Protein AF-A0AA39IPW9-F1 (afdb_monomer_lite)

pLDDT: mean 78.23, std 13.47, range [41.44, 97.75]

Organism: NCBI:txid289476

Structure (mmCIF, N/CA/C/O backbone):
data_AF-A0AA39IPW9-F1
#
_entry.id   AF-A0AA39IPW9-F1
#
loop_
_atom_site.group_PDB
_atom_site.id
_atom_site.type_symbol
_atom_site.label_atom_id
_atom_site.label_alt_id
_atom_site.label_comp_id
_atom_site.label_asym_id
_atom_site.label_entity_id
_atom_site.label_seq_id
_atom_site.pdbx_PDB_ins_code
_atom_site.Cartn_x
_atom_site.Cartn_y
_atom_site.Cartn_z
_atom_site.occupancy
_atom_site.B_iso_or_equiv
_atom_site.auth_seq_id
_atom_site.auth_comp_id
_atom_site.auth_asym_id
_atom_site.auth_atom_id
_atom_site.pdbx_PDB_model_num
ATOM 1 N N . MET A 1 1 ? 3.378 1.346 -29.266 1.00 65.88 1 MET A N 1
ATOM 2 C CA . MET A 1 1 ? 2.423 2.472 -29.342 1.00 65.88 1 MET A CA 1
ATOM 3 C C . MET A 1 1 ? 1.395 2.492 -28.209 1.00 65.88 1 MET A C 1
ATOM 5 O O . MET A 1 1 ? 1.460 3.377 -27.380 1.00 65.88 1 MET A O 1
ATOM 9 N N . PHE A 1 2 ? 0.463 1.547 -28.076 1.00 54.06 2 PHE A N 1
ATOM 10 C CA . PHE A 1 2 ? -0.583 1.652 -27.034 1.00 54.06 2 PHE A CA 1
ATOM 11 C C . PHE A 1 2 ? -0.105 1.551 -25.587 1.00 54.06 2 PHE A C 1
ATOM 13 O O . PHE A 1 2 ? -0.604 2.272 -24.730 1.00 54.06 2 PHE A O 1
ATOM 20 N N . LEU A 1 3 ? 0.874 0.688 -25.307 1.00 66.81 3 LEU A N 1
ATOM 21 C CA . LEU A 1 3 ? 1.528 0.656 -23.999 1.00 66.81 3 LEU A CA 1
ATOM 22 C C . LEU A 1 3 ? 2.143 2.027 -23.673 1.00 66.81 3 LEU A C 1
ATOM 24 O O . LEU A 1 3 ? 1.987 2.517 -22.561 1.00 66.81 3 LEU A O 1
ATOM 28 N N . GLN A 1 4 ? 2.740 2.690 -24.674 1.00 73.69 4 GLN A N 1
ATOM 29 C CA . GLN A 1 4 ? 3.244 4.065 -24.557 1.00 73.69 4 GLN A CA 1
ATOM 30 C C . GLN A 1 4 ? 2.101 5.040 -24.264 1.00 73.69 4 GLN A C 1
ATOM 32 O O . GLN A 1 4 ? 2.187 5.782 -23.296 1.00 73.69 4 GLN A O 1
ATOM 37 N N . ILE A 1 5 ? 0.993 4.980 -25.009 1.00 77.19 5 ILE A N 1
ATOM 38 C CA . ILE A 1 5 ? -0.178 5.844 -24.784 1.00 77.19 5 ILE A CA 1
ATOM 39 C C . ILE A 1 5 ? -0.793 5.613 -23.395 1.00 77.19 5 ILE A C 1
ATOM 41 O O . ILE A 1 5 ? -1.127 6.572 -22.709 1.00 77.19 5 ILE A O 1
ATOM 45 N N . SER A 1 6 ? -0.912 4.368 -22.936 1.00 69.25 6 SER A N 1
ATOM 46 C CA . SER A 1 6 ? -1.483 4.042 -21.621 1.00 69.25 6 SER A CA 1
ATOM 47 C C . SER A 1 6 ? -0.610 4.574 -20.486 1.00 69.25 6 SER A C 1
ATOM 49 O O . SER A 1 6 ? -1.108 5.217 -19.562 1.00 69.25 6 SER A O 1
ATOM 51 N N . ILE A 1 7 ? 0.705 4.364 -20.588 1.00 69.50 7 ILE A N 1
ATOM 52 C CA . ILE A 1 7 ? 1.686 4.901 -19.641 1.00 69.50 7 ILE A CA 1
ATOM 53 C C . ILE A 1 7 ? 1.659 6.434 -19.667 1.00 69.50 7 ILE A C 1
ATOM 55 O O . ILE A 1 7 ? 1.612 7.068 -18.615 1.00 69.50 7 ILE A O 1
ATOM 59 N N . ALA A 1 8 ? 1.604 7.038 -20.852 1.00 77.25 8 ALA A N 1
ATOM 60 C CA . ALA A 1 8 ? 1.502 8.479 -21.028 1.00 77.25 8 ALA A CA 1
ATOM 61 C C . ALA A 1 8 ? 0.249 9.077 -20.377 1.00 77.25 8 ALA A C 1
ATOM 63 O O . ALA A 1 8 ? 0.342 10.047 -19.625 1.00 77.25 8 ALA A O 1
ATOM 64 N N . VAL A 1 9 ? -0.920 8.481 -20.624 1.00 79.75 9 VAL A N 1
ATOM 65 C CA . VAL A 1 9 ? -2.195 8.898 -20.027 1.00 79.75 9 VAL A CA 1
ATOM 66 C C . VAL A 1 9 ? -2.142 8.768 -18.509 1.00 79.75 9 VAL A C 1
ATOM 68 O O . VAL A 1 9 ? -2.620 9.660 -17.808 1.00 79.75 9 VAL A O 1
ATOM 71 N N . LEU A 1 10 ? -1.529 7.709 -17.978 1.00 74.69 10 LEU A N 1
ATOM 72 C CA . LEU A 1 10 ? -1.336 7.549 -16.540 1.00 74.69 10 LEU A CA 1
ATOM 73 C C . LEU A 1 10 ? -0.464 8.674 -15.954 1.00 74.69 10 LEU A C 1
ATOM 75 O O . LEU A 1 10 ? -0.876 9.312 -14.986 1.00 74.69 10 LEU A O 1
ATOM 79 N N . TYR A 1 11 ? 0.691 8.965 -16.561 1.00 73.31 11 TYR A N 1
ATOM 80 C CA . TYR A 1 11 ? 1.568 10.063 -16.135 1.00 73.31 11 TYR A CA 1
ATOM 81 C C . TYR A 1 11 ? 0.842 11.413 -16.127 1.00 73.31 11 TYR A C 1
ATOM 83 O O . TYR A 1 11 ? 0.873 12.137 -15.130 1.00 73.31 11 TYR A O 1
ATOM 91 N N . ILE A 1 12 ? 0.149 11.735 -17.222 1.00 80.19 12 ILE A N 1
ATOM 92 C CA . ILE A 1 12 ? -0.562 13.006 -17.377 1.00 80.19 12 ILE A CA 1
ATOM 93 C C . ILE A 1 12 ? -1.718 13.091 -16.379 1.00 80.19 12 ILE A C 1
ATOM 95 O O . ILE A 1 12 ? -1.833 14.079 -15.654 1.00 80.19 12 ILE A O 1
ATOM 99 N N . SER A 1 13 ? -2.564 12.060 -16.309 1.00 75.75 13 SER A N 1
ATOM 100 C CA . SER A 1 13 ? -3.758 12.066 -15.457 1.00 75.75 13 SER A CA 1
ATOM 101 C C . SER A 1 13 ? -3.413 12.206 -13.979 1.00 75.75 13 SER A C 1
ATOM 103 O O . SER A 1 13 ? -4.032 13.015 -13.290 1.00 75.75 13 SER A O 1
ATOM 105 N N . LEU A 1 14 ? -2.398 11.494 -13.486 1.00 72.06 14 LEU A N 1
ATOM 106 C CA . LEU A 1 14 ? -2.005 11.584 -12.083 1.00 72.06 14 LEU A CA 1
ATOM 107 C C . LEU A 1 14 ? -1.474 12.971 -11.733 1.00 72.06 14 LEU A C 1
ATOM 109 O O . LEU A 1 14 ? -1.888 13.538 -10.725 1.00 72.06 14 LEU A O 1
ATOM 113 N N . CYS A 1 15 ? -0.633 13.570 -12.573 1.00 72.31 15 CYS A N 1
ATOM 114 C CA . CYS A 1 15 ? -0.168 14.933 -12.329 1.00 72.31 15 CYS A CA 1
ATOM 115 C C . CYS A 1 15 ? -1.316 15.944 -12.376 1.00 72.31 15 CYS A C 1
ATOM 117 O O . CYS A 1 15 ? -1.479 16.722 -11.440 1.00 72.31 15 CYS A O 1
ATOM 119 N N . VAL A 1 16 ? -2.178 15.884 -13.394 1.00 76.44 16 VAL A N 1
ATOM 120 C CA . VAL A 1 16 ? -3.335 16.788 -13.514 1.00 76.44 16 VAL A CA 1
ATOM 121 C C . VAL A 1 16 ? -4.273 16.670 -12.309 1.00 76.44 16 VAL A C 1
ATOM 123 O O . VAL A 1 16 ? -4.768 17.682 -11.814 1.00 76.44 16 VAL A O 1
ATOM 126 N N . VAL A 1 17 ? -4.494 15.454 -11.801 1.00 74.81 17 VAL A N 1
ATOM 127 C CA . VAL A 1 17 ? -5.356 15.221 -10.637 1.00 74.81 17 VAL A CA 1
ATOM 128 C C . VAL A 1 17 ? -4.694 15.692 -9.346 1.00 74.81 17 VAL A C 1
ATOM 130 O O . VAL A 1 17 ? -5.359 16.350 -8.550 1.00 74.81 17 VAL A O 1
ATOM 133 N N . PHE A 1 18 ? -3.413 15.386 -9.113 1.00 70.44 18 PHE A N 1
ATOM 134 C CA . PHE A 1 18 ? -2.767 15.608 -7.815 1.00 70.44 18 PHE A CA 1
ATOM 135 C C . PHE A 1 18 ? -2.143 17.000 -7.639 1.00 70.44 18 PHE A C 1
ATOM 137 O O . PHE A 1 18 ? -2.177 17.525 -6.522 1.00 70.44 18 PHE A O 1
ATOM 144 N N . THR A 1 19 ? -1.624 17.646 -8.691 1.00 76.62 19 THR A N 1
ATOM 145 C CA . THR A 1 19 ? -0.998 18.981 -8.587 1.00 76.62 19 THR A CA 1
ATOM 146 C C . THR A 1 19 ? -1.907 20.028 -7.921 1.00 76.62 19 THR A C 1
ATOM 148 O O . THR A 1 19 ? -1.428 20.719 -7.017 1.00 76.62 19 THR A O 1
ATOM 151 N N . PRO A 1 20 ? -3.216 20.129 -8.240 1.00 73.88 20 PRO A N 1
ATOM 152 C CA . PRO A 1 20 ? -4.115 21.072 -7.568 1.00 73.88 20 PRO A CA 1
ATOM 153 C C . PRO A 1 20 ? -4.214 20.853 -6.051 1.00 73.88 20 PRO A C 1
ATOM 155 O O . PRO A 1 20 ? -4.292 21.818 -5.285 1.00 73.88 20 PRO A O 1
ATOM 158 N N . PHE A 1 21 ? -4.169 19.597 -5.590 1.00 67.31 21 PHE A N 1
ATOM 159 C CA . PHE A 1 21 ? -4.187 19.287 -4.159 1.00 67.31 21 PHE A CA 1
ATOM 160 C C . PHE A 1 21 ? -2.902 19.751 -3.469 1.00 67.31 21 PHE A C 1
ATOM 162 O O . PHE A 1 21 ? -2.980 20.345 -2.391 1.00 67.31 21 PHE A O 1
ATOM 169 N N . TYR A 1 22 ? -1.738 19.534 -4.091 1.00 66.94 22 TYR A N 1
ATOM 170 C CA . TYR A 1 22 ? -0.450 19.977 -3.551 1.00 66.94 22 TYR A CA 1
ATOM 171 C C . TYR A 1 22 ? -0.335 21.501 -3.493 1.00 66.94 22 TYR A C 1
ATOM 173 O O . TYR A 1 22 ? -0.030 22.039 -2.428 1.00 66.94 22 TYR A O 1
ATOM 181 N N . VAL A 1 23 ? -0.654 22.201 -4.589 1.00 73.75 23 VAL A N 1
ATOM 182 C CA . VAL A 1 23 ? -0.637 23.677 -4.654 1.00 73.75 23 VAL A CA 1
ATOM 183 C C . VAL A 1 23 ? -1.487 24.270 -3.542 1.00 73.75 23 VAL A C 1
ATOM 185 O O . VAL A 1 23 ? -1.090 25.210 -2.851 1.00 73.75 23 VAL A O 1
ATOM 188 N N . LYS A 1 24 ? -2.650 23.675 -3.304 1.00 69.12 24 LYS A N 1
ATOM 189 C CA . LYS A 1 24 ? -3.512 24.134 -2.236 1.00 69.12 24 LYS A CA 1
ATOM 190 C C . LYS A 1 24 ? -2.972 23.824 -0.841 1.00 69.12 24 LYS A C 1
ATOM 192 O O . LYS A 1 24 ? -3.122 24.640 0.066 1.00 69.12 24 LYS A O 1
ATOM 197 N N . LEU A 1 25 ? -2.400 22.646 -0.627 1.00 65.62 25 LEU A N 1
ATOM 198 C CA . LEU A 1 25 ? -1.831 22.282 0.669 1.00 65.62 25 LEU A CA 1
ATOM 199 C C . LEU A 1 25 ? -0.695 23.250 1.046 1.00 65.62 25 LEU A C 1
ATOM 201 O O . LEU A 1 25 ? -0.673 23.763 2.165 1.00 65.62 25 LEU A O 1
ATOM 205 N N . ILE A 1 26 ? 0.152 23.596 0.072 1.00 73.75 26 ILE A N 1
ATOM 206 C CA . ILE A 1 26 ? 1.169 24.656 0.165 1.00 73.75 26 ILE A CA 1
ATOM 207 C C . ILE A 1 26 ? 0.513 25.995 0.506 1.00 73.75 26 ILE A C 1
ATOM 209 O O . ILE A 1 26 ? 0.922 26.656 1.458 1.00 73.75 26 ILE A O 1
ATOM 213 N N . HIS A 1 27 ? -0.544 26.375 -0.218 1.00 78.50 27 HIS A N 1
ATOM 214 C CA . HIS A 1 27 ? -1.277 27.610 0.040 1.00 78.50 27 HIS A CA 1
ATOM 215 C C . HIS A 1 27 ? -1.787 27.685 1.489 1.00 78.50 27 HIS A C 1
ATOM 217 O O . HIS A 1 27 ? -1.553 28.684 2.161 1.00 78.50 27 HIS A O 1
ATOM 223 N N . VAL A 1 28 ? -2.400 26.614 2.011 1.00 70.75 28 VAL A N 1
ATOM 224 C CA . VAL A 1 28 ? -2.885 26.538 3.402 1.00 70.75 28 VAL A CA 1
ATOM 225 C C . VAL A 1 28 ? -1.750 26.709 4.415 1.00 70.75 28 VAL A C 1
ATOM 227 O O . VAL A 1 28 ? -1.944 27.365 5.441 1.00 70.75 28 VAL A O 1
ATOM 230 N N . PHE A 1 29 ? -0.574 26.134 4.154 1.00 67.56 29 PHE A N 1
ATOM 231 C CA . PHE A 1 29 ? 0.586 26.288 5.035 1.00 67.56 29 PHE A CA 1
ATOM 232 C C . PHE A 1 29 ? 1.172 27.704 5.008 1.00 67.56 29 PHE A C 1
ATOM 234 O O . PHE A 1 29 ? 1.615 28.192 6.048 1.00 67.56 29 PHE A O 1
ATOM 241 N N . ILE A 1 30 ? 1.121 28.384 3.859 1.00 80.06 30 ILE A N 1
ATOM 242 C CA . ILE A 1 30 ? 1.614 29.759 3.704 1.00 80.06 30 ILE A CA 1
ATOM 243 C C . ILE A 1 30 ? 0.642 30.784 4.306 1.00 80.06 30 ILE A C 1
ATOM 245 O O . ILE A 1 30 ? 1.081 31.716 4.986 1.00 80.06 30 ILE A O 1
ATOM 249 N N . THR A 1 31 ? -0.666 30.646 4.066 1.00 76.69 31 THR A N 1
ATOM 250 C CA . THR A 1 31 ? -1.655 31.674 4.435 1.00 76.69 31 THR A CA 1
ATOM 251 C C . THR A 1 31 ? -2.140 31.575 5.874 1.00 76.69 31 THR A C 1
ATOM 253 O O . THR A 1 31 ? -2.428 32.597 6.500 1.00 76.69 31 THR A O 1
ATOM 256 N N . ASN A 1 32 ? -2.202 30.374 6.452 1.00 72.12 32 ASN A N 1
ATOM 257 C CA . ASN A 1 32 ? -2.691 30.215 7.814 1.00 72.12 32 ASN A CA 1
ATOM 258 C C . ASN A 1 32 ? -1.614 30.604 8.839 1.00 72.12 32 ASN A C 1
ATOM 260 O O . ASN A 1 32 ? -0.615 29.897 9.009 1.00 72.12 32 ASN A O 1
ATOM 264 N N . LYS A 1 33 ? -1.860 31.689 9.591 1.00 81.94 33 LYS A N 1
ATOM 265 C CA . LYS A 1 33 ? -0.964 32.187 10.651 1.00 81.94 33 LYS A CA 1
ATOM 266 C C . LYS A 1 33 ? -0.537 31.091 11.636 1.00 81.94 33 LYS A C 1
ATOM 268 O O . LYS A 1 33 ? 0.599 31.118 12.089 1.00 81.94 33 LYS A O 1
ATOM 273 N N . LYS A 1 34 ? -1.393 30.101 11.924 1.00 76.06 34 LYS A N 1
ATOM 274 C CA . LYS A 1 34 ? -1.071 28.996 12.843 1.00 76.06 34 LYS A CA 1
ATOM 275 C C . LYS A 1 34 ? 0.096 28.131 12.351 1.00 76.06 34 LYS A C 1
ATOM 277 O O . LYS A 1 34 ? 0.923 27.719 13.155 1.00 76.06 34 LYS A O 1
ATOM 282 N N . TYR A 1 35 ? 0.154 27.840 11.052 1.00 66.31 35 TYR A N 1
ATOM 283 C CA . TYR A 1 35 ? 1.172 26.953 10.476 1.00 66.31 35 TYR A CA 1
ATOM 284 C C . TYR A 1 35 ? 2.394 27.728 9.991 1.00 66.31 35 TYR A C 1
ATOM 286 O O . TYR A 1 35 ? 3.515 27.243 10.114 1.00 66.31 35 TYR A O 1
ATOM 294 N N . LYS A 1 36 ? 2.191 28.966 9.527 1.00 77.94 36 LYS A N 1
ATOM 295 C CA . LYS A 1 36 ? 3.231 29.826 8.953 1.00 77.94 36 LYS A CA 1
ATOM 296 C C . LYS A 1 36 ? 4.457 30.010 9.854 1.00 77.94 36 LYS A C 1
ATOM 298 O O . LYS A 1 36 ? 5.568 30.128 9.344 1.00 77.94 36 LYS A O 1
ATOM 303 N N . PHE A 1 37 ? 4.283 30.061 11.176 1.00 82.81 37 PHE A N 1
ATOM 304 C CA . PHE A 1 37 ? 5.394 30.297 12.110 1.00 82.81 37 PHE A CA 1
ATOM 305 C C . PHE A 1 37 ? 6.157 29.030 12.508 1.00 82.81 37 PHE A C 1
ATOM 307 O O . PHE A 1 37 ? 7.287 29.130 12.980 1.00 82.81 37 PHE A O 1
ATOM 314 N N . LEU A 1 38 ? 5.589 27.846 12.280 1.00 77.88 38 LEU A N 1
ATOM 315 C CA . LEU A 1 38 ? 6.194 26.581 12.681 1.00 77.88 38 LEU A CA 1
ATOM 316 C C . LEU A 1 38 ? 7.188 26.096 11.614 1.00 77.88 38 LEU A C 1
ATOM 318 O O . LEU A 1 38 ? 6.835 25.926 10.445 1.00 77.88 38 LEU A O 1
ATOM 322 N N . LYS A 1 39 ? 8.442 25.853 12.016 1.00 83.62 39 LYS A N 1
ATOM 323 C CA . LYS A 1 39 ? 9.554 25.523 11.106 1.00 83.62 39 LYS A CA 1
ATOM 324 C C . LYS A 1 39 ? 9.311 24.221 10.329 1.00 83.62 39 LYS A C 1
ATOM 326 O O . LYS A 1 39 ? 9.469 24.225 9.109 1.00 83.62 39 LYS A O 1
ATOM 331 N N . ALA A 1 40 ? 8.792 23.177 10.978 1.00 77.38 40 ALA A N 1
ATOM 332 C CA . ALA A 1 40 ? 8.331 21.950 10.319 1.00 77.38 40 ALA A CA 1
ATOM 333 C C . ALA A 1 40 ? 7.380 22.195 9.131 1.00 77.38 40 ALA A C 1
ATOM 335 O O . ALA A 1 40 ? 7.525 21.586 8.072 1.00 77.38 40 ALA A O 1
ATOM 336 N N . TYR A 1 41 ? 6.411 23.105 9.277 1.00 77.12 41 TYR A N 1
ATOM 337 C CA . TYR A 1 41 ? 5.438 23.394 8.220 1.00 77.12 41 TYR A CA 1
ATOM 338 C C . TYR A 1 41 ? 6.049 24.233 7.096 1.00 77.12 41 TYR A C 1
ATOM 340 O O . TYR A 1 41 ? 5.697 24.031 5.935 1.00 77.12 41 TYR A O 1
ATOM 348 N N . LYS A 1 42 ? 7.013 25.114 7.399 1.00 84.25 42 LYS A N 1
ATOM 349 C CA . LYS A 1 42 ? 7.810 25.803 6.369 1.00 84.25 42 LYS A CA 1
ATOM 350 C C . LYS A 1 42 ? 8.605 24.803 5.522 1.00 84.25 42 LYS A C 1
ATOM 352 O O . LYS A 1 42 ? 8.566 24.890 4.300 1.00 84.25 42 LYS A O 1
ATOM 357 N N . LEU A 1 43 ? 9.242 23.818 6.157 1.00 82.56 43 LEU A N 1
ATOM 358 C CA . LEU A 1 43 ? 9.948 22.728 5.471 1.00 82.56 43 LEU A CA 1
ATOM 359 C C . LEU A 1 43 ? 9.004 21.887 4.603 1.00 82.56 43 LEU A C 1
ATOM 361 O O . LEU A 1 43 ? 9.281 21.665 3.428 1.00 82.56 43 LEU A O 1
ATOM 365 N N . MET A 1 44 ? 7.843 21.489 5.132 1.00 75.81 44 MET A N 1
ATOM 366 C CA . MET A 1 44 ? 6.828 20.778 4.343 1.00 75.81 44 MET A CA 1
ATOM 367 C C . MET A 1 44 ? 6.302 21.603 3.164 1.00 75.81 44 MET A C 1
ATOM 369 O O . MET A 1 44 ? 6.011 21.045 2.111 1.00 75.81 44 MET A O 1
ATOM 373 N N . THR A 1 45 ? 6.190 22.923 3.329 1.00 80.38 45 THR A N 1
ATOM 374 C CA . THR A 1 45 ? 5.810 23.842 2.248 1.00 80.38 45 THR A CA 1
ATOM 375 C C . THR A 1 45 ? 6.865 23.829 1.147 1.00 80.38 45 THR A C 1
ATOM 377 O O . THR A 1 45 ? 6.514 23.683 -0.017 1.00 80.38 45 THR A O 1
ATOM 380 N N . GLN A 1 46 ? 8.151 23.919 1.504 1.00 88.19 46 GLN A N 1
ATOM 381 C CA . GLN A 1 46 ? 9.253 23.849 0.541 1.00 88.19 46 GLN A CA 1
ATOM 382 C C . GLN A 1 46 ? 9.282 22.503 -0.195 1.00 88.19 46 GLN A C 1
ATOM 384 O O . GLN A 1 46 ? 9.366 22.497 -1.418 1.00 88.19 46 GLN A O 1
ATOM 389 N N . ILE A 1 47 ? 9.112 21.382 0.516 1.00 81.06 47 ILE A N 1
ATOM 390 C CA . ILE A 1 47 ? 8.975 20.051 -0.102 1.00 81.06 47 ILE A CA 1
ATOM 391 C C . ILE A 1 47 ? 7.794 20.033 -1.081 1.00 81.06 47 ILE A C 1
ATOM 393 O O . ILE A 1 47 ? 7.944 19.608 -2.221 1.00 81.06 47 ILE A O 1
ATOM 397 N N . GLY A 1 48 ? 6.632 20.557 -0.679 1.00 75.50 48 GLY A N 1
ATOM 398 C CA . GLY A 1 48 ? 5.468 20.654 -1.559 1.00 75.50 48 GLY A CA 1
ATOM 399 C C . GLY A 1 48 ? 5.739 21.481 -2.821 1.00 75.50 48 GLY A C 1
ATOM 400 O O . GLY A 1 48 ? 5.322 21.085 -3.907 1.00 75.50 48 GLY A O 1
ATOM 401 N N . VAL A 1 49 ? 6.452 22.608 -2.704 1.00 82.50 49 VAL A N 1
ATOM 402 C CA . VAL A 1 49 ? 6.827 23.460 -3.850 1.00 82.50 49 VAL A CA 1
ATOM 403 C C . VAL A 1 49 ? 7.713 22.690 -4.826 1.00 82.50 49 VAL A C 1
ATOM 405 O O . VAL A 1 49 ? 7.458 22.704 -6.028 1.00 82.50 49 VAL A O 1
ATOM 408 N N . VAL A 1 50 ? 8.703 21.967 -4.310 1.00 81.69 50 VAL A N 1
ATOM 409 C CA . VAL A 1 50 ? 9.611 21.126 -5.097 1.00 81.69 50 VAL A CA 1
ATOM 410 C C . VAL A 1 50 ? 8.856 19.994 -5.819 1.00 81.69 50 VAL A C 1
ATOM 412 O O . VAL A 1 50 ? 9.097 19.732 -7.001 1.00 81.69 50 VAL A O 1
ATOM 415 N N . GLN A 1 51 ? 7.874 19.379 -5.155 1.00 80.81 51 GLN A N 1
ATOM 416 C CA . GLN A 1 51 ? 6.995 18.368 -5.752 1.00 80.81 51 GLN A CA 1
ATOM 417 C C . GLN A 1 51 ? 6.079 18.958 -6.838 1.00 80.81 51 GLN A C 1
ATOM 419 O O . GLN A 1 51 ? 5.905 18.357 -7.898 1.00 80.81 51 GLN A O 1
ATOM 424 N N . CYS A 1 52 ? 5.542 20.164 -6.630 1.00 78.50 52 CYS A N 1
ATOM 425 C CA . CYS A 1 52 ? 4.757 20.865 -7.651 1.00 78.50 52 CYS A CA 1
ATOM 426 C C . CYS A 1 52 ? 5.606 21.217 -8.877 1.00 78.50 52 CYS A C 1
ATOM 428 O O . CYS A 1 52 ? 5.158 21.007 -10.001 1.00 78.50 52 CYS A O 1
ATOM 430 N N . ALA A 1 53 ? 6.839 21.689 -8.672 1.00 81.56 53 ALA A N 1
ATOM 431 C CA . ALA A 1 53 ? 7.777 22.005 -9.750 1.00 81.56 53 ALA A CA 1
ATOM 432 C C . ALA A 1 53 ? 8.181 20.769 -10.579 1.00 81.56 53 ALA A C 1
ATOM 434 O O . ALA A 1 53 ? 8.539 20.897 -11.745 1.00 81.56 53 ALA A O 1
ATOM 435 N N . SER A 1 54 ? 8.056 19.567 -10.007 1.00 82.06 54 SER A N 1
ATOM 436 C CA . SER A 1 54 ? 8.302 18.290 -10.688 1.00 82.06 54 SER A CA 1
ATOM 437 C C . SER A 1 54 ? 7.137 17.840 -11.588 1.00 82.06 54 SER A C 1
ATOM 439 O O . SER A 1 54 ? 7.334 17.043 -12.502 1.00 82.06 54 SER A O 1
ATOM 441 N N . CYS A 1 55 ? 5.917 18.343 -11.365 1.00 80.31 55 CYS A N 1
ATOM 442 C CA . CYS A 1 55 ? 4.713 17.887 -12.073 1.00 80.31 55 CYS A CA 1
ATOM 443 C C . CYS A 1 55 ? 4.703 18.198 -13.586 1.00 80.31 55 CYS A C 1
ATOM 445 O O . CYS A 1 55 ? 4.349 17.302 -14.354 1.00 80.31 55 CYS A O 1
ATOM 447 N N . PRO A 1 56 ? 5.114 19.396 -14.059 1.00 87.00 56 PRO A N 1
ATOM 448 C CA . PRO A 1 56 ? 5.202 19.679 -15.493 1.00 87.00 56 PRO A CA 1
ATOM 449 C C . PRO A 1 56 ? 6.104 18.694 -16.244 1.00 87.00 56 PRO A C 1
ATOM 451 O O . PRO A 1 56 ? 5.802 18.326 -17.376 1.00 87.00 56 PRO A O 1
ATOM 454 N N . ALA A 1 57 ? 7.174 18.220 -15.601 1.00 80.94 57 ALA A N 1
ATOM 455 C CA . ALA A 1 57 ? 8.092 17.260 -16.197 1.00 80.94 57 ALA A CA 1
ATOM 456 C C . ALA A 1 57 ? 7.443 15.898 -16.442 1.00 80.94 57 ALA A C 1
ATOM 458 O O . ALA A 1 57 ? 7.656 15.314 -17.495 1.00 80.94 57 ALA A O 1
ATOM 459 N N . PHE A 1 58 ? 6.611 15.411 -15.520 1.00 82.50 58 PHE A N 1
ATOM 460 C CA . PHE A 1 58 ? 5.860 14.168 -15.712 1.00 82.50 58 PHE A CA 1
ATOM 461 C C . PHE A 1 58 ? 4.757 14.299 -16.764 1.00 82.50 58 PHE A C 1
ATOM 463 O O . PHE A 1 58 ? 4.543 13.366 -17.533 1.00 82.50 58 PHE A O 1
ATOM 470 N N . ILE A 1 59 ? 4.088 15.455 -16.836 1.00 82.25 59 ILE A N 1
ATOM 471 C CA . ILE A 1 59 ? 3.104 15.730 -17.893 1.00 82.25 59 ILE A CA 1
ATOM 472 C C . ILE A 1 59 ? 3.792 15.695 -19.259 1.00 82.25 59 ILE A C 1
ATOM 474 O O . ILE A 1 59 ? 3.329 14.997 -20.159 1.00 82.25 59 ILE A O 1
ATOM 478 N N . MET A 1 60 ? 4.919 16.396 -19.398 1.00 87.75 60 MET A N 1
ATOM 479 C CA . MET A 1 60 ? 5.664 16.435 -20.655 1.00 87.75 60 MET A CA 1
ATOM 480 C C . MET A 1 60 ? 6.370 15.115 -20.966 1.00 87.75 60 MET A C 1
ATOM 482 O O . MET A 1 60 ? 6.435 14.737 -22.126 1.00 87.75 60 MET A O 1
ATOM 486 N N . LEU A 1 61 ? 6.815 14.356 -19.961 1.00 81.94 61 LEU A N 1
ATOM 487 C CA . LEU A 1 61 ? 7.293 12.984 -20.141 1.00 81.94 61 LEU A CA 1
ATOM 488 C C . LEU A 1 61 ? 6.181 12.090 -20.693 1.00 81.94 61 LEU A C 1
ATOM 490 O O . LEU A 1 61 ? 6.400 11.382 -21.671 1.00 81.94 61 LEU A O 1
ATOM 494 N N . GLY A 1 62 ? 4.983 12.147 -20.104 1.00 80.56 62 GLY A N 1
ATOM 495 C CA . GLY A 1 62 ? 3.820 11.437 -20.625 1.00 80.56 62 GLY A CA 1
ATOM 496 C C . GLY A 1 62 ? 3.519 11.852 -22.065 1.00 80.56 62 GLY A C 1
ATOM 497 O O . GLY A 1 62 ? 3.370 10.995 -22.928 1.00 80.56 62 GLY A O 1
ATOM 498 N N . TYR A 1 63 ? 3.529 13.152 -22.359 1.00 88.44 63 TYR A N 1
ATOM 499 C CA . TYR A 1 63 ? 3.347 13.662 -23.717 1.00 88.44 63 TYR A CA 1
ATOM 500 C C . TYR A 1 63 ? 4.398 13.115 -24.699 1.00 88.44 63 TYR A C 1
ATOM 502 O O . TYR A 1 63 ? 4.031 12.567 -25.736 1.00 88.44 63 TYR A O 1
ATOM 510 N N . SER A 1 64 ? 5.690 13.186 -24.368 1.00 86.75 64 SER A N 1
ATOM 511 C CA . SER A 1 64 ? 6.765 12.700 -25.244 1.00 86.75 64 SER A CA 1
ATOM 512 C C . SER A 1 64 ? 6.730 11.181 -25.423 1.00 86.75 64 SER A C 1
ATOM 514 O O . SER A 1 64 ? 7.031 10.687 -26.505 1.00 86.75 64 SER A O 1
ATOM 516 N N . ILE A 1 65 ? 6.293 10.425 -24.409 1.00 82.94 65 ILE A N 1
ATOM 517 C CA . ILE A 1 65 ? 6.022 8.985 -24.543 1.00 82.94 65 ILE A CA 1
ATOM 518 C C . ILE A 1 65 ? 4.845 8.745 -25.501 1.00 82.94 65 ILE A C 1
ATOM 520 O O . ILE A 1 65 ? 4.931 7.857 -26.346 1.00 82.94 65 ILE A O 1
ATOM 524 N N . ALA A 1 66 ? 3.760 9.521 -25.401 1.00 85.44 66 ALA A N 1
ATOM 525 C CA . ALA A 1 66 ? 2.598 9.377 -26.283 1.00 85.44 66 ALA A CA 1
ATOM 526 C C . ALA A 1 66 ? 2.933 9.683 -27.746 1.00 85.44 66 ALA A C 1
ATOM 528 O O . ALA A 1 66 ? 2.443 9.003 -28.645 1.00 85.44 66 ALA A O 1
ATOM 529 N N . VAL A 1 67 ? 3.754 10.708 -27.969 1.00 88.06 67 VAL A N 1
ATOM 530 C CA . VAL A 1 67 ? 4.108 11.219 -29.296 1.00 88.06 67 VAL A CA 1
ATOM 531 C C . VAL A 1 67 ? 5.320 10.487 -29.896 1.00 88.06 67 VAL A C 1
ATOM 533 O O . VAL A 1 67 ? 5.528 10.517 -31.105 1.00 88.06 67 VAL A O 1
ATOM 536 N N . GLY A 1 68 ? 6.093 9.774 -29.074 1.00 90.56 68 GLY A N 1
ATOM 537 C CA . GLY A 1 68 ? 7.263 9.006 -29.506 1.00 90.56 68 GLY A CA 1
ATOM 538 C C . GLY A 1 68 ? 8.506 9.854 -29.788 1.00 90.56 68 GLY A C 1
ATOM 539 O O . GLY A 1 68 ? 9.526 9.306 -30.183 1.00 90.56 68 GLY A O 1
ATOM 540 N N . TYR A 1 69 ? 8.448 11.168 -29.568 1.00 92.75 69 TYR A N 1
ATOM 541 C CA . TYR A 1 69 ? 9.592 12.075 -29.644 1.00 92.75 69 TYR A CA 1
ATOM 542 C C . TYR A 1 69 ? 9.427 13.229 -28.645 1.00 92.75 69 TYR A C 1
ATOM 544 O O . TYR A 1 69 ? 8.327 13.488 -28.156 1.00 92.75 69 TYR A O 1
ATOM 552 N N . ASP A 1 70 ? 10.523 13.921 -28.331 1.00 91.06 70 ASP A N 1
ATOM 553 C CA . ASP A 1 70 ? 10.531 15.075 -27.428 1.00 91.06 70 ASP A CA 1
ATOM 554 C C . ASP A 1 70 ? 10.564 16.395 -28.224 1.00 91.06 70 ASP A C 1
ATOM 556 O O . ASP A 1 70 ? 11.640 16.819 -28.661 1.00 91.06 70 ASP A O 1
ATOM 560 N N . PRO A 1 71 ? 9.411 17.050 -28.478 1.00 89.25 71 PRO A N 1
ATOM 561 C CA . PRO A 1 71 ? 9.380 18.261 -29.292 1.00 89.25 71 PRO A CA 1
ATOM 562 C C . PRO A 1 71 ? 10.229 19.358 -28.650 1.00 89.25 71 PRO A C 1
ATOM 564 O O . PRO A 1 71 ? 9.998 19.758 -27.508 1.00 89.25 71 PRO A O 1
ATOM 567 N N . HIS A 1 72 ? 11.201 19.866 -29.409 1.00 93.50 72 HIS A N 1
ATOM 568 C CA . HIS A 1 72 ? 12.098 20.945 -28.984 1.00 93.50 72 HIS A CA 1
ATOM 569 C C . HIS A 1 72 ? 12.851 20.662 -27.670 1.00 93.50 72 HIS A C 1
ATOM 571 O O . HIS A 1 72 ? 13.267 21.600 -26.992 1.00 93.50 72 HIS A O 1
ATOM 577 N N . ASN A 1 73 ? 13.026 19.387 -27.297 1.00 91.50 73 ASN A N 1
ATOM 578 C CA . ASN A 1 73 ? 13.644 18.971 -26.034 1.00 91.50 73 ASN A CA 1
ATOM 579 C C . ASN A 1 73 ? 12.948 19.528 -24.774 1.00 91.50 73 ASN A C 1
ATOM 581 O O . ASN A 1 73 ? 13.587 19.683 -23.729 1.00 91.50 73 ASN A O 1
ATOM 585 N N . ILE A 1 74 ? 11.651 19.859 -24.843 1.00 90.25 74 ILE A N 1
ATOM 586 C CA . ILE A 1 74 ? 10.924 20.466 -23.716 1.00 90.25 74 ILE A CA 1
ATOM 587 C C . ILE A 1 74 ? 10.794 19.473 -22.556 1.00 90.25 74 ILE A C 1
ATOM 589 O O . ILE A 1 74 ? 11.007 19.848 -21.400 1.00 90.25 74 ILE A O 1
ATOM 593 N N . ALA A 1 75 ? 10.466 18.207 -22.829 1.00 87.94 75 ALA A N 1
ATOM 594 C CA . ALA A 1 75 ? 10.356 17.201 -21.779 1.00 87.94 75 ALA A CA 1
ATOM 595 C C . ALA A 1 75 ? 11.725 16.900 -21.161 1.00 87.94 75 ALA A C 1
ATOM 597 O O . ALA A 1 75 ? 11.828 16.787 -19.941 1.00 87.94 75 ALA A O 1
ATOM 598 N N . SER A 1 76 ? 12.785 16.858 -21.971 1.00 88.94 76 SER A N 1
ATOM 599 C CA . SER A 1 76 ? 14.168 16.719 -21.511 1.00 88.94 76 SER A CA 1
ATOM 600 C C . SER A 1 76 ? 14.605 17.910 -20.663 1.00 88.94 76 SER A C 1
ATOM 602 O O . SER A 1 76 ? 15.196 17.729 -19.605 1.00 88.94 76 SER A O 1
ATOM 604 N N . PHE A 1 77 ? 14.251 19.139 -21.028 1.00 93.25 77 PHE A N 1
ATOM 605 C CA . PHE A 1 77 ? 14.513 20.301 -20.180 1.00 93.25 77 PHE A CA 1
ATOM 606 C C . PHE A 1 77 ? 13.783 20.207 -18.830 1.00 93.25 77 PHE A C 1
ATOM 608 O O . PHE A 1 77 ? 14.386 20.368 -17.765 1.00 93.25 77 PHE A O 1
ATOM 615 N N . LEU A 1 78 ? 12.489 19.881 -18.843 1.00 88.44 78 LEU A N 1
ATOM 616 C CA . LEU A 1 78 ? 11.702 19.770 -17.615 1.00 88.44 78 LEU A CA 1
ATOM 617 C C . LEU A 1 78 ? 12.142 18.591 -16.742 1.00 88.44 78 LEU A C 1
ATOM 619 O O . LEU A 1 78 ? 12.102 18.699 -15.517 1.00 88.44 78 LEU A O 1
ATOM 623 N N . ILE A 1 79 ? 12.616 17.487 -17.324 1.00 86.75 79 ILE A N 1
ATOM 624 C CA . ILE A 1 79 ? 13.124 16.361 -16.538 1.00 86.75 79 ILE A CA 1
ATOM 625 C C . ILE A 1 79 ? 14.457 16.687 -15.850 1.00 86.75 79 ILE A C 1
ATOM 627 O O . ILE A 1 79 ? 14.708 16.194 -14.747 1.00 86.75 79 ILE A O 1
ATOM 631 N N . LYS A 1 80 ? 15.277 17.577 -16.430 1.00 91.38 80 LYS A N 1
ATOM 632 C CA . LYS A 1 80 ? 16.467 18.142 -15.768 1.00 91.38 80 LYS A CA 1
ATOM 633 C C . LYS A 1 80 ? 16.064 18.966 -14.540 1.00 91.38 80 LYS A C 1
ATOM 635 O O . LYS A 1 80 ? 16.640 18.775 -13.466 1.00 91.38 80 LYS A O 1
ATOM 640 N N . ILE A 1 81 ? 15.021 19.798 -14.665 1.00 86.88 81 ILE A N 1
ATOM 641 C CA . ILE A 1 81 ? 14.425 20.536 -13.534 1.00 86.88 81 ILE A CA 1
ATOM 642 C C . ILE A 1 81 ? 13.914 19.566 -12.467 1.00 86.88 81 ILE A C 1
ATOM 644 O O . ILE A 1 81 ? 14.283 19.685 -11.301 1.00 86.88 81 ILE A O 1
ATOM 648 N N . MET A 1 82 ? 13.131 18.562 -12.864 1.00 88.81 82 MET A N 1
ATOM 649 C CA . MET A 1 82 ? 12.595 17.542 -11.963 1.00 88.81 82 MET A CA 1
ATOM 650 C C . MET A 1 82 ? 13.697 16.796 -11.208 1.00 88.81 82 MET A C 1
ATOM 652 O O . MET A 1 82 ? 13.562 16.553 -10.009 1.00 88.81 82 MET A O 1
ATOM 656 N N . ASN A 1 83 ? 14.797 16.435 -11.877 1.00 86.19 83 ASN A N 1
ATOM 657 C CA . ASN A 1 83 ? 15.916 15.778 -11.210 1.00 86.19 83 ASN A CA 1
ATOM 658 C C . ASN A 1 83 ? 16.541 16.699 -10.151 1.00 86.19 83 ASN A C 1
ATOM 660 O O . ASN A 1 83 ? 16.752 16.251 -9.027 1.00 86.19 83 ASN A O 1
ATOM 664 N N . GLY A 1 84 ? 16.755 17.983 -10.455 1.00 86.19 84 GLY A N 1
ATOM 665 C CA . GLY A 1 84 ? 17.213 18.965 -9.465 1.00 86.19 84 GLY A CA 1
ATOM 666 C C . GLY A 1 84 ? 16.247 19.135 -8.289 1.00 86.19 84 GLY A C 1
ATOM 667 O O . GLY A 1 84 ? 16.669 19.103 -7.132 1.00 86.19 84 GLY A O 1
ATOM 668 N N . CYS A 1 85 ? 14.944 19.220 -8.569 1.00 86.88 85 CYS A N 1
ATOM 669 C CA . CYS A 1 85 ? 13.891 19.241 -7.558 1.00 86.88 85 CYS A CA 1
ATOM 670 C C . CYS A 1 85 ? 13.968 18.012 -6.642 1.00 86.88 85 CYS A C 1
ATOM 672 O O . CYS A 1 85 ? 14.051 18.159 -5.426 1.00 86.88 85 CYS A O 1
ATOM 674 N N . ARG A 1 86 ? 14.049 16.798 -7.195 1.00 79.56 86 ARG A N 1
ATOM 675 C CA . ARG A 1 86 ? 14.177 15.568 -6.396 1.00 79.56 86 ARG A CA 1
ATOM 676 C C . ARG A 1 86 ? 15.385 15.579 -5.465 1.00 79.56 86 ARG A C 1
ATOM 678 O O . ARG A 1 86 ? 15.286 15.118 -4.329 1.00 79.56 86 ARG A O 1
ATOM 685 N N . ARG A 1 87 ? 16.522 16.116 -5.915 1.00 88.81 87 ARG A N 1
ATOM 686 C CA . ARG A 1 87 ? 17.705 16.236 -5.054 1.00 88.81 87 ARG A CA 1
ATOM 687 C C . ARG A 1 87 ? 17.481 17.229 -3.917 1.00 88.81 87 ARG A C 1
ATOM 689 O O . ARG A 1 87 ? 17.821 16.915 -2.780 1.00 88.81 87 ARG A O 1
ATOM 696 N N . ALA A 1 88 ? 16.852 18.371 -4.189 1.00 88.06 88 ALA A N 1
ATOM 697 C CA . ALA A 1 88 ? 16.472 19.314 -3.139 1.00 88.06 88 ALA A CA 1
ATOM 698 C C . ALA A 1 88 ? 15.492 18.680 -2.132 1.00 88.06 88 ALA A C 1
ATOM 700 O O . ALA A 1 88 ? 15.682 18.811 -0.925 1.00 88.06 88 ALA A O 1
ATOM 701 N N . GLU A 1 89 ? 14.487 17.933 -2.599 1.00 84.88 89 GLU A N 1
ATOM 702 C CA . GLU A 1 89 ? 13.521 17.236 -1.737 1.00 84.88 89 GLU A CA 1
ATOM 703 C C . GLU A 1 89 ? 14.194 16.245 -0.776 1.00 84.88 89 GLU A C 1
ATOM 705 O O . GLU A 1 89 ? 13.837 16.200 0.406 1.00 84.88 89 GLU A O 1
ATOM 710 N N . ALA A 1 90 ? 15.185 15.485 -1.249 1.00 81.75 90 ALA A N 1
ATOM 711 C CA . ALA A 1 90 ? 15.908 14.525 -0.419 1.00 81.75 90 ALA A CA 1
ATOM 712 C C . ALA A 1 90 ? 16.594 15.212 0.779 1.00 81.75 90 ALA A C 1
ATOM 714 O O . ALA A 1 90 ? 16.422 14.789 1.922 1.00 81.75 90 ALA A O 1
ATOM 715 N N . PHE A 1 91 ? 17.300 16.324 0.552 1.00 88.56 91 PHE A N 1
ATOM 716 C CA . PHE A 1 91 ? 17.938 17.090 1.632 1.00 88.56 91 PHE A CA 1
ATOM 717 C C . PHE A 1 91 ? 16.931 17.842 2.515 1.00 88.56 91 PHE A C 1
ATOM 719 O O . PHE A 1 91 ? 17.108 17.898 3.733 1.00 88.56 91 PHE A O 1
ATOM 726 N N . LEU A 1 92 ? 15.840 18.368 1.947 1.00 84.94 92 LEU A N 1
ATOM 727 C CA . LEU A 1 92 ? 14.752 18.963 2.734 1.00 84.94 92 LEU A CA 1
ATOM 728 C C . LEU A 1 92 ? 14.085 17.932 3.657 1.00 84.94 92 LEU A C 1
ATOM 730 O O . LEU A 1 92 ? 13.652 18.278 4.758 1.00 84.94 92 LEU A O 1
ATOM 734 N N . SER A 1 93 ? 14.042 16.663 3.247 1.00 82.81 93 SER A N 1
ATOM 735 C CA . SER A 1 93 ? 13.544 15.560 4.074 1.00 82.81 93 SER A CA 1
ATOM 736 C C . SER A 1 93 ? 14.471 15.268 5.259 1.00 82.81 93 SER A C 1
ATOM 738 O O . SER A 1 93 ? 13.975 15.091 6.375 1.00 82.81 93 SER A O 1
ATOM 740 N N . VAL A 1 94 ? 15.795 15.337 5.061 1.00 85.69 94 VAL A N 1
ATOM 741 C CA . VAL A 1 94 ? 16.786 15.275 6.156 1.00 85.69 94 VAL A CA 1
ATOM 742 C C . VAL A 1 94 ? 16.595 16.449 7.113 1.00 85.69 94 VAL A C 1
ATOM 744 O O . VAL A 1 94 ? 16.520 16.250 8.325 1.00 85.69 94 VAL A O 1
ATOM 747 N N . ALA A 1 95 ? 16.453 17.669 6.583 1.00 88.56 95 ALA A N 1
ATOM 748 C CA . ALA A 1 95 ? 16.226 18.868 7.388 1.00 88.56 95 ALA A CA 1
ATOM 749 C C . ALA A 1 95 ? 14.940 18.757 8.227 1.00 88.56 95 ALA A C 1
ATOM 751 O O . ALA A 1 95 ? 14.932 19.135 9.399 1.00 88.56 95 ALA A O 1
ATOM 752 N N . LEU A 1 96 ? 13.869 18.187 7.662 1.00 84.75 96 LEU A N 1
ATOM 753 C CA . LEU A 1 96 ? 12.619 17.915 8.376 1.00 84.75 96 LEU A CA 1
ATOM 754 C C . LEU A 1 96 ? 12.784 16.842 9.458 1.00 84.75 96 LEU A C 1
ATOM 756 O O . LEU A 1 96 ? 12.257 17.006 10.558 1.00 84.75 96 LEU A O 1
ATOM 760 N N . GLY A 1 97 ? 13.509 15.759 9.169 1.00 80.06 97 GLY A N 1
ATOM 761 C CA . GLY A 1 97 ? 13.846 14.737 10.163 1.00 80.06 97 GLY A CA 1
ATOM 762 C C . GLY A 1 97 ? 14.634 15.324 11.336 1.00 80.06 97 GLY A C 1
ATOM 763 O O . GLY A 1 97 ? 14.309 15.066 12.495 1.00 80.06 97 GLY A O 1
ATOM 764 N N . LEU A 1 98 ? 15.612 16.182 11.042 1.00 86.94 98 LEU A N 1
ATOM 765 C CA . LEU A 1 98 ? 16.460 16.824 12.042 1.00 86.94 98 LEU A CA 1
ATOM 766 C C . LEU A 1 98 ? 15.707 17.866 12.879 1.00 86.94 98 LEU A C 1
ATOM 768 O O . LEU A 1 98 ? 15.901 17.929 14.089 1.00 86.94 98 LEU A O 1
ATOM 772 N N . GLU A 1 99 ? 14.824 18.662 12.271 1.00 88.12 99 GLU A N 1
ATOM 773 C CA . GLU A 1 99 ? 13.990 19.633 12.994 1.00 88.12 99 GLU A CA 1
ATOM 774 C C . GLU A 1 99 ? 13.068 18.942 14.007 1.00 88.12 99 GLU A C 1
ATOM 776 O O . GLU A 1 99 ? 12.934 19.388 15.152 1.00 88.12 99 GLU A O 1
ATOM 781 N N . ARG A 1 100 ? 12.507 17.791 13.625 1.00 79.25 100 ARG A N 1
ATOM 782 C CA . ARG A 1 100 ? 11.698 16.958 14.520 1.00 79.25 100 ARG A CA 1
ATOM 783 C C . ARG A 1 100 ? 12.535 16.330 15.621 1.00 79.25 100 ARG A C 1
ATOM 785 O O . ARG A 1 100 ? 12.118 16.355 16.777 1.00 79.25 100 ARG A O 1
ATOM 792 N N . PHE A 1 101 ? 13.715 15.812 15.282 1.00 83.19 101 PHE A N 1
ATOM 793 C CA . PHE A 1 101 ? 14.671 15.296 16.259 1.00 83.19 101 PHE A CA 1
ATOM 794 C C . PHE A 1 101 ? 15.008 16.375 17.299 1.00 83.19 101 PHE A C 1
ATOM 796 O O . PHE A 1 101 ? 14.832 16.170 18.496 1.00 83.19 101 PHE A O 1
ATOM 803 N N . GLN A 1 102 ? 15.371 17.575 16.849 1.00 87.50 102 GLN A N 1
ATOM 804 C CA . GLN A 1 102 ? 15.632 18.728 17.708 1.00 87.50 102 GLN A CA 1
ATOM 805 C C . GLN A 1 102 ? 14.437 19.077 18.607 1.00 87.50 102 GLN A C 1
ATOM 807 O O . GLN A 1 102 ? 14.623 19.341 19.795 1.00 87.50 102 GLN A O 1
ATOM 812 N N . THR A 1 103 ? 13.225 19.092 18.052 1.00 79.38 103 THR A N 1
ATOM 813 C CA . THR A 1 103 ? 12.011 19.446 18.798 1.00 79.38 103 THR A CA 1
ATOM 814 C C . THR A 1 103 ? 11.722 18.434 19.908 1.00 79.38 103 THR A C 1
ATOM 816 O O . THR A 1 103 ? 11.418 18.828 21.032 1.00 79.38 103 THR A O 1
ATOM 819 N N . ILE A 1 104 ? 11.882 17.139 19.622 1.00 77.19 104 ILE A N 1
ATOM 820 C CA . ILE A 1 104 ? 11.588 16.046 20.559 1.00 77.19 104 ILE A CA 1
ATOM 821 C C . ILE A 1 104 ? 12.652 15.948 21.658 1.00 77.19 104 ILE A C 1
ATOM 823 O O . ILE A 1 104 ? 12.312 15.865 22.836 1.00 77.19 104 ILE A O 1
ATOM 827 N N . PHE A 1 105 ? 13.935 16.022 21.298 1.00 82.06 105 PHE A N 1
ATOM 828 C CA . PHE A 1 105 ? 15.042 15.953 22.259 1.00 82.06 105 PHE A CA 1
ATOM 829 C C . PHE A 1 105 ? 15.335 17.296 22.948 1.00 82.06 105 PHE A C 1
ATOM 831 O O . PHE A 1 105 ? 16.212 17.376 23.804 1.00 82.06 105 PHE A O 1
ATOM 838 N N . ARG A 1 106 ? 14.622 18.369 22.576 1.00 88.19 106 ARG A N 1
ATOM 839 C CA . ARG A 1 106 ? 14.826 19.749 23.057 1.00 88.19 106 ARG A CA 1
ATOM 840 C C . ARG A 1 106 ? 16.253 20.290 22.858 1.00 88.19 106 ARG A C 1
ATOM 842 O O . ARG A 1 106 ? 16.648 21.249 23.521 1.00 88.19 106 ARG A O 1
ATOM 849 N N . PHE A 1 107 ? 17.020 19.745 21.913 1.00 87.69 107 PHE A N 1
ATOM 850 C CA . PHE A 1 107 ? 18.375 20.219 21.615 1.00 87.69 107 PHE A CA 1
ATOM 851 C C . PHE A 1 107 ? 18.347 21.526 20.822 1.00 87.69 107 PHE A C 1
ATOM 853 O O . PHE A 1 107 ? 18.278 21.523 19.596 1.00 87.69 107 PHE A O 1
ATOM 860 N N . GLN A 1 108 ? 18.439 22.673 21.494 1.00 87.06 108 GLN A N 1
ATOM 861 C CA . GLN A 1 108 ? 18.401 23.979 20.820 1.00 87.06 108 GLN A CA 1
ATOM 862 C C . GLN A 1 108 ? 19.627 24.257 19.930 1.00 87.06 108 GLN A C 1
ATOM 864 O O . GLN A 1 108 ? 19.514 25.019 18.971 1.00 87.06 108 GLN A O 1
ATOM 869 N N . HIS A 1 109 ? 20.765 23.603 20.187 1.00 89.81 109 HIS A N 1
ATOM 870 C CA . HIS A 1 109 ? 22.025 23.886 19.495 1.00 89.81 109 HIS A CA 1
ATOM 871 C C . HIS A 1 109 ? 21.979 23.586 17.982 1.00 89.81 109 HIS A C 1
ATOM 873 O O . HIS A 1 109 ? 22.599 24.296 17.205 1.00 89.81 109 HIS A O 1
ATOM 879 N N . PHE A 1 110 ? 21.163 22.632 17.516 1.00 87.12 110 PHE A N 1
ATOM 880 C CA . PHE A 1 110 ? 21.118 22.232 16.097 1.00 87.12 110 PHE A CA 1
ATOM 881 C C . PHE A 1 110 ? 20.302 23.147 15.164 1.00 87.12 110 PHE A C 1
ATOM 883 O O . PHE A 1 110 ? 20.124 22.812 13.992 1.00 87.12 110 PHE A O 1
ATOM 890 N N . ARG A 1 111 ? 19.801 24.307 15.626 1.00 89.25 111 ARG A N 1
ATOM 891 C CA . ARG A 1 111 ? 18.957 25.175 14.771 1.00 89.25 111 ARG A CA 1
ATOM 892 C C . ARG A 1 111 ? 19.677 25.623 13.500 1.00 89.25 111 ARG A C 1
ATOM 894 O O . ARG A 1 111 ? 19.068 25.572 12.431 1.00 89.25 111 ARG A O 1
ATOM 901 N N . PHE A 1 112 ? 20.951 26.004 13.625 1.00 94.00 112 PHE A N 1
ATOM 902 C CA . PHE A 1 112 ? 21.775 26.452 12.500 1.00 94.00 112 PHE A CA 1
ATOM 903 C C . PHE A 1 112 ? 21.983 25.341 11.464 1.00 94.00 112 PHE A C 1
ATOM 905 O O . PHE A 1 112 ? 22.043 25.623 10.273 1.00 94.00 112 PHE A O 1
ATOM 912 N N . LEU A 1 113 ? 22.033 24.076 11.900 1.00 92.12 113 LEU A N 1
ATOM 913 C CA . LEU A 1 113 ? 22.253 22.930 11.021 1.00 92.12 113 LEU A CA 1
ATOM 914 C C . LEU A 1 113 ? 21.028 22.676 10.138 1.00 92.12 113 LEU A C 1
ATOM 916 O O . LEU A 1 113 ? 21.175 22.441 8.943 1.00 92.12 113 LEU A O 1
ATOM 920 N N . VAL A 1 114 ? 19.816 22.807 10.692 1.00 91.00 114 VAL A N 1
ATOM 921 C CA . VAL A 1 114 ? 18.571 22.724 9.907 1.00 91.00 114 VAL A CA 1
ATOM 922 C C . VAL A 1 114 ? 18.518 23.832 8.851 1.00 91.00 114 VAL A C 1
ATOM 924 O O . VAL A 1 114 ? 18.184 23.554 7.704 1.00 91.00 114 VAL A O 1
ATOM 927 N N . ASP A 1 115 ? 18.860 25.074 9.210 1.00 94.06 115 ASP A N 1
ATOM 928 C CA . ASP A 1 115 ? 18.855 26.194 8.253 1.00 94.06 115 ASP A CA 1
ATOM 929 C C . ASP A 1 115 ? 19.947 26.039 7.184 1.00 94.06 115 ASP A C 1
ATOM 931 O O . ASP A 1 115 ? 19.684 26.244 5.998 1.00 94.06 115 ASP A O 1
ATOM 935 N N . GLY A 1 116 ? 21.137 25.579 7.578 1.00 95.56 116 GLY A N 1
ATOM 936 C CA . GLY A 1 116 ? 22.217 25.232 6.658 1.00 95.56 116 GLY A CA 1
ATOM 937 C C . GLY A 1 116 ? 21.815 24.131 5.675 1.00 95.56 116 GLY A C 1
ATOM 938 O O . GLY A 1 116 ? 22.024 24.283 4.475 1.00 95.56 116 GLY A O 1
ATOM 939 N N . LEU A 1 117 ? 21.161 23.062 6.145 1.00 91.69 117 LEU A N 1
ATOM 940 C CA . LEU A 1 117 ? 20.663 21.982 5.284 1.00 91.69 117 LEU A CA 1
ATOM 941 C C . LEU A 1 117 ? 19.613 22.463 4.281 1.00 91.69 117 LEU A C 1
ATOM 943 O O . LEU A 1 117 ? 19.612 21.991 3.148 1.00 91.69 117 LEU A O 1
ATOM 947 N N . ILE A 1 118 ? 18.743 23.404 4.660 1.00 93.31 118 ILE A N 1
ATOM 948 C CA . ILE A 1 118 ? 17.779 24.009 3.728 1.00 93.31 118 ILE A CA 1
ATOM 949 C C . ILE A 1 118 ? 18.519 24.748 2.610 1.00 93.31 118 ILE A C 1
ATOM 951 O O . ILE A 1 118 ? 18.201 24.557 1.437 1.00 93.31 118 ILE A O 1
ATOM 955 N N . ILE A 1 119 ? 19.514 25.570 2.956 1.00 94.62 119 ILE A N 1
ATOM 956 C CA . ILE A 1 119 ? 20.313 26.315 1.973 1.00 94.62 119 ILE A CA 1
ATOM 957 C C . ILE A 1 119 ? 21.052 25.341 1.048 1.00 94.62 119 ILE A C 1
ATOM 959 O O . ILE A 1 119 ? 20.970 25.473 -0.173 1.00 94.62 119 ILE A O 1
ATOM 963 N N . VAL A 1 120 ? 21.702 24.321 1.617 1.00 92.69 120 VAL A N 1
ATOM 964 C CA . VAL A 1 120 ? 22.394 23.268 0.860 1.00 92.69 120 VAL A CA 1
ATOM 965 C C . VAL A 1 120 ? 21.430 22.529 -0.067 1.00 92.69 120 VAL A C 1
ATOM 967 O O . VAL A 1 120 ? 21.776 22.304 -1.221 1.00 92.69 120 VAL A O 1
ATOM 970 N N . ALA A 1 121 ? 20.214 22.205 0.382 1.00 92.06 121 ALA A N 1
ATOM 971 C CA . ALA A 1 121 ? 19.217 21.519 -0.437 1.00 92.06 121 ALA A CA 1
ATOM 972 C C . ALA A 1 121 ? 18.880 22.303 -1.714 1.00 92.06 121 ALA A C 1
ATOM 974 O O . ALA A 1 121 ? 18.892 21.744 -2.813 1.00 92.06 121 ALA A O 1
ATOM 975 N N . TRP A 1 122 ? 18.613 23.604 -1.578 1.00 95.94 122 TRP A N 1
ATOM 976 C CA . TRP A 1 122 ? 18.281 24.467 -2.712 1.00 95.94 122 TRP A CA 1
ATOM 977 C C . TRP A 1 122 ? 19.483 24.727 -3.617 1.00 95.94 122 TRP A C 1
ATOM 979 O O . TRP A 1 122 ? 19.349 24.612 -4.835 1.00 95.94 122 TRP A O 1
ATOM 989 N N . LEU A 1 123 ? 20.661 25.007 -3.049 1.00 94.12 123 LEU A N 1
ATOM 990 C CA . LEU A 1 123 ? 21.891 25.176 -3.830 1.00 94.12 123 LEU A CA 1
ATOM 991 C C . LEU A 1 123 ? 22.233 23.906 -4.611 1.00 94.12 123 LEU A C 1
ATOM 993 O O . LEU A 1 123 ? 22.573 23.985 -5.789 1.00 94.12 123 LEU A O 1
ATOM 997 N N . TYR A 1 124 ? 22.092 22.734 -3.995 1.00 92.56 124 TYR A N 1
ATOM 998 C CA . TYR A 1 124 ? 22.356 21.452 -4.639 1.00 92.56 124 TYR A CA 1
ATOM 999 C C . TYR A 1 124 ? 21.360 21.145 -5.762 1.00 92.56 124 TYR A C 1
ATOM 1001 O O . TYR A 1 124 ? 21.765 20.701 -6.839 1.00 92.56 124 TYR A O 1
ATOM 1009 N N . GLY A 1 125 ? 20.070 21.430 -5.546 1.00 90.19 125 GLY A N 1
ATOM 1010 C CA . GLY A 1 125 ? 19.045 21.328 -6.583 1.00 90.19 125 GLY A CA 1
ATOM 1011 C C . GLY A 1 125 ? 19.336 22.243 -7.774 1.00 90.19 125 GLY A C 1
ATOM 1012 O O . GLY A 1 125 ? 19.365 21.771 -8.908 1.00 90.19 125 GLY A O 1
ATOM 1013 N N . LEU A 1 126 ? 19.635 23.524 -7.525 1.00 93.25 126 LEU A N 1
ATOM 1014 C CA . LEU A 1 126 ? 19.969 24.504 -8.568 1.00 93.25 126 LEU A CA 1
ATOM 1015 C C . LEU A 1 126 ? 21.259 24.149 -9.317 1.00 93.25 126 LEU A C 1
ATOM 1017 O O . LEU A 1 126 ? 21.300 24.241 -10.541 1.00 93.25 126 LEU A O 1
ATOM 1021 N N . THR A 1 127 ? 22.284 23.686 -8.600 1.00 94.00 127 THR A N 1
ATOM 1022 C CA . THR A 1 127 ? 23.556 23.249 -9.196 1.00 94.00 127 THR A CA 1
ATOM 1023 C C . THR A 1 127 ? 23.334 22.057 -10.120 1.00 94.00 127 THR A C 1
ATOM 1025 O O . THR A 1 127 ? 23.848 22.041 -11.232 1.00 94.00 127 THR A O 1
ATOM 1028 N N . ASN A 1 128 ? 22.509 21.086 -9.715 1.00 92.31 128 ASN A N 1
ATOM 1029 C CA . ASN A 1 128 ? 22.132 19.966 -10.576 1.00 92.31 128 ASN A CA 1
ATOM 1030 C C . ASN A 1 12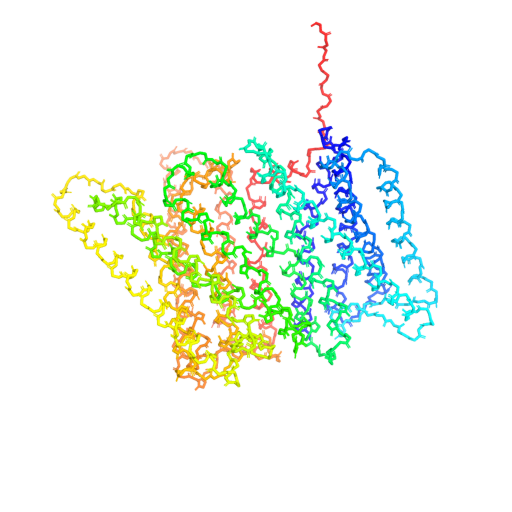8 ? 21.430 20.432 -11.857 1.00 92.31 128 ASN A C 1
ATOM 1032 O O . ASN A 1 128 ? 21.770 19.966 -12.942 1.00 92.31 128 ASN A O 1
ATOM 1036 N N . ILE A 1 129 ? 20.483 21.370 -11.749 1.00 91.94 129 ILE A N 1
ATOM 1037 C CA . ILE A 1 129 ? 19.800 21.938 -12.919 1.00 91.94 129 ILE A CA 1
ATOM 1038 C C . ILE A 1 129 ? 20.815 22.620 -13.841 1.00 91.94 129 ILE A C 1
ATOM 1040 O O . ILE A 1 129 ? 20.800 22.367 -15.043 1.00 91.94 129 ILE A O 1
ATOM 1044 N N . ALA A 1 130 ? 21.719 23.438 -13.299 1.00 95.00 130 ALA A N 1
ATOM 1045 C CA . ALA A 1 130 ? 22.746 24.123 -14.081 1.00 95.00 130 ALA A CA 1
ATOM 1046 C C . ALA A 1 130 ? 23.696 23.138 -14.783 1.00 95.00 130 ALA A C 1
ATOM 1048 O O . ALA A 1 130 ? 23.968 23.292 -15.971 1.00 95.00 130 ALA A O 1
ATOM 1049 N N . LEU A 1 131 ? 24.139 22.087 -14.086 1.00 92.62 131 LEU A N 1
ATOM 1050 C CA . LEU A 1 131 ? 25.030 21.070 -14.645 1.00 92.62 131 LEU A CA 1
ATOM 1051 C C . LEU A 1 131 ? 24.390 20.322 -15.821 1.00 92.62 131 LEU A C 1
ATOM 1053 O O . LEU A 1 131 ? 25.036 20.184 -16.859 1.00 92.62 131 LEU A O 1
ATOM 1057 N N . PHE A 1 132 ? 23.123 19.907 -15.721 1.00 92.12 132 PHE A N 1
ATOM 1058 C CA . PHE A 1 132 ? 22.439 19.228 -16.834 1.00 92.12 132 PHE A CA 1
ATOM 1059 C C . PHE A 1 132 ? 22.031 20.150 -17.989 1.00 92.12 132 PHE A C 1
ATOM 1061 O O . PHE A 1 132 ? 21.697 19.661 -19.069 1.00 92.12 132 PHE A O 1
ATOM 1068 N N . ASN A 1 133 ? 22.027 21.467 -17.776 1.00 91.69 133 ASN A N 1
ATOM 1069 C CA . ASN A 1 133 ? 21.876 22.451 -18.851 1.00 91.69 133 ASN A CA 1
ATOM 1070 C C . ASN A 1 133 ? 23.226 22.873 -19.457 1.00 91.69 133 ASN A C 1
ATOM 1072 O O . ASN A 1 133 ? 23.248 23.596 -20.449 1.00 91.69 133 ASN A O 1
ATOM 1076 N N . SER A 1 134 ? 24.347 22.431 -18.882 1.00 94.88 134 SER A N 1
ATOM 1077 C CA . SER A 1 134 ? 25.685 22.676 -19.419 1.00 94.88 134 SER A CA 1
ATOM 1078 C C . SER A 1 134 ? 26.043 21.652 -20.506 1.00 94.88 134 SER A C 1
ATOM 1080 O O . SER A 1 134 ? 25.543 20.528 -20.472 1.00 94.88 134 SER A O 1
ATOM 1082 N N . PRO A 1 135 ? 26.984 21.964 -21.416 1.00 95.50 135 PRO A N 1
ATOM 1083 C CA . PRO A 1 135 ? 27.449 21.018 -22.434 1.00 95.50 135 PRO A CA 1
ATOM 1084 C C . PRO A 1 135 ? 28.261 19.841 -21.862 1.00 95.50 135 PRO A C 1
ATOM 1086 O O . PRO A 1 135 ? 28.745 19.008 -22.620 1.00 95.50 135 PRO A O 1
ATOM 1089 N N . LEU A 1 136 ? 28.461 19.769 -20.540 1.00 93.94 136 LEU A N 1
ATOM 1090 C CA . LEU A 1 136 ? 29.271 18.735 -19.893 1.00 93.94 136 LEU A CA 1
ATOM 1091 C C . LEU A 1 136 ? 28.466 17.493 -19.506 1.00 93.94 136 LEU A C 1
ATOM 1093 O O . LEU A 1 136 ? 29.064 16.438 -19.274 1.00 93.94 136 LEU A O 1
ATOM 1097 N N . SER A 1 137 ? 27.139 17.602 -19.392 1.00 94.25 137 SER A N 1
ATOM 1098 C CA . SER A 1 137 ? 26.291 16.494 -18.959 1.00 94.25 137 SER A CA 1
ATOM 1099 C C . SER A 1 137 ? 24.893 16.559 -19.545 1.00 94.25 137 SER A C 1
ATOM 1101 O O . SER A 1 137 ? 24.343 17.638 -19.731 1.00 94.25 137 SER A O 1
ATOM 1103 N N . GLU A 1 138 ? 24.300 15.392 -19.776 1.00 93.75 138 GLU A N 1
ATOM 1104 C CA . GLU A 1 138 ? 23.008 15.290 -20.445 1.00 93.75 138 GLU A CA 1
ATOM 1105 C C . GLU A 1 138 ? 22.114 14.264 -19.735 1.00 93.75 138 GLU A C 1
ATOM 1107 O O . GLU A 1 138 ? 22.500 13.119 -19.470 1.00 93.75 138 GLU A O 1
ATOM 1112 N N . PHE A 1 139 ? 20.899 14.705 -19.417 1.00 90.56 139 PHE A N 1
ATOM 1113 C CA . PHE A 1 139 ? 19.832 13.901 -18.833 1.00 90.56 139 PHE A CA 1
ATOM 1114 C C . PHE A 1 139 ? 18.559 14.202 -19.613 1.00 90.56 139 PHE A C 1
ATOM 1116 O O . PHE A 1 139 ? 18.017 15.301 -19.513 1.00 90.56 139 PHE A O 1
ATOM 1123 N N . ALA A 1 140 ? 18.134 13.242 -20.425 1.00 92.44 140 ALA A N 1
ATOM 1124 C CA . ALA A 1 140 ? 17.108 13.452 -21.434 1.00 92.44 140 ALA A CA 1
ATOM 1125 C C . ALA A 1 140 ? 15.996 12.415 -21.308 1.00 92.44 140 ALA A C 1
ATOM 1127 O O . ALA A 1 140 ? 16.183 11.321 -20.762 1.00 92.44 140 ALA A O 1
ATOM 1128 N N . VAL A 1 141 ? 14.822 12.769 -21.816 1.00 88.81 141 VAL A N 1
ATOM 1129 C CA . VAL A 1 141 ? 13.720 11.826 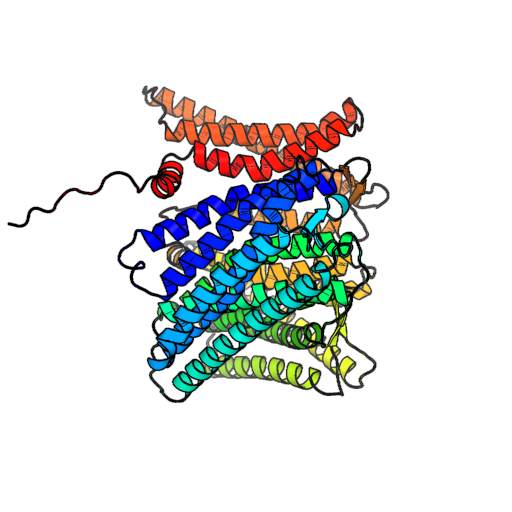-21.979 1.00 88.81 141 VAL A CA 1
ATOM 1130 C C . VAL A 1 141 ? 14.031 10.934 -23.174 1.00 88.81 141 VAL A C 1
ATOM 1132 O O . VAL A 1 141 ? 14.334 11.427 -24.254 1.00 88.81 141 VAL A O 1
ATOM 1135 N N . VAL A 1 142 ? 13.948 9.619 -22.977 1.00 89.25 142 VAL A N 1
ATOM 1136 C CA . VAL A 1 142 ? 14.099 8.631 -24.050 1.00 89.25 142 VAL A CA 1
ATOM 1137 C C . VAL A 1 142 ? 12.754 7.916 -24.180 1.00 89.25 142 VAL A C 1
ATOM 1139 O O . VAL A 1 142 ? 12.489 6.998 -23.395 1.00 89.25 142 VAL A O 1
ATOM 1142 N N . PRO A 1 143 ? 11.859 8.359 -25.088 1.00 85.19 143 PRO A N 1
ATOM 1143 C CA . PRO A 1 143 ? 10.499 7.828 -25.209 1.00 85.19 143 PRO A CA 1
ATOM 1144 C C . PRO A 1 143 ? 10.447 6.304 -25.363 1.00 85.19 143 PRO A C 1
ATOM 1146 O O . PRO A 1 143 ? 9.544 5.658 -24.832 1.00 85.19 143 PRO A O 1
ATOM 1149 N N . GLU A 1 144 ? 11.451 5.708 -26.012 1.00 84.44 144 GLU A N 1
ATOM 1150 C CA . GLU A 1 144 ? 11.568 4.259 -26.207 1.00 84.44 144 GLU A CA 1
ATOM 1151 C C . GLU A 1 144 ? 11.803 3.497 -24.894 1.00 84.44 144 GLU A C 1
ATOM 1153 O O . GLU A 1 144 ? 11.473 2.317 -24.792 1.00 84.44 144 GLU A O 1
ATOM 1158 N N . LYS A 1 145 ? 12.351 4.169 -23.874 1.00 78.62 145 LYS A N 1
ATOM 1159 C CA . LYS A 1 145 ? 12.616 3.619 -22.534 1.00 78.62 145 LYS A CA 1
ATOM 1160 C C . LYS A 1 145 ? 11.541 3.993 -21.511 1.00 78.62 145 LYS A C 1
ATOM 1162 O O . LYS A 1 145 ? 11.705 3.705 -20.330 1.00 78.62 145 LYS A O 1
ATOM 1167 N N . PHE A 1 146 ? 10.453 4.640 -21.942 1.00 77.19 146 PHE A N 1
ATOM 1168 C CA . PHE A 1 146 ? 9.326 5.040 -21.085 1.00 77.19 146 PHE A CA 1
ATOM 1169 C C . PHE A 1 146 ? 9.724 5.904 -19.872 1.00 77.19 146 PHE A C 1
ATOM 1171 O O . PHE A 1 146 ? 9.017 5.948 -18.861 1.00 77.19 146 PHE A O 1
ATOM 1178 N N . GLY A 1 147 ? 10.858 6.602 -19.961 1.00 76.25 147 GLY A N 1
ATOM 1179 C CA . GLY A 1 147 ? 11.439 7.317 -18.835 1.00 76.25 147 GLY A CA 1
ATOM 1180 C C . GLY A 1 147 ? 12.712 8.078 -19.199 1.00 76.25 147 GLY A C 1
ATOM 1181 O O . GLY A 1 147 ? 13.183 8.026 -20.340 1.00 76.25 147 GLY A O 1
ATOM 1182 N N . PRO A 1 148 ? 13.276 8.820 -18.239 1.00 83.81 148 PRO A N 1
ATOM 1183 C CA . PRO A 1 148 ? 14.496 9.569 -18.472 1.00 83.81 148 PRO A CA 1
ATOM 1184 C C . PRO A 1 148 ? 15.756 8.727 -18.311 1.00 83.81 148 PRO A C 1
ATOM 1186 O O . PRO A 1 148 ? 15.811 7.798 -17.504 1.00 83.81 148 PRO A O 1
ATOM 1189 N N . ALA A 1 149 ? 16.794 9.088 -19.059 1.00 85.31 149 ALA A N 1
ATOM 1190 C CA . ALA A 1 149 ? 18.074 8.401 -19.044 1.00 85.31 149 ALA A CA 1
ATOM 1191 C C . ALA A 1 149 ? 19.251 9.382 -19.013 1.00 85.31 149 ALA A C 1
ATOM 1193 O O . ALA A 1 149 ? 19.230 10.450 -19.626 1.00 85.31 149 ALA A O 1
ATOM 1194 N N . TYR A 1 150 ? 20.311 8.972 -18.318 1.00 89.06 150 TYR A N 1
ATOM 1195 C CA . TYR A 1 150 ? 21.615 9.622 -18.373 1.00 89.06 150 TYR A CA 1
ATOM 1196 C C . TYR A 1 150 ? 22.304 9.286 -19.695 1.00 89.06 150 TYR A C 1
ATOM 1198 O O . TYR A 1 150 ? 22.489 8.106 -20.013 1.00 89.06 150 TYR A O 1
ATOM 1206 N N . ASN A 1 151 ? 22.707 10.305 -20.455 1.00 92.94 151 ASN A N 1
ATOM 1207 C CA . ASN A 1 151 ? 23.510 10.096 -21.651 1.00 92.94 151 ASN A CA 1
ATOM 1208 C C . ASN A 1 151 ? 25.005 10.126 -21.296 1.00 92.94 151 ASN A C 1
ATOM 1210 O O . ASN A 1 151 ? 25.603 11.181 -21.065 1.00 92.94 151 ASN A O 1
ATOM 1214 N N . ARG A 1 152 ? 25.605 8.932 -21.244 1.00 92.81 152 ARG A N 1
ATOM 1215 C CA . ARG A 1 152 ? 27.012 8.721 -20.873 1.00 92.81 152 ARG A CA 1
ATOM 1216 C C . ARG A 1 152 ? 28.013 9.108 -21.964 1.00 92.81 152 ARG A C 1
ATOM 1218 O O . ARG A 1 152 ? 29.206 9.024 -21.706 1.00 92.81 152 ARG A O 1
ATOM 1225 N N . SER A 1 153 ? 27.563 9.551 -23.141 1.00 95.50 153 SER A N 1
ATOM 1226 C CA . SER A 1 153 ? 28.471 10.122 -24.146 1.00 95.50 153 SER A CA 1
ATOM 1227 C C . SER A 1 153 ? 29.108 11.436 -23.680 1.00 95.50 153 SER A C 1
ATOM 1229 O O . SER A 1 153 ? 30.134 11.842 -24.213 1.00 95.50 153 SER A O 1
ATOM 1231 N N . PHE A 1 154 ? 28.502 12.104 -22.694 1.00 95.25 154 PHE A N 1
ATOM 1232 C CA . PHE A 1 154 ? 28.994 13.354 -22.128 1.00 95.25 154 PHE A CA 1
ATOM 1233 C C . PHE A 1 154 ? 29.929 13.101 -20.931 1.00 95.25 154 PHE A C 1
ATOM 1235 O O . PHE A 1 154 ? 29.618 12.263 -20.075 1.00 95.25 154 PHE A O 1
ATOM 1242 N N . PRO A 1 155 ? 31.049 13.844 -20.823 1.00 95.31 155 PRO A N 1
ATOM 1243 C CA . PRO A 1 155 ? 32.159 13.503 -19.931 1.00 95.31 155 PRO A CA 1
ATOM 1244 C C . PRO A 1 155 ? 31.803 13.586 -18.442 1.00 95.31 155 PRO A C 1
ATOM 1246 O O . PRO A 1 155 ? 32.285 12.779 -17.650 1.00 95.31 155 PRO A O 1
ATOM 1249 N N . ALA A 1 156 ? 30.935 14.521 -18.037 1.00 95.50 156 ALA A N 1
ATOM 1250 C CA . ALA A 1 156 ? 30.566 14.687 -16.632 1.00 95.50 156 ALA A CA 1
ATOM 1251 C C . ALA A 1 156 ? 29.335 13.861 -16.223 1.00 95.50 156 ALA A C 1
ATOM 1253 O O . ALA A 1 156 ? 29.087 13.705 -15.025 1.00 95.50 156 ALA A O 1
ATOM 1254 N N . THR A 1 157 ? 28.570 13.295 -17.169 1.00 92.50 157 THR A N 1
ATOM 1255 C CA . THR A 1 157 ? 27.306 12.604 -16.854 1.00 92.50 157 THR A CA 1
ATOM 1256 C C . THR A 1 157 ? 27.505 11.436 -15.893 1.00 92.50 157 THR A C 1
ATOM 1258 O O . THR A 1 157 ? 26.743 11.308 -14.940 1.00 92.50 157 THR A O 1
ATOM 1261 N N . ALA A 1 158 ? 28.534 10.605 -16.091 1.00 91.19 158 ALA A N 1
ATOM 1262 C CA . ALA A 1 158 ? 28.780 9.444 -15.230 1.00 91.19 158 ALA A CA 1
ATOM 1263 C C . ALA A 1 158 ? 29.129 9.849 -13.785 1.00 91.19 158 ALA A C 1
ATOM 1265 O O . ALA A 1 158 ? 28.679 9.221 -12.824 1.00 91.19 158 ALA A O 1
ATOM 1266 N N . ILE A 1 159 ? 29.898 10.931 -13.626 1.00 93.31 159 ILE A N 1
ATOM 1267 C CA . ILE A 1 159 ? 30.257 11.475 -12.312 1.00 93.31 159 ILE A CA 1
ATOM 1268 C C . ILE A 1 159 ? 29.008 12.038 -11.633 1.00 93.31 159 ILE A C 1
ATOM 1270 O O . ILE A 1 159 ? 28.743 11.715 -10.477 1.00 93.31 159 ILE A O 1
ATOM 1274 N N . ILE A 1 160 ? 28.207 12.827 -12.352 1.00 89.69 160 ILE A N 1
ATOM 1275 C CA . ILE A 1 160 ? 26.988 13.433 -11.808 1.00 89.69 160 ILE A CA 1
ATOM 1276 C C . ILE A 1 160 ? 25.945 12.360 -11.468 1.00 89.69 160 ILE A C 1
ATOM 1278 O O . ILE A 1 160 ? 25.308 12.460 -10.424 1.00 89.69 160 ILE A O 1
ATOM 1282 N N . GLU A 1 161 ? 25.791 11.317 -12.288 1.00 89.06 161 GLU A N 1
ATOM 1283 C CA . GLU A 1 161 ? 24.944 10.148 -12.004 1.00 89.06 161 GLU A CA 1
ATOM 1284 C C . GLU A 1 161 ? 25.343 9.504 -10.664 1.00 89.06 161 GLU A C 1
ATOM 1286 O O . GLU A 1 161 ? 24.493 9.320 -9.789 1.00 89.06 161 GLU A O 1
ATOM 1291 N N . LYS A 1 162 ? 26.645 9.251 -10.457 1.00 85.19 162 LYS A N 1
ATOM 1292 C CA . LYS A 1 162 ? 27.183 8.669 -9.218 1.00 85.19 162 LYS A CA 1
ATOM 1293 C C . LYS A 1 162 ? 27.007 9.591 -8.008 1.00 85.19 162 LYS A C 1
ATOM 1295 O O . LYS A 1 162 ? 26.583 9.135 -6.950 1.00 85.19 162 LYS A O 1
ATOM 1300 N N . VAL A 1 163 ? 27.294 10.885 -8.156 1.00 88.75 163 VAL A N 1
ATOM 1301 C CA . VAL A 1 163 ? 27.124 11.890 -7.092 1.00 88.75 163 VAL A CA 1
ATOM 1302 C C . VAL A 1 163 ? 25.652 12.017 -6.697 1.00 88.75 163 VAL A C 1
ATOM 1304 O O . VAL A 1 163 ? 25.324 12.010 -5.511 1.00 88.75 163 VAL A O 1
ATOM 1307 N N . ASN A 1 164 ? 24.753 12.065 -7.679 1.00 85.56 164 ASN A N 1
ATOM 1308 C CA . ASN A 1 164 ? 23.313 12.116 -7.453 1.00 85.56 164 ASN A CA 1
ATOM 1309 C C . ASN A 1 164 ? 22.805 10.871 -6.733 1.00 85.56 164 ASN A C 1
ATOM 1311 O O . ASN A 1 164 ? 22.055 10.993 -5.765 1.00 85.56 164 ASN A O 1
ATOM 1315 N N . PHE A 1 165 ? 23.249 9.690 -7.158 1.00 80.69 165 PHE A N 1
ATOM 1316 C CA . PHE A 1 165 ? 22.948 8.444 -6.468 1.00 80.69 165 PHE A CA 1
ATOM 1317 C C . PHE A 1 165 ? 23.404 8.472 -5.004 1.00 80.69 165 PHE A C 1
ATOM 1319 O O . PHE A 1 165 ? 22.569 8.320 -4.110 1.00 80.69 165 PHE A O 1
ATOM 1326 N N . CYS A 1 166 ? 24.692 8.736 -4.753 1.00 81.44 166 CYS A N 1
ATOM 1327 C CA . CYS A 1 166 ? 25.245 8.783 -3.400 1.00 81.44 166 CYS A CA 1
ATOM 1328 C C . CYS A 1 166 ? 24.494 9.796 -2.530 1.00 81.44 166 CYS A C 1
ATOM 1330 O O . CYS A 1 166 ? 24.071 9.459 -1.431 1.00 81.44 166 CYS A O 1
ATOM 1332 N N . SER A 1 167 ? 24.248 11.006 -3.042 1.00 83.38 167 SER A N 1
ATOM 1333 C CA . SER A 1 167 ? 23.545 12.054 -2.295 1.00 83.38 167 SER A CA 1
ATOM 1334 C C . SER A 1 167 ? 22.131 11.636 -1.867 1.00 83.38 167 SER A C 1
ATOM 1336 O O . SER A 1 167 ? 21.761 11.828 -0.710 1.00 83.38 167 SER A O 1
ATOM 1338 N N . SER A 1 168 ? 21.349 11.008 -2.753 1.00 77.50 168 SER A N 1
ATOM 1339 C CA . SER A 1 168 ? 19.983 10.581 -2.433 1.00 77.50 168 SER A CA 1
ATOM 1340 C C . SER A 1 168 ? 19.931 9.378 -1.504 1.00 77.50 168 SER A C 1
ATOM 1342 O O . SER A 1 168 ? 19.078 9.350 -0.616 1.00 77.50 168 SER A O 1
ATOM 1344 N N . VAL A 1 169 ? 20.842 8.413 -1.656 1.00 74.44 169 VAL A N 1
ATOM 1345 C CA . VAL A 1 169 ? 20.950 7.289 -0.716 1.00 74.44 169 VAL A CA 1
ATOM 1346 C C . VAL A 1 169 ? 21.380 7.796 0.657 1.00 74.44 169 VAL A C 1
ATOM 1348 O O . VAL A 1 169 ? 20.712 7.493 1.641 1.00 74.44 169 VAL A O 1
ATOM 1351 N N . THR A 1 170 ? 22.419 8.632 0.738 1.00 81.06 170 THR A N 1
ATOM 1352 C CA . THR A 1 170 ? 22.879 9.220 2.004 1.00 81.06 170 THR A CA 1
ATOM 1353 C C . THR A 1 170 ? 21.782 10.041 2.675 1.00 81.06 170 THR A C 1
ATOM 1355 O O . THR A 1 170 ? 21.565 9.884 3.875 1.00 81.06 170 THR A O 1
ATOM 1358 N N . ALA A 1 171 ? 21.046 10.873 1.932 1.00 79.00 171 ALA A N 1
ATOM 1359 C CA . ALA A 1 171 ? 19.932 11.647 2.478 1.00 79.00 171 ALA A CA 1
ATOM 1360 C C . ALA A 1 171 ? 18.797 10.744 2.993 1.00 79.00 171 ALA A C 1
ATOM 1362 O O . ALA A 1 171 ? 18.267 10.973 4.083 1.00 79.00 171 ALA A O 1
ATOM 1363 N N . SER A 1 172 ? 18.465 9.678 2.259 1.00 72.94 172 SER A N 1
ATOM 1364 C CA . SER A 1 172 ? 17.454 8.704 2.684 1.00 72.94 172 SER A CA 1
ATOM 1365 C C . SER A 1 172 ? 17.902 7.978 3.955 1.00 72.94 172 SER A C 1
ATOM 1367 O O . SER A 1 172 ? 17.224 8.065 4.973 1.00 72.94 172 SER A O 1
ATOM 1369 N N . VAL A 1 173 ? 19.089 7.365 3.961 1.00 73.00 173 VAL A N 1
ATOM 1370 C CA . VAL A 1 173 ? 19.648 6.655 5.128 1.00 73.00 173 VAL A CA 1
ATOM 1371 C C . VAL A 1 173 ? 19.758 7.574 6.346 1.00 73.00 173 VAL A C 1
ATOM 1373 O O . VAL A 1 173 ? 19.338 7.200 7.437 1.00 73.00 173 VAL A O 1
ATOM 1376 N N . THR A 1 174 ? 20.248 8.803 6.175 1.00 80.56 174 THR A N 1
ATOM 1377 C CA . THR A 1 174 ? 20.339 9.778 7.275 1.00 80.56 174 THR A CA 1
ATOM 1378 C C . THR A 1 174 ? 18.960 10.084 7.853 1.00 80.56 174 THR A C 1
ATOM 1380 O O . THR A 1 174 ? 18.775 10.071 9.069 1.00 80.56 174 THR A O 1
ATOM 1383 N N . THR A 1 175 ? 17.965 10.313 6.994 1.00 76.44 175 THR A N 1
ATOM 1384 C CA . THR A 1 175 ? 16.587 10.562 7.431 1.00 76.44 175 THR A CA 1
ATOM 1385 C C . THR A 1 175 ? 16.008 9.342 8.158 1.00 76.44 175 THR A C 1
ATOM 1387 O O . THR A 1 175 ? 15.386 9.511 9.207 1.00 76.44 175 THR A O 1
ATOM 1390 N N . PHE A 1 176 ? 16.268 8.119 7.675 1.00 72.06 176 PHE A N 1
ATOM 1391 C CA . PHE A 1 176 ? 15.857 6.876 8.340 1.00 72.06 176 PHE A CA 1
ATOM 1392 C C . PHE A 1 176 ? 16.410 6.792 9.756 1.00 72.06 176 PHE A C 1
ATOM 1394 O O . PHE A 1 176 ? 15.653 6.595 10.706 1.00 72.06 176 PHE A O 1
ATOM 1401 N N . LEU A 1 177 ? 17.726 6.974 9.894 1.00 78.56 177 LEU A N 1
ATOM 1402 C CA . LEU A 1 177 ? 18.423 6.891 11.170 1.00 78.56 177 LEU A CA 1
ATOM 1403 C C . LEU A 1 177 ? 17.903 7.948 12.147 1.00 78.56 177 LEU A C 1
ATOM 1405 O O . LEU A 1 177 ? 17.639 7.623 13.302 1.00 78.56 177 LEU A O 1
ATOM 1409 N N . LEU A 1 178 ? 17.657 9.180 11.687 1.00 79.88 178 LEU A N 1
ATOM 1410 C CA . LEU A 1 178 ? 17.040 10.225 12.511 1.00 79.88 178 LEU A CA 1
ATOM 1411 C C . LEU A 1 178 ? 15.664 9.797 13.037 1.00 79.88 178 LEU A C 1
ATOM 1413 O O . LEU A 1 178 ? 15.391 9.942 14.229 1.00 79.88 178 LEU A O 1
ATOM 1417 N N . TYR A 1 179 ? 14.805 9.227 12.187 1.00 76.69 179 TYR A N 1
ATOM 1418 C CA . TYR A 1 179 ? 13.500 8.730 12.628 1.00 76.69 179 TYR A CA 1
ATOM 1419 C C . TYR A 1 179 ? 13.606 7.511 13.549 1.00 76.69 179 TYR A C 1
ATOM 1421 O O . TYR A 1 179 ? 12.844 7.429 14.510 1.00 76.69 179 TYR A O 1
ATOM 1429 N N . LEU A 1 180 ? 14.556 6.603 13.318 1.00 71.12 180 LEU A N 1
ATOM 1430 C CA . LEU A 1 180 ? 14.797 5.445 14.181 1.00 71.12 180 LEU A CA 1
ATOM 1431 C C . LEU A 1 180 ? 15.260 5.883 15.578 1.00 71.12 180 LEU A C 1
ATOM 1433 O O . LEU A 1 180 ? 14.751 5.379 16.578 1.00 71.12 180 LEU A O 1
ATOM 1437 N N . LEU A 1 181 ? 16.132 6.892 15.662 1.00 81.38 181 LEU A N 1
ATOM 1438 C CA . LEU A 1 181 ? 16.542 7.507 16.927 1.00 81.38 181 LEU A CA 1
ATOM 1439 C C . LEU A 1 181 ? 15.370 8.191 17.645 1.00 81.38 181 LEU A C 1
ATOM 1441 O O . LEU A 1 181 ? 15.219 8.031 18.857 1.00 81.38 181 LEU A O 1
ATOM 1445 N N . ILE A 1 182 ? 14.506 8.905 16.910 1.00 75.94 182 ILE A N 1
ATOM 1446 C CA . ILE A 1 182 ? 13.268 9.481 17.462 1.00 75.94 182 ILE A CA 1
ATOM 1447 C C . ILE A 1 182 ? 12.381 8.376 18.055 1.00 75.94 182 ILE A C 1
ATOM 1449 O O . ILE A 1 182 ? 11.909 8.517 19.183 1.00 75.94 182 ILE A O 1
ATOM 1453 N N . VAL A 1 183 ? 12.173 7.267 17.335 1.00 66.94 183 VAL A N 1
ATOM 1454 C CA . VAL A 1 183 ? 11.381 6.123 17.825 1.00 66.94 183 VAL A CA 1
ATOM 1455 C C . VAL A 1 183 ? 12.001 5.523 19.070 1.00 66.94 183 VAL A C 1
ATOM 1457 O O . VAL A 1 183 ? 11.299 5.353 20.064 1.00 66.94 183 VAL A O 1
ATOM 1460 N N . GLY A 1 184 ? 13.298 5.215 19.024 1.00 75.94 184 GLY A N 1
ATOM 1461 C CA . GLY A 1 184 ? 14.022 4.621 20.141 1.00 75.94 184 GLY A CA 1
ATOM 1462 C C . GLY A 1 184 ? 13.905 5.477 21.399 1.00 75.94 184 GLY A C 1
ATOM 1463 O O . GLY A 1 184 ? 13.601 4.958 22.470 1.00 75.94 184 GLY A O 1
ATOM 1464 N N . HIS A 1 185 ? 14.027 6.799 21.263 1.00 82.19 185 HIS A N 1
ATOM 1465 C CA . HIS A 1 185 ? 13.875 7.723 22.381 1.00 82.19 185 HIS A CA 1
ATOM 1466 C C . HIS A 1 185 ? 12.441 7.820 22.902 1.00 82.19 185 HIS A C 1
ATOM 1468 O O . HIS A 1 185 ? 12.234 7.763 24.112 1.00 82.19 185 HIS A O 1
ATOM 1474 N N . LEU A 1 186 ? 11.439 7.914 22.022 1.00 70.06 186 LEU A N 1
ATOM 1475 C CA . LEU A 1 186 ? 10.031 7.935 22.435 1.00 70.06 186 LEU A CA 1
ATOM 1476 C C . LEU A 1 186 ? 9.615 6.620 23.113 1.00 70.06 186 LEU A C 1
ATOM 1478 O O . LEU A 1 186 ? 8.856 6.637 24.083 1.00 70.06 186 LEU A O 1
ATOM 1482 N N . LEU A 1 187 ? 10.119 5.479 22.633 1.00 67.19 187 LEU A N 1
ATOM 1483 C CA . LEU A 1 187 ? 9.930 4.178 23.274 1.00 67.19 187 LEU A CA 1
ATOM 1484 C C . LEU A 1 187 ? 10.624 4.132 24.636 1.00 67.19 187 LEU A C 1
ATOM 1486 O O . LEU A 1 187 ? 9.997 3.721 25.608 1.00 67.19 187 LEU A O 1
ATOM 1490 N N . HIS A 1 188 ? 11.867 4.607 24.728 1.00 81.62 188 HIS A N 1
ATOM 1491 C CA . HIS A 1 188 ? 12.606 4.673 25.985 1.00 81.62 188 HIS A CA 1
ATOM 1492 C C . HIS A 1 188 ? 11.901 5.565 27.019 1.00 81.62 188 HIS A C 1
ATOM 1494 O O . HIS A 1 188 ? 11.675 5.118 28.138 1.00 81.62 188 HIS A O 1
ATOM 1500 N N . GLN A 1 189 ? 11.461 6.772 26.641 1.00 75.44 189 GLN A N 1
ATOM 1501 C CA . GLN A 1 189 ? 10.677 7.665 27.508 1.00 75.44 189 GLN A CA 1
ATOM 1502 C C . GLN A 1 189 ? 9.367 7.021 27.976 1.00 75.44 189 GLN A C 1
ATOM 1504 O O . GLN A 1 189 ? 8.969 7.166 29.130 1.00 75.44 189 GLN A O 1
ATOM 1509 N N . LYS A 1 190 ? 8.687 6.288 27.087 1.00 70.12 190 LYS A N 1
ATOM 1510 C CA . LYS A 1 190 ? 7.456 5.570 27.429 1.00 70.12 190 LYS A CA 1
ATOM 1511 C C . LYS A 1 190 ? 7.710 4.415 28.402 1.00 70.12 190 LYS A C 1
ATOM 1513 O O . LYS A 1 190 ? 6.848 4.129 29.229 1.00 70.12 190 LYS A O 1
ATOM 1518 N N . LEU A 1 191 ? 8.851 3.738 28.284 1.00 74.00 191 LEU A N 1
ATOM 1519 C CA . LEU A 1 191 ? 9.245 2.662 29.192 1.00 74.00 191 LEU A CA 1
ATOM 1520 C C . LEU A 1 191 ? 9.728 3.205 30.545 1.00 74.00 191 LEU A C 1
ATOM 1522 O O . LEU A 1 191 ? 9.447 2.584 31.567 1.00 74.00 191 LEU A O 1
ATOM 1526 N N . SER A 1 192 ? 10.398 4.363 30.571 1.00 82.00 192 SER A N 1
ATOM 1527 C CA . SER A 1 192 ? 10.939 4.961 31.798 1.00 82.00 192 SER A CA 1
ATOM 1528 C C . SER A 1 192 ? 9.906 5.751 32.610 1.00 82.00 192 SER A C 1
ATOM 1530 O O . SER A 1 192 ? 9.969 5.754 33.838 1.00 82.00 192 SER A O 1
ATOM 1532 N N . VAL A 1 193 ? 8.912 6.375 31.968 1.00 72.50 193 VAL A N 1
ATOM 1533 C CA . VAL A 1 193 ? 7.883 7.182 32.644 1.00 72.50 193 VAL A CA 1
ATOM 1534 C C . VAL A 1 193 ? 6.511 6.515 32.508 1.00 72.50 193 VAL A C 1
ATOM 1536 O O . VAL A 1 193 ? 5.873 6.577 31.456 1.00 72.50 193 VAL A O 1
ATOM 1539 N N . LYS A 1 194 ? 6.002 5.933 33.609 1.00 59.12 194 LYS A N 1
ATOM 1540 C CA . LYS A 1 194 ? 4.691 5.237 33.687 1.00 59.12 194 LYS A CA 1
ATOM 1541 C C . LYS A 1 194 ? 3.476 6.080 33.245 1.00 59.12 194 LYS A C 1
ATOM 1543 O O . LYS A 1 194 ? 2.391 5.529 33.070 1.00 59.12 194 LYS A O 1
ATOM 1548 N N . THR A 1 195 ? 3.625 7.390 33.051 1.00 56.00 195 THR A N 1
ATOM 1549 C CA . THR A 1 195 ? 2.533 8.341 32.774 1.00 56.00 195 THR A CA 1
ATOM 1550 C C . THR A 1 195 ? 2.768 9.255 31.565 1.00 56.00 195 THR A C 1
ATOM 1552 O O . THR A 1 195 ? 2.133 10.304 31.467 1.00 56.00 195 THR A O 1
ATOM 1555 N N . PHE A 1 196 ? 3.615 8.887 30.596 1.00 51.78 196 PHE A N 1
ATOM 1556 C CA . PHE A 1 196 ? 3.820 9.742 29.417 1.00 51.78 196 PHE A CA 1
ATOM 1557 C C . PHE A 1 196 ? 2.606 9.738 28.459 1.00 51.78 196 PHE A C 1
ATOM 1559 O O . PHE A 1 196 ? 2.436 8.850 27.614 1.00 51.78 196 PHE A O 1
ATOM 1566 N N . GLN A 1 197 ? 1.743 10.754 28.573 1.00 51.12 197 GLN A N 1
ATOM 1567 C CA . GLN A 1 197 ? 0.676 11.044 27.611 1.00 51.12 197 GLN A CA 1
ATOM 1568 C C . GLN A 1 197 ? 1.205 11.923 26.476 1.00 51.12 197 GLN A C 1
ATOM 1570 O O . GLN A 1 197 ? 0.991 13.127 26.438 1.00 51.12 197 GLN A O 1
ATOM 1575 N N . MET A 1 198 ? 1.896 11.301 25.528 1.00 49.69 198 MET A N 1
ATOM 1576 C CA . MET A 1 198 ? 2.284 11.962 24.283 1.00 49.69 198 MET A CA 1
ATOM 1577 C C . MET A 1 198 ? 1.031 12.418 23.512 1.00 49.69 198 MET A C 1
ATOM 1579 O O . MET A 1 198 ? 0.120 11.602 23.291 1.00 49.69 198 MET A O 1
ATOM 1583 N N . GLU A 1 199 ? 0.982 13.697 23.126 1.00 51.31 199 GLU A N 1
ATOM 1584 C CA . GLU A 1 199 ? -0.195 14.307 22.511 1.00 51.31 199 GLU A CA 1
ATOM 1585 C C . GLU A 1 199 ? -0.619 13.568 21.237 1.00 51.31 199 GLU A C 1
ATOM 1587 O O . GLU A 1 199 ? 0.162 13.139 20.386 1.00 51.31 199 GLU A O 1
ATOM 1592 N N . VAL A 1 200 ? -1.932 13.431 21.117 1.00 43.97 200 VAL A N 1
ATOM 1593 C CA . VAL A 1 200 ? -2.658 12.668 20.101 1.00 43.97 200 VAL A CA 1
ATOM 1594 C C . VAL A 1 200 ? -2.245 13.095 18.679 1.00 43.97 200 VAL A C 1
ATOM 1596 O O . VAL A 1 200 ? -2.141 12.253 17.790 1.00 43.97 200 VAL A O 1
ATOM 1599 N N . ASN A 1 201 ? -1.888 14.358 18.449 1.00 47.09 201 ASN A N 1
ATOM 1600 C CA . ASN A 1 201 ? -1.466 14.832 17.127 1.00 47.09 201 ASN A CA 1
ATOM 1601 C C . ASN A 1 201 ? -0.056 14.363 16.725 1.00 47.09 201 ASN A C 1
ATOM 1603 O O . ASN A 1 201 ? 0.175 14.066 15.554 1.00 47.09 201 ASN A O 1
ATOM 1607 N N . GLU A 1 202 ? 0.870 14.218 17.673 1.00 52.75 202 GLU A N 1
ATOM 1608 C CA . GLU A 1 202 ? 2.273 13.898 17.375 1.00 52.75 202 GLU A CA 1
ATOM 1609 C C . GLU A 1 202 ? 2.447 12.458 16.877 1.00 52.75 202 GLU A C 1
ATOM 1611 O O . GLU A 1 202 ? 3.218 12.206 15.953 1.00 52.75 202 GLU A O 1
ATOM 1616 N N . LYS A 1 203 ? 1.660 11.508 17.403 1.00 55.47 203 LYS A N 1
ATOM 1617 C CA . LYS A 1 203 ? 1.716 10.091 16.989 1.00 55.47 203 LYS A CA 1
ATOM 1618 C C . LYS A 1 203 ? 1.259 9.869 15.548 1.00 55.47 203 LYS A C 1
ATOM 1620 O O . LYS A 1 203 ? 1.862 9.081 14.827 1.00 55.47 203 LYS A O 1
ATOM 1625 N N . SER A 1 204 ? 0.206 10.567 15.118 1.00 48.38 204 SER A N 1
ATOM 1626 C CA . SER A 1 204 ? -0.284 10.476 13.736 1.00 48.38 204 SER A CA 1
ATOM 1627 C C . SER A 1 204 ? 0.718 11.085 12.757 1.00 48.38 204 SER A C 1
ATOM 1629 O O . SER A 1 204 ? 0.969 10.513 11.700 1.00 48.38 204 SER A O 1
ATOM 1631 N N . ILE A 1 205 ? 1.311 12.225 13.121 1.00 51.69 205 ILE A N 1
ATOM 1632 C CA . ILE A 1 205 ? 2.338 12.909 12.323 1.00 51.69 205 ILE A CA 1
ATOM 1633 C C . ILE A 1 205 ? 3.612 12.057 12.225 1.00 51.69 205 ILE A C 1
ATOM 1635 O O . ILE A 1 205 ? 4.298 12.072 11.198 1.00 51.69 205 ILE A O 1
ATOM 1639 N N . PHE A 1 206 ? 3.916 11.303 13.281 1.00 55.25 206 PHE A N 1
ATOM 1640 C CA . PHE A 1 206 ? 5.023 10.363 13.323 1.00 55.25 206 PHE A CA 1
ATOM 1641 C C . PHE A 1 206 ? 4.793 9.160 12.391 1.00 55.25 206 PHE A C 1
ATOM 1643 O O . PHE A 1 206 ? 5.611 8.918 11.508 1.00 55.25 206 PHE A O 1
ATOM 1650 N N . ILE A 1 207 ? 3.659 8.458 12.518 1.00 52.66 207 ILE A N 1
ATOM 1651 C CA . ILE A 1 207 ? 3.329 7.294 11.670 1.00 52.66 207 ILE A CA 1
ATOM 1652 C C . ILE A 1 207 ? 3.274 7.691 10.193 1.00 52.66 207 ILE A C 1
ATOM 1654 O O . ILE A 1 207 ? 3.837 7.004 9.346 1.00 52.66 207 ILE A O 1
ATOM 1658 N N . GLN A 1 208 ? 2.652 8.830 9.881 1.00 52.88 208 GLN A N 1
ATOM 1659 C CA . GLN A 1 208 ? 2.589 9.336 8.512 1.00 52.88 208 GLN A CA 1
ATOM 1660 C C . GLN A 1 208 ? 3.985 9.609 7.936 1.00 52.88 208 GLN A C 1
ATOM 1662 O O . GLN A 1 208 ? 4.232 9.322 6.766 1.00 52.88 208 GLN A O 1
ATOM 1667 N N . ALA A 1 209 ? 4.900 10.151 8.744 1.00 54.47 209 ALA A N 1
ATOM 1668 C CA . ALA A 1 209 ? 6.269 10.389 8.311 1.00 54.47 209 ALA A CA 1
ATOM 1669 C C . ALA A 1 209 ? 7.059 9.093 8.142 1.00 54.47 209 ALA A C 1
ATOM 1671 O O . ALA A 1 209 ? 7.767 8.976 7.153 1.00 54.47 209 ALA A O 1
ATOM 1672 N N . PHE A 1 210 ? 6.887 8.116 9.035 1.00 55.66 210 PHE A N 1
ATOM 1673 C CA . PHE A 1 210 ? 7.515 6.802 8.907 1.00 55.66 210 PHE A CA 1
ATOM 1674 C C . PHE A 1 210 ? 7.071 6.079 7.629 1.00 55.66 210 PHE A C 1
ATOM 1676 O O . PHE A 1 210 ? 7.913 5.623 6.863 1.00 55.66 210 PHE A O 1
ATOM 1683 N N . VAL A 1 211 ? 5.761 6.031 7.355 1.00 52.47 211 VAL A N 1
ATOM 1684 C CA . VAL A 1 211 ? 5.229 5.365 6.154 1.00 52.47 211 VAL A CA 1
ATOM 1685 C C . VAL A 1 211 ? 5.691 6.059 4.876 1.00 52.47 211 VAL A C 1
ATOM 1687 O O . VAL 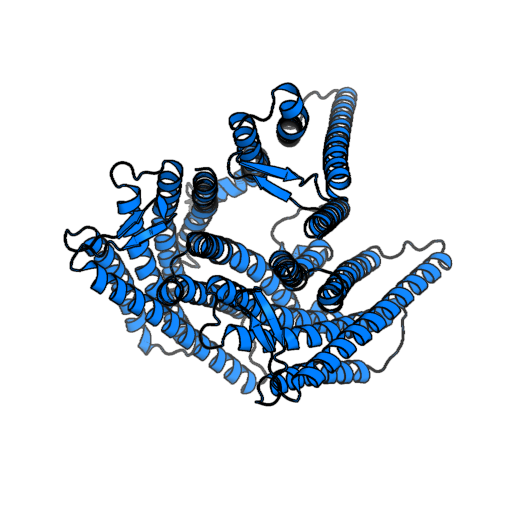A 1 211 ? 6.149 5.391 3.952 1.00 52.47 211 VAL A O 1
ATOM 1690 N N . ARG A 1 212 ? 5.606 7.395 4.823 1.00 54.69 212 ARG A N 1
ATOM 1691 C CA . ARG A 1 212 ? 6.109 8.170 3.681 1.00 54.69 212 ARG A CA 1
ATOM 1692 C C . ARG A 1 212 ? 7.596 7.907 3.456 1.00 54.69 212 ARG A C 1
ATOM 1694 O O . ARG A 1 212 ? 8.009 7.616 2.343 1.00 54.69 212 ARG A O 1
ATOM 1701 N N . PHE A 1 213 ? 8.375 7.959 4.528 1.00 59.59 213 PHE A N 1
ATOM 1702 C CA . PHE A 1 213 ? 9.818 7.796 4.483 1.00 59.59 213 PHE A CA 1
ATOM 1703 C C . PHE A 1 213 ? 10.246 6.396 4.015 1.00 59.59 213 PHE A C 1
ATOM 1705 O O . PHE A 1 213 ? 11.159 6.255 3.198 1.00 59.59 213 PHE A O 1
ATOM 1712 N N . PHE A 1 214 ? 9.580 5.359 4.521 1.00 55.62 214 PHE A N 1
ATOM 1713 C CA . PHE A 1 214 ? 9.841 3.983 4.119 1.00 55.62 214 PHE A CA 1
ATOM 1714 C C . PHE A 1 214 ? 9.520 3.771 2.634 1.00 55.62 214 PHE A C 1
ATOM 1716 O O . PHE A 1 214 ? 10.326 3.180 1.917 1.00 55.62 214 PHE A O 1
ATOM 1723 N N . GLY A 1 215 ? 8.409 4.347 2.157 1.00 55.84 215 GLY A N 1
ATOM 1724 C CA . GLY A 1 215 ? 8.077 4.392 0.734 1.00 55.84 215 GLY A CA 1
ATOM 1725 C C . GLY A 1 215 ? 9.161 5.086 -0.097 1.00 55.84 215 GLY A C 1
ATOM 1726 O O . GLY A 1 215 ? 9.668 4.499 -1.047 1.00 55.84 215 GLY A O 1
ATOM 1727 N N . ASP A 1 216 ? 9.586 6.291 0.289 1.00 54.38 216 ASP A N 1
ATOM 1728 C CA . ASP A 1 216 ? 10.596 7.069 -0.449 1.00 54.38 216 ASP A CA 1
ATOM 1729 C C . ASP A 1 216 ? 11.972 6.367 -0.498 1.00 54.38 216 ASP A C 1
ATOM 1731 O O . ASP A 1 216 ? 12.664 6.398 -1.522 1.00 54.38 216 ASP A O 1
ATOM 1735 N N . THR A 1 217 ? 12.357 5.677 0.582 1.00 56.44 217 THR A N 1
ATOM 1736 C CA . THR A 1 217 ? 13.617 4.914 0.666 1.00 56.44 217 THR A CA 1
ATOM 1737 C C . THR A 1 217 ? 13.573 3.662 -0.193 1.00 56.44 217 THR A C 1
ATOM 1739 O O . THR A 1 217 ? 14.490 3.426 -0.980 1.00 56.44 217 THR A O 1
ATOM 1742 N N . ALA A 1 218 ? 12.494 2.884 -0.088 1.00 56.53 218 ALA A N 1
ATOM 1743 C CA . ALA A 1 218 ? 12.308 1.705 -0.918 1.00 56.53 218 ALA A CA 1
ATOM 1744 C C . ALA A 1 218 ? 12.264 2.072 -2.398 1.00 56.53 218 ALA A C 1
ATOM 1746 O O . ALA A 1 218 ? 12.880 1.391 -3.210 1.00 56.53 218 ALA A O 1
ATOM 1747 N N . MET A 1 219 ? 11.632 3.196 -2.747 1.00 58.31 219 MET A N 1
ATOM 1748 C CA . MET A 1 219 ? 11.595 3.665 -4.125 1.00 58.31 219 MET A CA 1
ATOM 1749 C C . MET A 1 219 ? 12.935 4.227 -4.623 1.00 58.31 219 MET A C 1
ATOM 1751 O O . MET A 1 219 ? 13.250 4.112 -5.807 1.00 58.31 219 MET A O 1
ATOM 1755 N N . SER A 1 220 ? 13.759 4.802 -3.746 1.00 58.97 220 SER A N 1
ATOM 1756 C CA . SER A 1 220 ? 15.120 5.222 -4.108 1.00 58.97 220 SER A CA 1
ATOM 1757 C C . SER A 1 220 ? 16.046 4.023 -4.327 1.00 58.97 220 SER A C 1
ATOM 1759 O O . SER A 1 220 ? 16.825 4.018 -5.281 1.00 58.97 220 SER A O 1
ATOM 1761 N N . LEU A 1 221 ? 15.918 2.981 -3.496 1.00 57.84 221 LEU A N 1
ATOM 1762 C CA . LEU A 1 221 ? 16.582 1.690 -3.697 1.00 57.84 221 LEU A CA 1
ATOM 1763 C C . LEU A 1 221 ? 16.104 1.037 -5.002 1.00 57.84 221 LEU A C 1
ATOM 1765 O O . LEU A 1 221 ? 16.928 0.684 -5.842 1.00 57.84 221 LEU A O 1
ATOM 1769 N N . MET A 1 222 ? 14.786 0.998 -5.225 1.00 57.84 222 MET A N 1
ATOM 1770 C CA . MET A 1 222 ? 14.156 0.556 -6.474 1.00 57.84 222 MET A CA 1
ATOM 1771 C C . MET A 1 222 ? 14.747 1.250 -7.708 1.00 57.84 222 MET A C 1
ATOM 1773 O O . MET A 1 222 ? 15.052 0.630 -8.714 1.00 57.84 222 MET A O 1
ATOM 1777 N N . TYR A 1 223 ? 14.884 2.571 -7.676 1.00 59.41 223 TYR A N 1
ATOM 1778 C CA . TYR A 1 223 ? 15.246 3.304 -8.885 1.00 59.41 223 TYR A CA 1
ATOM 1779 C C . TYR A 1 223 ? 16.738 3.219 -9.212 1.00 59.41 223 TYR A C 1
ATOM 1781 O O . TYR A 1 223 ? 17.125 3.304 -10.374 1.00 59.41 223 TYR A O 1
ATOM 1789 N N . HIS A 1 224 ? 17.588 3.086 -8.196 1.00 62.59 224 HIS A N 1
ATOM 1790 C CA . HIS A 1 224 ? 19.026 3.216 -8.385 1.00 62.59 224 HIS A CA 1
ATOM 1791 C C . HIS A 1 224 ? 19.814 1.924 -8.189 1.00 62.59 224 HIS A C 1
ATOM 1793 O O . HIS A 1 224 ? 20.812 1.726 -8.872 1.00 62.59 224 HIS A O 1
ATOM 1799 N N . VAL A 1 225 ? 19.388 1.054 -7.276 1.00 59.81 225 VAL A N 1
ATOM 1800 C CA . VAL A 1 225 ? 20.092 -0.199 -6.974 1.00 59.81 225 VAL A CA 1
ATOM 1801 C C . VAL A 1 225 ? 19.631 -1.309 -7.918 1.00 59.81 225 VAL A C 1
ATOM 1803 O O . VAL A 1 225 ? 20.458 -2.063 -8.424 1.00 59.81 225 VAL A O 1
ATOM 1806 N N . VAL A 1 226 ? 18.338 -1.340 -8.262 1.00 57.38 226 VAL A N 1
ATOM 1807 C CA . VAL A 1 226 ? 17.765 -2.324 -9.201 1.00 57.38 226 VAL A CA 1
ATOM 1808 C C . VAL A 1 226 ? 18.428 -2.274 -10.573 1.00 57.38 226 VAL A C 1
ATOM 1810 O O . VAL A 1 226 ? 18.915 -3.309 -11.018 1.00 57.38 226 VAL A O 1
ATOM 1813 N N . PRO A 1 227 ? 18.570 -1.117 -11.248 1.00 56.91 227 PRO A N 1
ATOM 1814 C CA . PRO A 1 227 ? 19.115 -1.121 -12.604 1.00 56.91 227 PRO A CA 1
ATOM 1815 C C . PRO A 1 227 ? 20.626 -1.387 -12.663 1.00 56.91 227 PRO A C 1
ATOM 1817 O O . PRO A 1 227 ? 21.163 -1.538 -13.759 1.00 56.91 227 PRO A O 1
ATOM 1820 N N . LEU A 1 228 ? 21.317 -1.383 -11.513 1.00 60.78 228 LEU A N 1
ATOM 1821 C CA . LEU A 1 228 ? 22.727 -1.766 -11.401 1.00 60.78 228 LEU A CA 1
ATOM 1822 C C . LEU A 1 228 ? 22.906 -3.279 -11.259 1.00 60.78 228 LEU A C 1
ATOM 1824 O O . LEU A 1 228 ? 23.962 -3.790 -11.619 1.00 60.78 228 LEU A O 1
ATOM 1828 N N . LEU A 1 229 ? 21.898 -3.972 -10.730 1.00 58.06 229 LEU A N 1
ATOM 1829 C CA . LEU A 1 229 ? 21.986 -5.386 -10.372 1.00 58.06 229 LEU A CA 1
ATOM 1830 C C . LEU A 1 229 ? 21.186 -6.292 -11.320 1.00 58.06 229 LEU A C 1
ATOM 1832 O O . LEU A 1 229 ? 21.412 -7.496 -11.327 1.00 58.06 229 LEU A O 1
ATOM 1836 N N . VAL A 1 230 ? 20.321 -5.721 -12.166 1.00 53.31 230 VAL A N 1
ATOM 1837 C CA . VAL A 1 230 ? 19.448 -6.470 -13.084 1.00 53.31 230 VAL A CA 1
ATOM 1838 C C . VAL A 1 230 ? 19.693 -6.068 -14.539 1.00 53.31 230 VAL A C 1
ATOM 1840 O O . VAL A 1 230 ? 19.773 -4.867 -14.836 1.00 53.31 230 VAL A O 1
ATOM 1843 N N . PRO A 1 231 ? 19.768 -7.029 -15.483 1.00 68.88 231 PRO A N 1
ATOM 1844 C CA . PRO A 1 231 ? 19.769 -6.733 -16.909 1.00 68.88 231 PRO A CA 1
ATOM 1845 C C . PRO A 1 231 ? 18.568 -5.861 -17.283 1.00 68.88 231 PRO A C 1
ATOM 1847 O O . PRO A 1 231 ? 17.429 -6.117 -16.894 1.00 68.88 231 PRO A O 1
ATOM 1850 N N . LYS A 1 232 ? 18.814 -4.798 -18.051 1.00 66.00 232 LYS A N 1
ATOM 1851 C CA . LYS A 1 232 ? 17.772 -3.836 -18.428 1.00 66.00 232 LYS A CA 1
ATOM 1852 C C . LYS A 1 232 ? 16.710 -4.520 -19.296 1.00 66.00 232 LYS A C 1
ATOM 1854 O O . LYS A 1 232 ? 16.940 -4.713 -20.485 1.00 66.00 232 LYS A O 1
ATOM 1859 N N . SER A 1 233 ? 15.541 -4.817 -18.728 1.00 70.56 233 SER A N 1
ATOM 1860 C CA . SER A 1 233 ? 14.356 -5.242 -19.480 1.00 70.56 233 SER A CA 1
ATOM 1861 C C . SER A 1 233 ? 13.315 -4.117 -19.553 1.00 70.56 233 SER A C 1
ATOM 1863 O O . SER A 1 233 ? 13.195 -3.283 -18.650 1.00 70.56 233 SER A O 1
ATOM 1865 N N . THR A 1 234 ? 12.549 -4.065 -20.645 1.00 62.81 234 THR A N 1
ATOM 1866 C CA . THR A 1 234 ? 11.468 -3.079 -20.824 1.00 62.81 234 THR A CA 1
ATOM 1867 C C . THR A 1 234 ? 10.369 -3.263 -19.779 1.00 62.81 234 THR A C 1
ATOM 1869 O O . THR A 1 234 ? 9.834 -2.285 -19.265 1.00 62.81 234 THR A O 1
ATOM 1872 N N . VAL A 1 235 ? 10.076 -4.514 -19.411 1.00 56.53 235 VAL A N 1
ATOM 1873 C CA . VAL A 1 235 ? 9.107 -4.847 -18.358 1.00 56.53 235 VAL A CA 1
ATOM 1874 C C . VAL A 1 235 ? 9.585 -4.315 -17.012 1.00 56.53 235 VAL A C 1
ATOM 1876 O O . VAL A 1 235 ? 8.815 -3.655 -16.325 1.00 56.53 235 VAL A O 1
ATOM 1879 N N . LEU A 1 236 ? 10.866 -4.488 -16.673 1.00 58.59 236 LEU A N 1
ATOM 1880 C CA . LEU A 1 236 ? 11.439 -3.939 -15.447 1.00 58.59 236 LEU A CA 1
ATOM 1881 C C . LEU A 1 236 ? 11.287 -2.419 -15.381 1.00 58.59 236 LEU A C 1
ATOM 1883 O O . LEU A 1 236 ? 10.886 -1.881 -14.354 1.00 58.59 236 LEU A O 1
ATOM 1887 N N . GLN A 1 237 ? 11.563 -1.714 -16.478 1.00 58.28 237 GLN A N 1
ATOM 1888 C CA . GLN A 1 237 ? 11.427 -0.256 -16.528 1.00 58.28 237 GLN A CA 1
ATOM 1889 C C . GLN A 1 237 ? 9.978 0.189 -16.350 1.00 58.28 237 GLN A C 1
ATOM 1891 O O . GLN A 1 237 ? 9.710 1.097 -15.561 1.00 58.28 237 GLN A O 1
ATOM 1896 N N . ILE A 1 238 ? 9.040 -0.472 -17.029 1.00 57.09 238 ILE A N 1
ATOM 1897 C CA . ILE A 1 238 ? 7.613 -0.163 -16.930 1.00 57.09 238 ILE A CA 1
ATOM 1898 C C . ILE A 1 238 ? 7.100 -0.467 -15.527 1.00 57.09 238 ILE A C 1
ATOM 1900 O O . ILE A 1 238 ? 6.468 0.393 -14.925 1.00 57.09 238 ILE A O 1
ATOM 1904 N N . THR A 1 239 ? 7.404 -1.633 -14.967 1.00 55.69 239 THR A N 1
ATOM 1905 C CA . THR A 1 239 ? 6.895 -2.028 -13.652 1.00 55.69 239 THR A CA 1
ATOM 1906 C C . THR A 1 239 ? 7.580 -1.265 -12.519 1.00 55.69 239 THR A C 1
ATOM 1908 O O . THR A 1 239 ? 6.910 -0.890 -11.564 1.00 55.69 239 THR A O 1
ATOM 1911 N N . THR A 1 240 ? 8.865 -0.909 -12.642 1.00 55.06 240 THR A N 1
ATOM 1912 C CA . THR A 1 240 ? 9.537 0.001 -11.690 1.00 55.06 240 THR A CA 1
ATOM 1913 C C . THR A 1 240 ? 8.896 1.383 -11.724 1.00 55.06 240 THR A C 1
ATOM 1915 O O . THR A 1 240 ? 8.686 2.001 -10.686 1.00 55.06 240 THR A O 1
ATOM 1918 N N . THR A 1 241 ? 8.525 1.856 -12.911 1.00 55.06 241 THR A N 1
ATOM 1919 C CA . THR A 1 241 ? 7.869 3.150 -13.104 1.00 55.06 241 THR A CA 1
ATOM 1920 C C . THR A 1 241 ? 6.429 3.146 -12.586 1.00 55.06 241 THR A C 1
ATOM 1922 O O . THR A 1 241 ? 6.029 4.046 -11.851 1.00 55.06 241 THR A O 1
ATOM 1925 N N . LEU A 1 242 ? 5.642 2.125 -12.926 1.00 54.53 242 LEU A N 1
ATOM 1926 C CA . LEU A 1 242 ? 4.254 1.980 -12.490 1.00 54.53 242 LEU A CA 1
ATOM 1927 C C . LEU A 1 242 ? 4.182 1.714 -10.985 1.00 54.53 242 LEU A C 1
ATOM 1929 O O . LEU A 1 242 ? 3.359 2.307 -10.296 1.00 54.53 242 LEU A O 1
ATOM 1933 N N . GLY A 1 243 ? 5.087 0.878 -10.474 1.00 55.44 243 GLY A N 1
ATOM 1934 C CA . GLY A 1 243 ? 5.300 0.636 -9.054 1.00 55.44 243 GLY A CA 1
ATOM 1935 C C . GLY A 1 243 ? 5.686 1.920 -8.330 1.00 55.44 243 GLY A C 1
ATOM 1936 O O . GLY A 1 243 ? 5.065 2.245 -7.328 1.00 55.44 243 GLY A O 1
ATOM 1937 N N . TYR A 1 244 ? 6.599 2.726 -8.882 1.00 52.94 244 TYR A N 1
ATOM 1938 C CA . TYR A 1 244 ? 6.926 4.052 -8.343 1.00 52.94 244 TYR A CA 1
ATOM 1939 C C . TYR A 1 244 ? 5.701 4.950 -8.261 1.00 52.94 244 TYR A C 1
ATOM 1941 O O . TYR A 1 244 ? 5.448 5.588 -7.250 1.00 52.94 244 TYR A O 1
ATOM 1949 N N . ILE A 1 245 ? 4.882 4.968 -9.298 1.00 52.03 245 ILE A N 1
ATOM 1950 C CA . ILE A 1 245 ? 3.704 5.820 -9.345 1.00 52.03 245 ILE A CA 1
ATOM 1951 C C . ILE A 1 245 ? 2.622 5.338 -8.367 1.00 52.03 245 ILE A C 1
ATOM 1953 O O . ILE A 1 245 ? 2.153 6.097 -7.522 1.00 52.03 245 ILE A O 1
ATOM 1957 N N . VAL A 1 246 ? 2.228 4.070 -8.437 1.00 54.25 246 VAL A N 1
ATOM 1958 C CA . VAL A 1 246 ? 1.161 3.505 -7.603 1.00 54.25 246 VAL A CA 1
ATOM 1959 C C . VAL A 1 246 ? 1.577 3.492 -6.131 1.00 54.25 246 VAL A C 1
ATOM 1961 O O . VAL A 1 246 ? 0.775 3.830 -5.259 1.00 54.25 246 VAL A O 1
ATOM 1964 N N . ASN A 1 247 ? 2.839 3.173 -5.851 1.00 50.50 247 ASN A N 1
ATOM 1965 C CA . ASN A 1 247 ? 3.359 3.030 -4.500 1.00 50.50 247 ASN A CA 1
ATOM 1966 C C . ASN A 1 247 ? 3.878 4.355 -3.903 1.00 50.50 247 ASN A C 1
ATOM 1968 O O . ASN A 1 247 ? 3.818 4.514 -2.695 1.00 50.50 247 ASN A O 1
ATOM 1972 N N . SER A 1 248 ? 4.313 5.357 -4.679 1.00 45.09 248 SER A N 1
ATOM 1973 C CA . SER A 1 248 ? 4.650 6.688 -4.124 1.00 45.09 248 SER A CA 1
ATOM 1974 C C . SER A 1 248 ? 3.467 7.655 -4.092 1.00 45.09 248 SER A C 1
ATOM 1976 O O . SER A 1 248 ? 3.373 8.455 -3.162 1.00 45.09 248 SER A O 1
ATOM 1978 N N . LEU A 1 249 ? 2.553 7.611 -5.072 1.00 47.75 249 LEU A N 1
ATOM 1979 C CA . LEU A 1 249 ? 1.428 8.556 -5.136 1.00 47.75 249 LEU A CA 1
ATOM 1980 C C . LEU A 1 249 ? 0.123 8.020 -4.537 1.00 47.75 249 LEU A C 1
ATOM 1982 O O . LEU A 1 249 ? -0.623 8.808 -3.956 1.00 47.75 249 LEU A O 1
ATOM 1986 N N . VAL A 1 250 ? -0.193 6.727 -4.684 1.00 51.12 250 VAL A N 1
ATOM 1987 C CA . VAL A 1 250 ? -1.575 6.249 -4.479 1.00 51.12 250 VAL A CA 1
ATOM 1988 C C . VAL A 1 250 ? -1.744 5.396 -3.224 1.00 51.12 250 VAL A C 1
ATOM 1990 O O . VAL A 1 250 ? -2.541 5.747 -2.352 1.00 51.12 250 VAL A O 1
ATOM 1993 N N . LEU A 1 251 ? -1.019 4.286 -3.095 1.00 54.03 251 LEU A N 1
ATOM 1994 C CA . LEU A 1 251 ? -1.336 3.267 -2.090 1.00 54.03 251 LEU A CA 1
ATOM 1995 C C . LEU A 1 251 ? -0.964 3.682 -0.654 1.00 54.03 251 LEU A C 1
ATOM 1997 O O . LEU A 1 251 ? -1.856 3.700 0.200 1.00 54.03 251 LEU A O 1
ATOM 2001 N N . PRO A 1 252 ? 0.287 4.067 -0.342 1.00 49.09 252 PRO A N 1
ATOM 2002 C CA . PRO A 1 252 ? 0.669 4.430 1.020 1.00 49.09 252 PRO A CA 1
ATOM 2003 C C . PRO A 1 252 ? 0.004 5.711 1.531 1.00 49.09 252 PRO A C 1
ATOM 2005 O O . PRO A 1 252 ? -0.455 5.696 2.673 1.00 49.09 252 PRO A O 1
ATOM 2008 N N . PRO A 1 253 ? -0.159 6.801 0.754 1.00 52.41 253 PRO A N 1
ATOM 2009 C CA . PRO A 1 253 ? -0.879 7.970 1.244 1.00 52.41 253 PRO A CA 1
ATOM 2010 C C . PRO A 1 253 ? -2.349 7.655 1.520 1.00 52.41 253 PRO A C 1
ATOM 2012 O O . PRO A 1 253 ? -2.866 8.051 2.554 1.00 52.41 253 PRO A O 1
ATOM 2015 N N . VAL A 1 254 ? -3.042 6.920 0.648 1.00 58.81 254 VAL A N 1
ATOM 2016 C CA . VAL A 1 254 ? -4.491 6.732 0.805 1.00 58.81 254 VAL A CA 1
ATOM 2017 C C . VAL A 1 254 ? -4.806 5.628 1.811 1.00 58.81 254 VAL A C 1
ATOM 2019 O O . VAL A 1 254 ? -5.568 5.851 2.752 1.00 58.81 254 VAL A O 1
ATOM 2022 N N . LEU A 1 255 ? -4.205 4.446 1.663 1.00 64.06 255 LEU A N 1
ATOM 2023 C CA . LEU A 1 255 ? -4.550 3.292 2.493 1.00 64.06 255 LEU A CA 1
ATOM 2024 C C . LEU A 1 255 ? -3.894 3.352 3.864 1.00 64.06 255 LEU A C 1
ATOM 2026 O O . LEU A 1 255 ? -4.584 3.119 4.857 1.00 64.06 255 LEU A O 1
ATOM 2030 N N . SER A 1 256 ? -2.622 3.759 3.962 1.00 61.28 256 SER A N 1
ATOM 2031 C CA . SER A 1 256 ? -2.001 3.902 5.284 1.00 61.28 256 SER A CA 1
ATOM 2032 C C . SER A 1 256 ? -2.655 5.021 6.085 1.00 61.28 256 SER A C 1
ATOM 2034 O O . SER A 1 256 ? -2.834 4.850 7.286 1.00 61.28 256 SER A O 1
ATOM 2036 N N . MET A 1 257 ? -3.095 6.128 5.464 1.00 66.19 257 MET A N 1
ATOM 2037 C CA . MET A 1 257 ? -3.816 7.172 6.201 1.00 66.19 257 MET A CA 1
ATOM 2038 C C . MET A 1 257 ? -5.144 6.653 6.742 1.00 66.19 257 MET A C 1
ATOM 2040 O O . MET A 1 257 ? -5.508 7.004 7.860 1.00 66.19 257 MET A O 1
ATOM 2044 N N . ILE A 1 258 ? -5.864 5.803 6.005 1.00 73.06 258 ILE A N 1
ATOM 2045 C CA . ILE A 1 258 ? -7.127 5.234 6.491 1.00 73.06 258 ILE A CA 1
ATOM 2046 C C . ILE A 1 258 ? -6.868 4.201 7.592 1.00 73.06 258 ILE A C 1
ATOM 2048 O O . ILE A 1 258 ? -7.462 4.312 8.665 1.00 73.06 258 ILE A O 1
ATOM 2052 N N . VAL A 1 259 ? -5.959 3.243 7.371 1.00 76.19 259 VAL A N 1
ATOM 2053 C CA . VAL A 1 259 ? -5.617 2.189 8.345 1.00 76.19 259 VAL A CA 1
ATOM 2054 C C . VAL A 1 259 ? -5.068 2.811 9.627 1.00 76.19 259 VAL A C 1
ATOM 2056 O O . VAL A 1 259 ? -5.592 2.555 10.711 1.00 76.19 259 VAL A O 1
ATOM 2059 N N . SER A 1 260 ? -4.065 3.688 9.513 1.00 75.94 260 SER A N 1
ATOM 2060 C CA . SER A 1 260 ? -3.451 4.356 10.664 1.00 75.94 260 SER A CA 1
ATOM 2061 C C . SER A 1 260 ? -4.455 5.227 11.405 1.00 75.94 260 SER A C 1
ATOM 2063 O O . SER A 1 260 ? -4.456 5.217 12.631 1.00 75.94 260 SER A O 1
ATOM 2065 N N . ARG A 1 261 ? -5.367 5.915 10.705 1.00 80.50 261 ARG A N 1
ATOM 2066 C CA . ARG A 1 261 ? -6.417 6.717 11.341 1.00 80.50 261 ARG A CA 1
ATOM 2067 C C . ARG A 1 261 ? -7.441 5.863 12.076 1.00 80.50 261 ARG A C 1
ATOM 2069 O O . ARG A 1 261 ? -7.840 6.239 13.175 1.00 80.50 261 ARG A O 1
ATOM 2076 N N . VAL A 1 262 ? -7.866 4.734 11.509 1.00 82.06 262 VAL A N 1
ATOM 2077 C CA . VAL A 1 262 ? -8.770 3.793 12.191 1.00 82.06 262 VAL A CA 1
ATOM 2078 C C . VAL A 1 262 ? -8.092 3.217 13.434 1.00 82.06 262 VAL A C 1
ATOM 2080 O O . VAL A 1 262 ? -8.651 3.305 14.528 1.00 82.06 262 VAL A O 1
ATOM 2083 N N . LEU A 1 263 ? -6.861 2.716 13.292 1.00 85.50 263 LEU A N 1
ATOM 2084 C CA . LEU A 1 263 ? -6.072 2.173 14.399 1.00 85.50 263 LEU A CA 1
ATOM 2085 C C . LEU A 1 263 ? -5.866 3.219 15.499 1.00 85.50 263 LEU A C 1
ATOM 2087 O O . LEU A 1 263 ? -6.033 2.952 16.685 1.00 85.50 263 LEU A O 1
ATOM 2091 N N . TYR A 1 264 ? -5.554 4.443 15.097 1.00 85.44 264 TYR A N 1
ATOM 2092 C CA . TYR A 1 264 ? -5.386 5.577 15.984 1.00 85.44 264 TYR A CA 1
ATOM 2093 C C . TYR A 1 264 ? -6.662 5.918 16.755 1.00 85.44 264 TYR A C 1
ATOM 2095 O O . TYR A 1 264 ? -6.610 6.112 17.969 1.00 85.44 264 TYR A O 1
ATOM 2103 N N . ILE A 1 265 ? -7.818 5.958 16.087 1.00 85.69 265 ILE A N 1
ATOM 2104 C CA . ILE A 1 265 ? -9.105 6.189 16.753 1.00 85.69 265 ILE A CA 1
ATOM 2105 C C . ILE A 1 265 ? -9.341 5.109 17.815 1.00 85.69 265 ILE A C 1
ATOM 2107 O O . ILE A 1 265 ? -9.694 5.445 18.950 1.00 85.69 265 ILE A O 1
ATOM 2111 N N . PHE A 1 266 ? -9.076 3.842 17.485 1.00 86.50 266 PHE A N 1
ATOM 2112 C CA . PHE A 1 266 ? -9.190 2.736 18.435 1.00 86.50 266 PHE A CA 1
ATOM 2113 C C . PHE A 1 266 ? -8.205 2.857 19.606 1.00 86.50 266 PHE A C 1
ATOM 2115 O O . PHE A 1 266 ? -8.593 2.623 20.747 1.00 86.50 266 PHE A O 1
ATOM 2122 N N . LEU A 1 267 ? -6.961 3.278 19.360 1.00 87.88 267 LEU A N 1
ATOM 2123 C CA . LEU A 1 267 ? -5.920 3.438 20.383 1.00 87.88 267 LEU A CA 1
ATOM 2124 C C . LEU A 1 267 ? -6.131 4.643 21.309 1.00 87.88 267 LEU A C 1
ATOM 2126 O O . LEU A 1 267 ? -5.670 4.630 22.452 1.00 87.88 267 LEU A O 1
ATOM 2130 N N . ILE A 1 268 ? -6.780 5.707 20.836 1.00 87.81 268 ILE A N 1
ATOM 2131 C CA . ILE A 1 268 ? -6.924 6.948 21.605 1.00 87.81 268 ILE A CA 1
ATOM 2132 C C . ILE A 1 268 ? -8.253 7.007 22.352 1.00 87.81 268 ILE A C 1
ATOM 2134 O O . ILE A 1 268 ? -8.294 7.418 23.513 1.00 87.81 268 ILE A O 1
ATOM 2138 N N . LYS A 1 269 ? -9.361 6.609 21.724 1.00 86.69 269 LYS A N 1
ATOM 2139 C CA . LYS A 1 269 ? -10.677 6.765 22.347 1.00 86.69 269 LYS A CA 1
ATOM 2140 C C . LYS A 1 269 ? -10.905 5.672 23.387 1.00 86.69 269 LYS A C 1
ATOM 2142 O O . LYS A 1 269 ? -11.016 4.491 23.058 1.00 86.69 269 LYS A O 1
ATOM 2147 N N . LYS A 1 270 ? -11.065 6.092 24.649 1.00 91.81 270 LYS A N 1
ATOM 2148 C CA . LYS A 1 270 ? -11.362 5.202 25.786 1.00 91.81 270 LYS A CA 1
ATOM 2149 C C . LYS A 1 270 ? -12.552 4.278 25.502 1.00 91.81 270 LYS A C 1
ATOM 2151 O O . LYS A 1 270 ? -12.475 3.118 25.875 1.00 91.81 270 LYS A O 1
ATOM 2156 N N . GLN A 1 271 ? -13.570 4.766 24.781 1.00 91.56 271 GLN A N 1
ATOM 2157 C CA . GLN A 1 271 ? -14.767 3.998 24.406 1.00 91.56 271 GLN A CA 1
ATOM 2158 C C . GLN A 1 271 ? -14.456 2.705 23.631 1.00 91.56 271 GLN A C 1
ATOM 2160 O O . GLN A 1 271 ? -15.116 1.697 23.849 1.00 91.56 271 GLN A O 1
ATOM 2165 N N . TYR A 1 272 ? -13.448 2.718 22.750 1.00 89.00 272 TYR A N 1
ATOM 2166 C CA . TYR A 1 272 ? -13.036 1.518 22.020 1.00 89.00 272 TYR A CA 1
ATOM 2167 C C . TYR A 1 272 ? -12.062 0.706 22.865 1.00 89.00 272 TYR A C 1
ATOM 2169 O O . TYR A 1 272 ? -12.232 -0.495 23.011 1.00 89.00 272 TYR A O 1
ATOM 2177 N N . ARG A 1 273 ? -11.089 1.352 23.515 1.00 91.69 273 ARG A N 1
ATOM 2178 C CA . ARG A 1 273 ? -10.095 0.640 24.334 1.00 91.69 273 ARG A CA 1
ATOM 2179 C C . ARG A 1 273 ? -10.673 -0.124 25.514 1.00 91.69 273 ARG A C 1
ATOM 2181 O O . ARG A 1 273 ? -10.037 -1.068 25.964 1.00 91.69 273 ARG A O 1
ATOM 2188 N N . SER A 1 274 ? -11.798 0.308 26.073 1.00 92.00 274 SER A N 1
ATOM 2189 C CA . SER A 1 274 ? -12.431 -0.391 27.194 1.00 92.00 274 SER A CA 1
ATOM 2190 C C . SER A 1 274 ? -13.090 -1.704 26.778 1.00 92.00 274 SER A C 1
ATOM 2192 O O . SER A 1 274 ? -13.411 -2.514 27.638 1.00 92.00 274 SER A O 1
ATOM 2194 N N . LEU A 1 275 ? -13.307 -1.912 25.479 1.00 88.44 275 LEU A N 1
ATOM 2195 C CA . LEU A 1 275 ? -13.992 -3.075 24.939 1.00 88.44 275 LEU A CA 1
ATOM 2196 C C . LEU A 1 275 ? -12.978 -4.079 24.385 1.00 88.44 275 LEU A C 1
ATOM 2198 O O . LEU A 1 275 ? -12.129 -3.743 23.558 1.00 88.44 275 LEU A O 1
ATOM 2202 N N . GLN A 1 276 ? -13.097 -5.330 24.819 1.00 90.44 276 GLN A N 1
ATOM 2203 C CA . GLN A 1 276 ? -12.162 -6.401 24.482 1.00 90.44 276 GLN A CA 1
ATOM 2204 C C . GLN A 1 276 ? -12.094 -6.700 22.975 1.00 90.44 276 GLN A C 1
ATOM 2206 O O . GLN A 1 276 ? -10.993 -6.804 22.435 1.00 90.44 276 GLN A O 1
ATOM 2211 N N . CYS A 1 277 ? -13.228 -6.729 22.263 1.00 89.69 277 CYS A N 1
ATOM 2212 C CA . CYS A 1 277 ? -13.251 -6.872 20.800 1.00 89.69 277 CYS A CA 1
ATOM 2213 C C . CYS A 1 277 ? -12.358 -5.852 20.084 1.00 89.69 277 CYS A C 1
ATOM 2215 O O . CYS A 1 277 ? -11.596 -6.206 19.186 1.00 89.69 277 CYS A O 1
ATOM 2217 N N . TYR A 1 278 ? -12.423 -4.585 20.492 1.00 90.75 278 TYR A N 1
ATOM 2218 C CA . TYR A 1 278 ? -11.630 -3.523 19.886 1.00 90.75 278 TYR A CA 1
ATOM 2219 C C . TYR A 1 278 ? -10.156 -3.625 20.281 1.00 90.75 278 TYR A C 1
ATOM 2221 O O . TYR A 1 278 ? -9.304 -3.305 19.461 1.00 90.75 278 TYR A O 1
ATOM 2229 N N . GLN A 1 279 ? -9.830 -4.115 21.482 1.00 94.00 279 GLN A N 1
ATOM 2230 C CA . GLN A 1 279 ? -8.443 -4.425 21.850 1.00 94.00 279 GLN A CA 1
ATOM 2231 C C . GLN A 1 279 ? -7.844 -5.506 20.938 1.00 94.00 279 GLN A C 1
ATOM 2233 O O . GLN A 1 279 ? -6.721 -5.340 20.467 1.00 94.00 279 GLN A O 1
ATOM 2238 N N . ILE A 1 280 ? -8.599 -6.568 20.636 1.00 92.31 280 ILE A N 1
ATOM 2239 C CA . ILE A 1 280 ? -8.180 -7.616 19.689 1.00 92.31 280 ILE A CA 1
ATOM 2240 C C . ILE A 1 280 ? -8.045 -7.028 18.276 1.00 92.31 280 ILE A C 1
ATOM 2242 O O . ILE A 1 280 ? -7.038 -7.243 17.607 1.00 92.31 280 ILE A O 1
ATOM 2246 N N . MET A 1 281 ? -9.005 -6.209 17.833 1.00 88.56 281 MET A N 1
ATOM 2247 C CA . MET A 1 281 ? -8.941 -5.539 16.527 1.00 88.56 281 MET A CA 1
ATOM 2248 C C . MET A 1 281 ? -7.759 -4.568 16.395 1.00 88.56 281 MET A C 1
ATOM 2250 O O . MET A 1 281 ? -7.207 -4.438 15.306 1.00 88.56 281 MET A O 1
ATOM 2254 N N . ILE A 1 282 ? -7.350 -3.900 17.479 1.00 91.38 282 ILE A N 1
ATOM 2255 C CA . ILE A 1 282 ? -6.124 -3.089 17.509 1.00 91.38 282 ILE A CA 1
ATOM 2256 C C . ILE A 1 282 ? -4.905 -3.979 17.266 1.00 91.38 282 ILE A C 1
ATOM 2258 O O . ILE A 1 282 ? -4.055 -3.617 16.461 1.00 91.38 282 ILE A O 1
ATOM 2262 N N . GLN A 1 283 ? -4.821 -5.135 17.930 1.00 94.88 283 GLN A N 1
ATOM 2263 C CA . GLN A 1 283 ? -3.710 -6.072 17.738 1.00 94.88 283 GLN A CA 1
ATOM 2264 C C . GLN A 1 283 ? -3.663 -6.594 16.296 1.00 94.88 283 GLN A C 1
ATOM 2266 O O . GLN A 1 283 ? -2.603 -6.548 15.683 1.00 94.88 283 GLN A O 1
ATOM 2271 N N . ILE A 1 284 ? -4.813 -6.968 15.720 1.00 92.06 284 ILE A N 1
ATOM 2272 C CA . ILE A 1 284 ? -4.925 -7.340 14.299 1.00 92.06 284 ILE A CA 1
ATOM 2273 C C . ILE A 1 284 ? -4.428 -6.201 13.401 1.00 92.06 284 ILE A C 1
ATOM 2275 O O . ILE A 1 284 ? -3.612 -6.427 12.517 1.00 92.06 284 ILE A O 1
ATOM 2279 N N . GLY A 1 285 ? -4.862 -4.962 13.645 1.00 88.06 285 GLY A N 1
ATOM 2280 C CA . GLY A 1 285 ? -4.417 -3.819 12.848 1.00 88.06 285 GLY A CA 1
ATOM 2281 C C . GLY A 1 285 ? -2.913 -3.531 12.969 1.00 88.06 285 GLY A C 1
ATOM 2282 O O . GLY A 1 285 ? -2.302 -3.099 11.998 1.00 88.06 285 GLY A O 1
ATOM 2283 N N . ILE A 1 286 ? -2.293 -3.794 14.127 1.00 88.38 286 ILE A N 1
ATOM 2284 C CA . ILE A 1 286 ? -0.832 -3.695 14.298 1.00 88.38 286 ILE A CA 1
ATOM 2285 C C . ILE A 1 286 ? -0.128 -4.756 13.450 1.00 88.38 286 ILE A C 1
ATOM 2287 O O . ILE A 1 286 ? 0.799 -4.427 12.718 1.00 88.38 286 ILE A O 1
ATOM 2291 N N . VAL A 1 287 ? -0.594 -6.003 13.519 1.00 91.69 287 VAL A N 1
ATOM 2292 C CA . VAL A 1 287 ? -0.060 -7.125 12.736 1.00 91.69 287 VAL A CA 1
ATOM 2293 C C . VAL A 1 287 ? -0.164 -6.839 11.232 1.00 91.69 287 VAL A C 1
ATOM 2295 O O . VAL A 1 287 ? 0.819 -6.972 10.512 1.00 91.69 287 VAL A O 1
ATOM 2298 N N . GLN A 1 288 ? -1.301 -6.320 10.767 1.00 87.69 288 GLN A N 1
ATOM 2299 C CA . GLN A 1 288 ? -1.497 -5.907 9.373 1.00 87.69 288 GLN A CA 1
ATOM 2300 C C . GLN A 1 288 ? -0.525 -4.793 8.955 1.00 87.69 288 GLN A C 1
ATOM 2302 O O . GLN A 1 288 ? 0.070 -4.855 7.882 1.00 87.69 288 GLN A O 1
ATOM 2307 N N . CYS A 1 289 ? -0.291 -3.797 9.816 1.00 83.75 289 CYS A N 1
ATOM 2308 C CA . CYS A 1 289 ? 0.718 -2.766 9.557 1.00 83.75 289 CYS A CA 1
ATOM 2309 C C . CYS A 1 289 ? 2.142 -3.341 9.434 1.00 83.75 289 CYS A C 1
ATOM 2311 O O . CYS A 1 289 ? 2.930 -2.793 8.666 1.00 83.75 289 CYS A O 1
ATOM 2313 N N . LEU A 1 290 ? 2.471 -4.425 10.151 1.00 82.38 290 LEU A N 1
ATOM 2314 C CA . LEU A 1 290 ? 3.768 -5.110 10.048 1.00 82.38 290 LEU A CA 1
ATOM 2315 C C . LEU A 1 290 ? 3.910 -5.930 8.754 1.00 82.38 290 LEU A C 1
ATOM 2317 O O . LEU A 1 290 ? 5.015 -6.034 8.231 1.00 82.38 290 LEU A O 1
ATOM 2321 N N . MET A 1 291 ? 2.811 -6.456 8.201 1.00 84.94 291 MET A N 1
ATOM 2322 C CA . MET A 1 291 ? 2.815 -7.169 6.913 1.00 84.94 291 MET A CA 1
ATOM 2323 C C . MET A 1 291 ? 3.053 -6.245 5.712 1.00 84.94 291 MET A C 1
ATOM 2325 O O . MET A 1 291 ? 3.634 -6.661 4.714 1.00 84.94 291 MET A O 1
ATOM 2329 N N . GLY A 1 292 ? 2.598 -4.988 5.784 1.00 80.81 292 GLY A N 1
ATOM 2330 C CA . GLY A 1 292 ? 2.698 -4.027 4.678 1.00 80.81 292 GLY A CA 1
ATOM 2331 C C . GLY A 1 292 ? 4.108 -3.901 4.081 1.00 80.81 292 GLY A C 1
ATOM 2332 O O . GLY A 1 292 ? 4.257 -4.054 2.867 1.00 80.81 292 GLY A O 1
ATOM 2333 N N . PRO A 1 293 ? 5.149 -3.679 4.907 1.00 80.12 293 PRO A N 1
ATOM 2334 C CA . PRO A 1 293 ? 6.537 -3.682 4.462 1.00 80.12 293 PRO A CA 1
ATOM 2335 C C . PRO A 1 293 ? 6.980 -4.946 3.719 1.00 80.12 293 PRO A C 1
ATOM 2337 O O . PRO A 1 293 ? 7.699 -4.834 2.729 1.00 80.12 293 PRO A O 1
ATOM 2340 N N . ALA A 1 294 ? 6.534 -6.127 4.152 1.00 81.94 294 ALA A N 1
ATOM 2341 C CA . ALA A 1 294 ? 6.910 -7.393 3.529 1.00 81.94 294 ALA A CA 1
ATOM 2342 C C . ALA A 1 294 ? 6.369 -7.517 2.107 1.00 81.94 294 ALA A C 1
ATOM 2344 O O . ALA A 1 294 ? 7.119 -7.833 1.191 1.00 81.94 294 ALA A O 1
ATOM 2345 N N . TRP A 1 295 ? 5.094 -7.185 1.893 1.00 82.25 295 TRP A N 1
ATOM 2346 C CA . TRP A 1 295 ? 4.503 -7.184 0.552 1.00 82.25 295 TRP A CA 1
ATOM 2347 C C . TRP A 1 295 ? 5.174 -6.184 -0.382 1.00 82.25 295 TRP A C 1
ATOM 2349 O O . TRP A 1 295 ? 5.326 -6.442 -1.573 1.00 82.25 295 TRP A O 1
ATOM 2359 N N . MET A 1 296 ? 5.609 -5.053 0.167 1.00 74.62 296 MET A N 1
ATOM 2360 C CA . MET A 1 296 ? 6.333 -4.052 -0.595 1.00 74.62 296 MET A CA 1
ATOM 2361 C C . MET A 1 296 ? 7.729 -4.540 -1.003 1.00 74.62 296 MET A C 1
ATOM 2363 O O . MET A 1 296 ? 8.097 -4.386 -2.165 1.00 74.62 296 MET A O 1
ATOM 2367 N N . LEU A 1 297 ? 8.495 -5.138 -0.078 1.00 74.88 297 LEU A N 1
ATOM 2368 C CA . LEU A 1 297 ? 9.821 -5.677 -0.395 1.00 74.88 297 LEU A CA 1
ATOM 2369 C C . LEU A 1 297 ? 9.763 -6.934 -1.261 1.00 74.88 297 LEU A C 1
ATOM 2371 O O . LEU A 1 297 ? 10.653 -7.118 -2.075 1.00 74.88 297 LEU A O 1
ATOM 2375 N N . LEU A 1 298 ? 8.719 -7.751 -1.146 1.00 77.94 298 LEU A N 1
ATOM 2376 C CA . LEU A 1 298 ? 8.497 -8.895 -2.029 1.00 77.94 298 LEU A CA 1
ATOM 2377 C C . LEU A 1 298 ? 8.126 -8.452 -3.453 1.00 77.94 298 LEU A C 1
ATOM 2379 O O . LEU A 1 298 ? 8.612 -9.006 -4.431 1.00 77.94 298 LEU A O 1
ATOM 2383 N N . GLY A 1 299 ? 7.308 -7.404 -3.591 1.00 72.56 299 GLY A N 1
ATOM 2384 C CA . GLY A 1 299 ? 7.088 -6.767 -4.890 1.00 72.56 299 GLY A CA 1
ATOM 2385 C C . GLY A 1 299 ? 8.383 -6.179 -5.460 1.00 72.56 299 GLY A C 1
ATOM 2386 O O . GLY A 1 299 ? 8.634 -6.286 -6.655 1.00 72.56 299 GLY A O 1
ATOM 2387 N N . LEU A 1 300 ? 9.234 -5.603 -4.603 1.00 67.06 300 LEU A N 1
ATOM 2388 C CA . LEU A 1 300 ? 10.560 -5.116 -4.983 1.00 67.06 300 LEU A CA 1
ATOM 2389 C C . LEU A 1 300 ? 11.502 -6.255 -5.392 1.00 67.06 300 LEU A C 1
ATOM 2391 O O . LEU A 1 300 ? 12.147 -6.124 -6.425 1.00 67.06 300 LEU A O 1
ATOM 2395 N N . SER A 1 301 ? 11.570 -7.364 -4.653 1.00 73.88 301 SER A N 1
ATOM 2396 C CA . SER A 1 301 ? 12.399 -8.510 -5.039 1.00 73.88 301 SER A CA 1
ATOM 2397 C C . SER A 1 301 ? 11.933 -9.080 -6.373 1.00 73.88 301 SER A C 1
ATOM 2399 O O . SER A 1 301 ? 12.756 -9.300 -7.248 1.00 73.88 301 SER A O 1
ATOM 2401 N N . GLY A 1 302 ? 10.621 -9.187 -6.600 1.00 72.44 302 GLY A N 1
ATOM 2402 C CA . GLY A 1 302 ? 10.097 -9.621 -7.893 1.00 72.44 302 GLY A CA 1
ATOM 2403 C C . GLY A 1 302 ? 10.381 -8.668 -9.049 1.00 72.44 302 GLY A C 1
ATOM 2404 O O . GLY A 1 302 ? 10.584 -9.094 -10.181 1.00 72.44 302 GLY A O 1
ATOM 2405 N N . LEU A 1 303 ? 10.476 -7.368 -8.771 1.00 62.28 303 LEU A N 1
ATOM 2406 C CA . LEU A 1 303 ? 10.983 -6.404 -9.745 1.00 62.28 303 LEU A CA 1
ATOM 2407 C C . LEU A 1 303 ? 12.482 -6.592 -9.978 1.00 62.28 303 LEU A C 1
ATOM 2409 O O . LEU A 1 303 ? 12.962 -6.454 -11.092 1.00 62.28 303 LEU A O 1
ATOM 2413 N N . LEU A 1 304 ? 13.227 -6.914 -8.935 1.00 62.00 304 LEU A N 1
ATOM 2414 C CA . LEU A 1 304 ? 14.665 -7.108 -8.985 1.00 62.00 304 LEU A CA 1
ATOM 2415 C C . LEU A 1 304 ? 15.106 -8.429 -9.602 1.00 62.00 304 LEU A C 1
ATOM 2417 O O . LEU A 1 304 ? 16.272 -8.551 -9.945 1.00 62.00 304 LEU A O 1
ATOM 2421 N N . ASP A 1 305 ? 14.235 -9.426 -9.684 1.00 77.12 305 ASP A N 1
ATOM 2422 C CA . ASP A 1 305 ? 14.626 -10.805 -10.000 1.00 77.12 305 ASP A CA 1
ATOM 2423 C C . ASP A 1 305 ? 15.704 -11.379 -9.038 1.00 77.12 305 ASP A C 1
ATOM 2425 O O . ASP A 1 305 ? 16.312 -12.413 -9.292 1.00 77.12 305 ASP A O 1
ATOM 2429 N N . TYR A 1 306 ? 15.948 -10.715 -7.899 1.00 83.00 306 TYR A N 1
ATOM 2430 C CA . TYR A 1 306 ? 16.744 -11.198 -6.766 1.00 83.00 306 TYR A CA 1
ATOM 2431 C C . TYR A 1 306 ? 16.298 -10.498 -5.471 1.00 83.00 306 TYR A C 1
ATOM 2433 O O . TYR A 1 306 ? 15.652 -9.448 -5.496 1.00 83.00 306 TYR A O 1
ATOM 2441 N N . ASP A 1 307 ? 16.641 -11.070 -4.318 1.00 86.00 307 ASP A N 1
ATOM 2442 C CA . ASP A 1 307 ? 16.343 -10.483 -3.010 1.00 86.00 307 ASP A CA 1
ATOM 2443 C C . ASP A 1 307 ? 17.505 -9.596 -2.513 1.00 86.00 307 ASP A C 1
ATOM 2445 O O . ASP A 1 307 ? 18.566 -10.112 -2.138 1.00 86.00 307 ASP A O 1
ATOM 2449 N N . PRO A 1 308 ? 17.358 -8.256 -2.501 1.00 74.81 308 PRO A N 1
ATOM 2450 C CA . PRO A 1 308 ? 18.436 -7.363 -2.108 1.00 74.81 308 PRO A CA 1
ATOM 2451 C C . PRO A 1 308 ? 18.771 -7.519 -0.624 1.00 74.81 308 PRO A C 1
ATOM 2453 O O . PRO A 1 308 ? 17.991 -7.145 0.251 1.00 74.81 308 PRO A O 1
ATOM 2456 N N . LEU A 1 309 ? 19.985 -8.013 -0.354 1.00 87.62 309 LEU A N 1
ATOM 2457 C CA . LEU A 1 309 ? 20.527 -8.240 0.993 1.00 87.62 309 LEU A CA 1
ATOM 2458 C C . LEU A 1 309 ? 19.708 -9.235 1.839 1.00 87.62 309 LEU A C 1
ATOM 2460 O O . LEU A 1 309 ? 19.825 -9.218 3.062 1.00 87.62 309 LEU A O 1
ATOM 2464 N N . GLY A 1 310 ? 18.858 -10.061 1.219 1.00 89.75 310 GLY A N 1
ATOM 2465 C CA . GLY A 1 310 ? 17.950 -10.952 1.950 1.00 89.75 310 GLY A CA 1
ATOM 2466 C C . GLY A 1 310 ? 16.820 -10.219 2.690 1.00 89.75 310 GLY A C 1
ATOM 2467 O O . GLY A 1 310 ? 16.186 -10.794 3.574 1.00 89.75 310 GLY A O 1
ATOM 2468 N N . MET A 1 311 ? 16.584 -8.929 2.404 1.00 84.88 311 MET A N 1
ATOM 2469 C CA . MET A 1 311 ? 15.602 -8.130 3.145 1.00 84.88 311 MET A CA 1
ATOM 2470 C C . MET A 1 311 ? 14.163 -8.569 2.868 1.00 84.88 311 MET A C 1
ATOM 2472 O O . MET A 1 311 ? 13.326 -8.498 3.772 1.00 84.88 311 MET A O 1
ATOM 2476 N N . ALA A 1 312 ? 13.851 -8.988 1.638 1.00 81.44 312 ALA A N 1
ATOM 2477 C CA . ALA A 1 312 ? 12.523 -9.486 1.310 1.00 81.44 312 ALA A CA 1
ATOM 2478 C C . ALA A 1 312 ? 12.259 -10.816 2.021 1.00 81.44 312 ALA A C 1
ATOM 2480 O O . ALA A 1 312 ? 11.190 -10.955 2.606 1.00 81.44 312 ALA A O 1
ATOM 2481 N N . SER A 1 313 ? 13.237 -11.725 2.060 1.00 94.12 313 SER A N 1
ATOM 2482 C CA . SER A 1 313 ? 13.169 -12.999 2.791 1.00 94.12 313 SER A CA 1
ATOM 2483 C C . SER A 1 313 ? 12.970 -12.768 4.289 1.00 94.12 313 SER A C 1
ATOM 2485 O O . SER A 1 313 ? 11.985 -13.232 4.857 1.00 94.12 313 SER A O 1
ATOM 2487 N N . PHE A 1 314 ? 13.776 -11.894 4.901 1.00 94.31 314 PHE A N 1
ATOM 2488 C CA . PHE A 1 314 ? 13.606 -11.516 6.307 1.00 94.31 314 PHE A CA 1
ATOM 2489 C C . PHE A 1 314 ? 12.201 -10.962 6.616 1.00 94.31 314 PHE A C 1
ATOM 2491 O O . PHE A 1 314 ? 11.571 -11.320 7.615 1.00 94.31 314 PHE A O 1
ATOM 2498 N N . LEU A 1 315 ? 11.668 -10.068 5.773 1.00 88.69 315 LEU A N 1
ATOM 2499 C CA . LEU A 1 315 ? 10.314 -9.548 5.981 1.00 88.69 315 LEU A CA 1
ATOM 2500 C C . LEU A 1 315 ? 9.226 -10.577 5.653 1.00 88.69 315 LEU A C 1
ATOM 2502 O O . LEU A 1 315 ? 8.141 -10.515 6.237 1.00 88.69 315 LEU A O 1
ATOM 2506 N N . VAL A 1 316 ? 9.489 -11.516 4.748 1.00 93.44 316 VAL A N 1
ATOM 2507 C CA . VAL A 1 316 ? 8.612 -12.652 4.465 1.00 93.44 316 VAL A CA 1
ATOM 2508 C C . VAL A 1 316 ? 8.475 -13.544 5.702 1.00 93.44 316 VAL A C 1
ATOM 2510 O O . VAL A 1 316 ? 7.349 -13.944 6.003 1.00 93.44 316 VAL A O 1
ATOM 2513 N N . ASP A 1 317 ? 9.533 -13.745 6.489 1.00 95.88 317 ASP A N 1
ATOM 2514 C CA . ASP A 1 317 ? 9.462 -14.460 7.773 1.00 95.88 317 ASP A CA 1
ATOM 2515 C C . ASP A 1 317 ? 8.563 -13.749 8.788 1.00 95.88 317 ASP A C 1
ATOM 2517 O O . ASP A 1 317 ? 7.703 -14.364 9.440 1.00 95.88 317 ASP A O 1
ATOM 2521 N N . ILE A 1 318 ? 8.724 -12.423 8.901 1.00 92.31 318 ILE A N 1
ATOM 2522 C CA . ILE A 1 318 ? 7.859 -11.580 9.739 1.00 92.31 318 ILE A CA 1
ATOM 2523 C C . ILE A 1 318 ? 6.411 -11.715 9.277 1.00 92.31 318 ILE A C 1
ATOM 2525 O O . ILE A 1 318 ? 5.510 -11.899 10.097 1.00 92.31 318 ILE A O 1
ATOM 2529 N N . ASN A 1 319 ? 6.173 -11.642 7.971 1.00 92.88 319 ASN A N 1
ATOM 2530 C CA . ASN A 1 319 ? 4.846 -11.728 7.385 1.00 92.88 319 ASN A CA 1
ATOM 2531 C C . ASN A 1 319 ? 4.199 -13.102 7.598 1.00 92.88 319 ASN A C 1
ATOM 2533 O O . ASN A 1 319 ? 3.045 -13.170 8.022 1.00 92.88 319 ASN A O 1
ATOM 2537 N N . ALA A 1 320 ? 4.943 -14.189 7.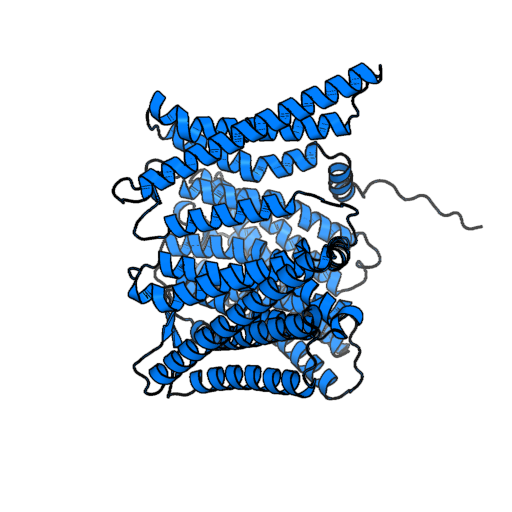391 1.00 94.56 320 ALA A N 1
ATOM 2538 C CA . ALA A 1 320 ? 4.479 -15.551 7.634 1.00 94.56 320 ALA A CA 1
ATOM 2539 C C . ALA A 1 320 ? 4.038 -15.747 9.090 1.00 94.56 320 ALA A C 1
ATOM 2541 O O . ALA A 1 320 ? 2.994 -16.351 9.347 1.00 94.56 320 ALA A O 1
ATOM 2542 N N . SER A 1 321 ? 4.790 -15.171 10.026 1.00 96.19 321 SER A N 1
ATOM 2543 C CA . SER A 1 321 ? 4.496 -15.197 11.460 1.00 96.19 321 SER A CA 1
ATOM 2544 C C . SER A 1 321 ? 3.293 -14.317 11.815 1.00 96.19 321 SER A C 1
ATOM 2546 O O . SER A 1 321 ? 2.384 -14.738 12.536 1.00 96.19 321 SER A O 1
ATOM 2548 N N . CYS A 1 322 ? 3.223 -13.116 11.238 1.00 95.50 322 CYS A N 1
ATOM 2549 C CA . CYS A 1 322 ? 2.091 -12.201 11.365 1.00 95.50 322 CYS A CA 1
ATOM 2550 C C . CYS A 1 322 ? 0.782 -12.842 10.880 1.00 95.50 322 CYS A C 1
ATOM 2552 O O . CYS A 1 322 ? -0.242 -12.692 11.544 1.00 95.50 322 CYS A O 1
ATOM 2554 N N . LEU A 1 323 ? 0.806 -13.613 9.786 1.00 92.81 323 LEU A N 1
ATOM 2555 C CA . LEU A 1 323 ? -0.377 -14.310 9.264 1.00 92.81 323 LEU A CA 1
ATOM 2556 C C . LEU A 1 323 ? -0.937 -15.313 10.282 1.00 92.81 323 LEU A C 1
ATOM 2558 O O . LEU A 1 323 ? -2.155 -15.457 10.406 1.00 92.81 323 LEU A O 1
ATOM 2562 N N . ARG A 1 324 ? -0.074 -15.979 11.062 1.00 95.44 324 ARG A N 1
ATOM 2563 C CA . ARG A 1 324 ? -0.526 -16.907 12.114 1.00 95.44 324 ARG A CA 1
ATOM 2564 C C . ARG A 1 324 ? -1.074 -16.176 13.328 1.00 95.44 324 ARG A C 1
ATOM 2566 O O . ARG A 1 324 ? -2.119 -16.572 13.843 1.00 95.44 324 ARG A O 1
ATOM 2573 N N . ILE A 1 325 ? -0.426 -15.087 13.741 1.00 96.38 325 ILE A N 1
ATOM 2574 C CA . ILE A 1 325 ? -0.939 -14.228 14.817 1.00 96.38 325 ILE A CA 1
ATOM 2575 C C . ILE A 1 325 ? -2.325 -13.700 14.433 1.00 96.38 325 ILE A C 1
ATOM 2577 O O . ILE A 1 325 ? -3.260 -13.795 15.223 1.00 96.38 325 ILE A O 1
ATOM 2581 N N . GLU A 1 326 ? -2.497 -13.200 13.209 1.00 94.38 326 GLU A N 1
ATOM 2582 C CA . GLU A 1 326 ? -3.778 -12.692 12.714 1.00 94.38 326 GLU A CA 1
ATOM 2583 C C . GLU A 1 326 ? -4.874 -13.768 12.690 1.00 94.38 326 GLU A C 1
ATOM 2585 O O . GLU A 1 326 ? -5.997 -13.497 13.129 1.00 94.38 326 GLU A O 1
ATOM 2590 N N . ALA A 1 327 ? -4.558 -14.992 12.255 1.00 92.31 327 ALA A N 1
ATOM 2591 C CA . ALA A 1 327 ? -5.495 -16.116 12.295 1.00 92.31 327 ALA A CA 1
ATOM 2592 C C . ALA A 1 327 ? -5.935 -16.439 13.737 1.00 92.31 327 ALA A C 1
ATOM 2594 O O . ALA A 1 327 ? -7.132 -16.544 14.017 1.00 92.31 327 ALA A O 1
ATOM 2595 N N . GLY A 1 328 ? -4.986 -16.517 14.678 1.00 94.94 328 GLY A N 1
ATOM 2596 C CA . GLY A 1 328 ? -5.276 -16.741 16.097 1.00 94.94 328 GLY A CA 1
ATOM 2597 C C . GLY A 1 328 ? -6.099 -15.613 16.730 1.00 94.94 328 GLY A C 1
ATOM 2598 O O . GLY A 1 328 ? -7.076 -15.861 17.440 1.00 94.94 328 GLY A O 1
ATOM 2599 N N . LEU A 1 329 ? -5.760 -14.354 16.444 1.00 95.00 329 LEU A N 1
ATOM 2600 C CA . LEU A 1 329 ? -6.515 -13.193 16.925 1.00 95.00 329 LEU A CA 1
ATOM 2601 C C . LEU A 1 329 ? -7.931 -13.148 16.335 1.00 95.00 329 LEU A C 1
ATOM 2603 O O . LEU A 1 329 ? -8.873 -12.748 17.022 1.00 95.00 329 LEU A O 1
ATOM 2607 N N . SER A 1 330 ? -8.108 -13.591 15.090 1.00 90.25 330 SER A N 1
ATOM 2608 C CA . SER A 1 330 ? -9.425 -13.700 14.451 1.00 90.25 330 SER A CA 1
ATOM 2609 C C . SER A 1 330 ? -10.304 -14.753 15.135 1.00 90.25 330 SER A C 1
ATOM 2611 O O . SER A 1 330 ? -11.497 -14.512 15.342 1.00 90.25 330 SER A O 1
ATOM 2613 N N . PHE A 1 331 ? -9.713 -15.863 15.586 1.00 94.38 331 PHE A N 1
ATOM 2614 C CA . PHE A 1 331 ? -10.383 -16.840 16.446 1.00 94.38 331 PHE A CA 1
ATOM 2615 C C . PHE A 1 331 ? -10.804 -16.239 17.796 1.00 94.38 331 PHE A C 1
ATOM 2617 O O . PHE A 1 331 ? -11.962 -16.380 18.200 1.00 94.38 331 PHE A O 1
ATOM 2624 N N . LEU A 1 332 ? -9.919 -15.498 18.474 1.00 95.56 332 LEU A N 1
ATOM 2625 C CA . LEU A 1 332 ? -10.282 -14.816 19.724 1.00 95.56 332 LEU A CA 1
ATOM 2626 C C . LEU A 1 332 ? -11.401 -13.796 19.532 1.00 95.56 332 LEU A C 1
ATOM 2628 O O . LEU A 1 332 ? -12.278 -13.671 20.387 1.00 95.56 332 LEU A O 1
ATOM 2632 N N . LEU A 1 333 ? -11.402 -13.085 18.404 1.00 90.75 333 LEU A N 1
ATOM 2633 C CA . LEU A 1 333 ? -12.469 -12.153 18.064 1.00 90.75 333 LEU A CA 1
ATOM 2634 C C . LEU A 1 333 ? -13.814 -12.878 17.881 1.00 90.75 333 LEU A C 1
ATOM 2636 O O . LEU A 1 333 ? -14.851 -12.337 18.268 1.00 90.75 333 LEU A O 1
ATOM 2640 N N . ALA A 1 334 ? -13.818 -14.096 17.331 1.00 88.06 334 ALA A N 1
ATOM 2641 C CA . ALA A 1 334 ? -15.019 -14.925 17.231 1.00 88.06 334 ALA A CA 1
ATOM 2642 C C . ALA A 1 334 ? -15.515 -15.395 18.613 1.00 88.06 334 ALA A C 1
ATOM 2644 O O . ALA A 1 334 ? -16.712 -15.308 18.894 1.00 88.06 334 ALA A O 1
ATOM 2645 N N . LEU A 1 335 ? -14.612 -15.805 19.513 1.00 92.50 335 LEU A N 1
ATOM 2646 C CA . LEU A 1 335 ? -14.959 -16.158 20.900 1.00 92.50 335 LEU A CA 1
ATOM 2647 C C . LEU A 1 335 ? -15.532 -14.974 21.693 1.00 92.50 335 LEU A C 1
ATOM 2649 O O . LEU A 1 335 ? -16.507 -15.132 22.436 1.00 92.50 335 LEU A O 1
ATOM 2653 N N . ASP A 1 336 ? -14.954 -13.782 21.538 1.00 91.25 336 ASP A N 1
ATOM 2654 C CA . ASP A 1 336 ? -15.469 -12.550 22.150 1.00 91.25 336 ASP A CA 1
ATOM 2655 C C . ASP A 1 336 ? -16.899 -12.251 21.673 1.00 91.25 336 ASP A C 1
ATOM 2657 O O . ASP A 1 336 ? -17.804 -11.994 22.471 1.00 91.25 336 ASP A O 1
ATOM 2661 N N . ARG A 1 337 ? -17.153 -12.423 20.371 1.00 84.88 337 ARG A N 1
ATOM 2662 C CA . ARG A 1 337 ? -18.492 -12.259 19.791 1.00 84.88 337 ARG A CA 1
ATOM 2663 C C . ARG A 1 337 ? -19.487 -13.300 20.295 1.00 84.88 337 ARG A C 1
ATOM 2665 O O . ARG A 1 337 ? -20.626 -12.928 20.563 1.00 84.88 337 ARG A O 1
ATOM 2672 N N . ILE A 1 338 ? -19.084 -14.557 20.484 1.00 87.75 338 ILE A N 1
ATOM 2673 C CA . ILE A 1 338 ? -19.946 -15.581 21.098 1.00 87.75 338 ILE A CA 1
ATOM 2674 C C . ILE A 1 338 ? -20.323 -15.205 22.526 1.00 87.75 338 ILE A C 1
ATOM 2676 O O . ILE A 1 338 ? -21.489 -15.331 22.888 1.00 87.75 338 ILE A O 1
ATOM 2680 N N . LYS A 1 339 ? -19.389 -14.704 23.340 1.00 91.00 339 LYS A N 1
ATOM 2681 C CA . LYS A 1 339 ? -19.718 -14.230 24.695 1.00 91.00 339 LYS A CA 1
ATOM 2682 C C . LYS A 1 339 ? -20.760 -13.130 24.668 1.00 91.00 339 LYS A C 1
ATOM 2684 O O . LYS A 1 339 ? -21.726 -13.201 25.419 1.00 91.00 339 LYS A O 1
ATOM 2689 N N . ILE A 1 340 ? -20.592 -12.147 23.788 1.00 85.75 340 ILE A N 1
ATOM 2690 C CA . ILE A 1 340 ? -21.521 -11.018 23.687 1.00 85.75 340 ILE A CA 1
ATOM 2691 C C . ILE A 1 340 ? -22.894 -11.476 23.169 1.00 85.75 340 ILE A C 1
ATOM 2693 O O . ILE A 1 340 ? -23.919 -11.084 23.722 1.00 85.75 340 ILE A O 1
ATOM 2697 N N . VAL A 1 341 ? -22.929 -12.305 22.121 1.00 80.94 341 VAL A N 1
ATOM 2698 C CA . VAL A 1 341 ? -24.171 -12.707 21.439 1.00 80.94 341 VAL A CA 1
ATOM 2699 C C . VAL A 1 341 ? -24.909 -13.810 22.196 1.00 80.94 341 VAL A C 1
ATOM 2701 O O . VAL A 1 341 ? -26.105 -13.687 22.445 1.00 80.94 341 VAL A O 1
ATOM 2704 N N . CYS A 1 342 ? -24.204 -14.867 22.594 1.00 86.94 342 CYS A N 1
ATOM 2705 C CA . CYS A 1 342 ? -24.782 -16.034 23.257 1.00 86.94 342 CYS A CA 1
ATOM 2706 C C . CYS A 1 342 ? -24.833 -15.898 24.788 1.00 86.94 342 CYS A C 1
ATOM 2708 O O . CYS A 1 342 ? -25.350 -16.795 25.451 1.00 86.94 342 CYS A O 1
ATOM 2710 N N . LYS A 1 343 ? -24.301 -14.801 25.354 1.00 91.19 343 LYS A N 1
ATOM 2711 C CA . LYS A 1 343 ? -24.191 -14.558 26.807 1.00 91.19 343 LYS A CA 1
ATOM 2712 C C . LYS A 1 343 ? -23.448 -15.676 27.555 1.00 91.19 343 LYS A C 1
ATOM 2714 O O . LYS A 1 343 ? -23.791 -16.013 28.685 1.00 91.19 343 LYS A O 1
ATOM 2719 N N . VAL A 1 344 ? -22.441 -16.270 26.912 1.00 93.31 344 VAL A N 1
ATOM 2720 C CA . VAL A 1 344 ? -21.618 -17.329 27.515 1.00 93.31 344 VAL A CA 1
ATOM 2721 C C . VAL A 1 344 ? -20.615 -16.704 28.481 1.00 93.31 344 VAL A C 1
ATOM 2723 O O . VAL A 1 344 ? -19.817 -15.851 28.093 1.00 93.31 344 VAL A O 1
ATOM 2726 N N . ASN A 1 345 ? -20.630 -17.156 29.733 1.00 94.06 345 ASN A N 1
ATOM 2727 C CA . ASN A 1 345 ? -19.687 -16.719 30.757 1.00 94.06 345 ASN A CA 1
ATOM 2728 C C . ASN A 1 345 ? -18.438 -17.605 30.723 1.00 94.06 345 ASN A C 1
ATOM 2730 O O . ASN A 1 345 ? -18.452 -18.710 31.256 1.00 94.06 345 ASN A O 1
ATOM 2734 N N . TYR A 1 346 ? -17.353 -17.121 30.123 1.00 91.62 346 TYR A N 1
ATOM 2735 C CA . TYR A 1 346 ? -16.019 -17.689 30.337 1.00 91.62 346 TYR A CA 1
ATOM 2736 C C . TYR A 1 346 ? -15.147 -16.715 31.144 1.00 91.62 346 TYR A C 1
ATOM 2738 O O . TYR A 1 346 ? -15.335 -15.493 31.053 1.00 91.62 346 TYR A O 1
ATOM 2746 N N . PRO A 1 347 ? -14.185 -17.226 31.935 1.00 93.81 347 PRO A N 1
ATOM 2747 C CA . PRO A 1 347 ? -13.303 -16.383 32.730 1.00 93.81 347 PRO A CA 1
ATOM 2748 C C . PRO A 1 347 ? -12.445 -15.492 31.826 1.00 93.81 347 PRO A C 1
ATOM 2750 O O . PRO A 1 347 ? -11.860 -15.953 30.848 1.00 93.81 347 PRO A O 1
ATOM 2753 N N . GLN A 1 348 ? -12.327 -14.207 32.175 1.00 92.06 348 GLN A N 1
ATOM 2754 C CA . GLN A 1 348 ? -11.541 -13.224 31.413 1.00 92.06 348 GLN A CA 1
ATOM 2755 C C . GLN A 1 348 ? -10.076 -13.651 31.239 1.00 92.06 348 GLN A C 1
ATOM 2757 O O . GLN A 1 348 ? -9.462 -13.389 30.203 1.00 92.06 348 GLN A O 1
ATOM 2762 N N . VAL A 1 349 ? -9.550 -14.354 32.243 1.00 94.00 349 VAL A N 1
ATOM 2763 C CA . VAL A 1 349 ? -8.201 -14.922 32.257 1.00 94.00 349 VAL A CA 1
ATOM 2764 C C . VAL A 1 349 ? -7.974 -15.846 31.058 1.00 94.00 349 VAL A C 1
ATOM 2766 O O . VAL A 1 349 ? -6.905 -15.787 30.460 1.00 94.00 349 VAL A O 1
ATOM 2769 N N . ALA A 1 350 ? -8.979 -16.620 30.629 1.00 94.56 350 ALA A N 1
ATOM 2770 C CA . ALA A 1 350 ? -8.831 -17.545 29.506 1.00 94.56 350 ALA A CA 1
ATOM 2771 C C . ALA A 1 350 ? -8.534 -16.824 28.181 1.00 94.56 350 ALA A C 1
ATOM 2773 O O . ALA A 1 350 ? -7.651 -17.263 27.448 1.00 94.56 350 ALA A O 1
ATOM 2774 N N . ILE A 1 351 ? -9.190 -15.689 27.888 1.00 93.44 351 ILE A N 1
ATOM 2775 C CA . ILE A 1 351 ? -8.852 -14.919 26.675 1.00 93.44 351 ILE A CA 1
ATOM 2776 C C . ILE A 1 351 ? -7.456 -14.320 26.786 1.00 93.44 351 ILE A C 1
ATOM 2778 O O . ILE A 1 351 ? -6.718 -14.330 25.808 1.00 93.44 351 ILE A O 1
ATOM 2782 N N . VAL A 1 352 ? -7.088 -13.779 27.949 1.00 94.31 352 VAL A N 1
ATOM 2783 C CA . VAL A 1 352 ? -5.767 -13.160 28.127 1.00 94.31 352 VAL A CA 1
ATOM 2784 C C . VAL A 1 352 ? -4.659 -14.193 27.914 1.00 94.31 352 VAL A C 1
ATOM 2786 O O . VAL A 1 352 ? -3.716 -13.921 27.172 1.00 94.31 352 VAL A O 1
ATOM 2789 N N . VAL A 1 353 ? -4.807 -15.388 28.492 1.00 96.19 353 VAL A N 1
ATOM 2790 C CA . VAL A 1 353 ? -3.873 -16.506 28.305 1.00 96.19 353 VAL A CA 1
ATOM 2791 C C . VAL A 1 353 ? -3.841 -16.947 26.843 1.00 96.19 353 VAL A C 1
ATOM 2793 O O . VAL A 1 353 ? -2.764 -17.030 26.263 1.00 96.19 353 VAL A O 1
ATOM 2796 N N . ALA A 1 354 ? -4.997 -17.156 26.208 1.00 96.25 354 ALA A N 1
ATOM 2797 C CA . ALA A 1 354 ? -5.047 -17.548 24.801 1.00 96.25 354 ALA A CA 1
ATOM 2798 C C . ALA A 1 354 ? -4.410 -16.490 23.878 1.00 96.25 354 ALA A C 1
ATOM 2800 O O . ALA A 1 354 ? -3.684 -16.835 22.949 1.00 96.25 354 ALA A O 1
ATOM 2801 N N . ASN A 1 355 ? -4.608 -15.201 24.170 1.00 96.75 355 ASN A N 1
ATOM 2802 C CA . ASN A 1 355 ? -3.981 -14.100 23.442 1.00 96.75 355 ASN A CA 1
ATOM 2803 C C . ASN A 1 355 ? -2.458 -14.125 23.579 1.00 96.75 355 ASN A C 1
ATOM 2805 O O . ASN A 1 355 ? -1.751 -13.972 22.587 1.00 96.75 355 ASN A O 1
ATOM 2809 N N . ALA A 1 356 ? -1.952 -14.348 24.794 1.00 96.25 356 ALA A N 1
ATOM 2810 C CA . ALA A 1 356 ? -0.521 -14.492 25.029 1.00 96.25 356 ALA A CA 1
ATOM 2811 C C . ALA A 1 356 ? 0.055 -15.687 24.254 1.00 96.25 356 ALA A C 1
ATOM 2813 O O . ALA A 1 356 ? 1.078 -15.536 23.593 1.00 96.25 356 ALA A O 1
ATOM 2814 N N . LEU A 1 357 ? -0.631 -16.835 24.256 1.00 96.44 357 LEU A N 1
ATOM 2815 C CA . LEU A 1 357 ? -0.207 -18.027 23.514 1.00 96.44 357 LEU A CA 1
ATOM 2816 C C . LEU A 1 357 ? -0.145 -17.792 21.997 1.00 96.44 357 LEU A C 1
ATOM 2818 O O . LEU A 1 357 ? 0.796 -18.252 21.358 1.00 96.44 357 LEU A O 1
ATOM 2822 N N . ILE A 1 358 ? -1.093 -17.045 21.419 1.00 97.62 358 ILE A N 1
ATOM 2823 C CA . ILE A 1 358 ? -1.086 -16.697 19.986 1.00 97.62 358 ILE A CA 1
ATOM 2824 C C . ILE A 1 358 ? 0.136 -15.845 19.625 1.00 97.62 358 ILE A C 1
ATOM 2826 O O . ILE A 1 358 ? 0.812 -16.122 18.635 1.00 97.62 358 ILE A O 1
ATOM 2830 N N . TRP A 1 359 ? 0.446 -14.830 20.436 1.00 97.75 359 TRP A N 1
ATOM 2831 C CA . TRP A 1 359 ? 1.631 -13.998 20.222 1.00 97.75 359 TRP A CA 1
ATOM 2832 C C . TRP A 1 359 ? 2.929 -14.779 20.414 1.00 97.75 359 TRP A C 1
ATOM 2834 O O . TRP A 1 359 ? 3.825 -14.664 19.583 1.00 97.75 359 TRP A O 1
ATOM 2844 N N . ILE A 1 360 ? 3.017 -15.599 21.466 1.00 96.75 360 ILE A N 1
ATOM 2845 C CA . ILE A 1 360 ? 4.177 -16.465 21.715 1.00 96.75 360 ILE A CA 1
ATOM 2846 C C . ILE A 1 360 ? 4.398 -17.403 20.528 1.00 96.75 360 ILE A C 1
ATOM 2848 O O . ILE A 1 360 ? 5.527 -17.519 20.067 1.00 96.75 360 ILE A O 1
ATOM 2852 N N . TYR A 1 361 ? 3.339 -18.017 19.993 1.00 97.19 361 TYR A N 1
ATOM 2853 C CA . TYR A 1 361 ? 3.435 -18.897 18.829 1.00 97.19 361 TYR A CA 1
ATOM 2854 C C . TYR A 1 361 ? 4.004 -18.174 17.602 1.00 97.19 361 TYR A C 1
ATOM 2856 O O . TYR A 1 361 ? 4.956 -18.660 16.999 1.00 97.19 361 TYR A O 1
ATOM 2864 N N . GLY A 1 362 ? 3.474 -16.995 17.258 1.00 94.31 362 GLY A N 1
ATOM 2865 C CA . GLY A 1 362 ? 3.980 -16.229 16.118 1.00 94.31 362 GLY A CA 1
ATOM 2866 C C . GLY A 1 362 ? 5.418 -15.739 16.302 1.00 94.31 362 GLY A C 1
ATOM 2867 O O . GLY A 1 362 ? 6.217 -15.829 15.377 1.00 94.31 362 GLY A O 1
ATOM 2868 N N . ILE A 1 363 ? 5.780 -15.274 17.502 1.00 94.94 363 ILE A N 1
ATOM 2869 C CA . ILE A 1 363 ? 7.156 -14.851 17.812 1.00 94.94 363 ILE A CA 1
ATOM 2870 C C . ILE A 1 363 ? 8.118 -16.041 17.749 1.00 94.94 363 ILE A C 1
ATOM 2872 O O . ILE A 1 363 ? 9.210 -15.910 17.204 1.00 94.94 363 ILE A O 1
ATOM 2876 N N . LEU A 1 364 ? 7.720 -17.200 18.279 1.00 96.44 364 LEU A N 1
ATOM 2877 C CA . LEU A 1 364 ? 8.532 -18.413 18.240 1.00 96.44 364 LEU A CA 1
ATOM 2878 C C . LEU A 1 364 ? 8.713 -18.913 16.804 1.00 96.44 364 LEU A C 1
ATOM 2880 O O . LEU A 1 364 ? 9.820 -19.283 16.432 1.00 96.44 364 LEU A O 1
ATOM 2884 N N . GLN A 1 365 ? 7.657 -18.883 15.988 1.00 96.88 365 GLN A N 1
ATOM 2885 C CA . GLN A 1 365 ? 7.750 -19.218 14.569 1.00 96.88 365 GLN A CA 1
ATOM 2886 C C . GLN A 1 365 ? 8.738 -18.302 13.844 1.00 96.88 365 GLN A C 1
ATOM 2888 O O . GLN A 1 365 ? 9.604 -18.805 13.133 1.00 96.88 365 GLN A O 1
ATOM 2893 N N . PHE A 1 366 ? 8.640 -16.986 14.058 1.00 96.31 366 PHE A N 1
ATOM 2894 C CA . PHE A 1 366 ? 9.588 -16.027 13.500 1.00 96.31 366 PHE A CA 1
ATOM 2895 C C . PHE A 1 366 ? 11.016 -16.348 13.945 1.00 96.31 366 PHE A C 1
ATOM 2897 O O . PHE A 1 366 ? 11.902 -16.472 13.111 1.00 96.31 366 PHE A O 1
ATOM 2904 N N . ALA A 1 367 ? 11.230 -16.555 15.248 1.00 96.88 367 ALA A N 1
ATOM 2905 C CA . ALA A 1 367 ? 12.544 -16.871 15.795 1.00 96.88 367 ALA A CA 1
ATOM 2906 C C . ALA A 1 367 ? 13.137 -18.155 15.197 1.00 96.88 367 ALA A C 1
ATOM 2908 O O . ALA A 1 367 ? 14.322 -18.168 14.893 1.00 96.88 367 ALA A O 1
ATOM 2909 N N . ILE A 1 368 ? 12.327 -19.202 14.989 1.00 97.12 368 ILE A N 1
ATOM 2910 C CA . ILE A 1 368 ? 12.764 -20.454 14.351 1.00 97.12 368 ILE A CA 1
ATOM 2911 C C . ILE A 1 368 ? 13.158 -20.220 12.888 1.00 97.12 368 ILE A C 1
ATOM 2913 O O . ILE A 1 368 ? 14.184 -20.745 12.467 1.00 97.12 368 ILE A O 1
ATOM 2917 N N . LEU A 1 369 ? 12.399 -19.419 12.133 1.00 94.38 369 LEU A N 1
ATOM 2918 C CA . LEU A 1 369 ? 12.749 -19.058 10.750 1.00 94.38 369 LEU A CA 1
ATOM 2919 C C . LEU A 1 369 ? 14.038 -18.223 10.658 1.00 94.38 369 LEU A C 1
ATOM 2921 O O . LEU A 1 369 ? 14.693 -18.226 9.631 1.00 94.38 369 LEU A O 1
ATOM 2925 N N . GLN A 1 370 ? 14.445 -17.549 11.740 1.00 95.50 370 GLN A N 1
ATOM 2926 C CA . GLN A 1 370 ? 15.742 -16.862 11.809 1.00 95.50 370 GLN A CA 1
ATOM 2927 C C . GLN A 1 370 ? 16.915 -17.787 12.196 1.00 95.50 370 GLN A C 1
ATOM 2929 O O . GLN A 1 370 ? 18.051 -17.323 12.305 1.00 95.50 370 GLN A O 1
ATOM 2934 N N . THR A 1 371 ? 16.674 -19.076 12.463 1.00 95.69 371 THR A N 1
ATOM 2935 C CA . THR A 1 371 ? 17.737 -20.046 12.789 1.00 95.69 371 THR A CA 1
ATOM 2936 C C . THR A 1 371 ? 18.231 -20.769 11.537 1.00 95.69 371 THR A C 1
ATOM 2938 O O . THR A 1 371 ? 17.459 -20.956 10.604 1.00 95.69 371 THR A O 1
ATOM 2941 N N . PRO A 1 372 ? 19.463 -21.312 11.523 1.00 96.12 372 PRO A N 1
ATOM 2942 C CA . PRO A 1 372 ? 19.970 -22.109 10.400 1.00 96.12 372 PRO A CA 1
ATOM 2943 C C . PRO A 1 372 ? 19.322 -23.505 10.293 1.00 96.12 372 PRO A C 1
ATOM 2945 O O . PRO A 1 372 ? 19.924 -24.426 9.744 1.00 96.12 372 PRO A O 1
ATOM 2948 N N . TRP A 1 373 ? 18.139 -23.716 10.874 1.00 96.94 373 TRP A N 1
ATOM 2949 C CA . TRP A 1 373 ? 17.448 -25.006 10.867 1.00 96.94 373 TRP A CA 1
ATOM 2950 C C . TRP A 1 373 ? 16.135 -25.000 10.088 1.00 96.94 373 TRP A C 1
ATOM 2952 O O . TRP A 1 373 ? 15.624 -26.078 9.777 1.00 96.94 373 TRP A O 1
ATOM 2962 N N . ALA A 1 374 ? 15.583 -23.829 9.782 1.00 97.38 374 ALA A N 1
ATOM 2963 C CA . ALA A 1 374 ? 14.402 -23.670 8.949 1.00 97.38 374 ALA A CA 1
ATOM 2964 C C . ALA A 1 374 ? 14.505 -22.350 8.191 1.00 97.38 374 ALA A C 1
ATOM 2966 O O . ALA A 1 374 ? 14.936 -21.364 8.775 1.00 97.38 374 ALA A O 1
ATOM 2967 N N . ASP A 1 375 ? 14.066 -22.336 6.938 1.00 96.31 375 ASP A N 1
ATOM 2968 C CA . ASP A 1 375 ? 14.160 -21.149 6.093 1.00 96.31 375 ASP A CA 1
ATOM 2969 C C . ASP A 1 375 ? 12.903 -20.976 5.227 1.00 96.31 375 ASP A C 1
ATOM 2971 O O . ASP A 1 375 ? 12.239 -21.942 4.817 1.00 96.31 375 ASP A O 1
ATOM 2975 N N . LEU A 1 376 ? 12.557 -19.716 4.993 1.00 95.88 376 LEU A N 1
ATOM 2976 C CA . LEU A 1 376 ? 11.470 -19.268 4.139 1.00 95.88 376 LEU A CA 1
ATOM 2977 C C . LEU A 1 376 ? 11.950 -18.016 3.401 1.00 95.88 376 LEU A C 1
ATOM 2979 O O . LEU A 1 376 ? 11.966 -16.915 3.942 1.00 95.88 376 LEU A O 1
ATOM 2983 N N . TYR A 1 377 ? 12.280 -18.172 2.127 1.00 96.06 377 TYR A N 1
ATOM 2984 C CA . TYR A 1 377 ? 12.816 -17.079 1.330 1.00 96.06 377 TYR A CA 1
ATOM 2985 C C . TYR A 1 377 ? 11.759 -16.481 0.401 1.00 96.06 377 TYR A C 1
ATOM 2987 O O . TYR A 1 377 ? 10.732 -17.084 0.072 1.00 96.06 377 TYR A O 1
ATOM 2995 N N . ALA A 1 378 ? 12.005 -15.246 -0.018 1.00 92.12 378 ALA A N 1
ATOM 2996 C CA . ALA A 1 378 ? 11.231 -14.579 -1.049 1.00 92.12 378 ALA A CA 1
ATOM 2997 C C . ALA A 1 378 ? 11.737 -15.024 -2.427 1.00 92.12 378 ALA A C 1
ATOM 2999 O O . ALA A 1 378 ? 12.831 -14.624 -2.814 1.00 92.12 378 ALA A O 1
ATOM 3000 N N . ASP A 1 379 ? 10.952 -15.803 -3.180 1.00 91.00 379 ASP A N 1
ATOM 3001 C CA . ASP A 1 379 ? 11.273 -16.110 -4.578 1.00 91.00 379 ASP A CA 1
ATOM 3002 C C . ASP A 1 379 ? 10.948 -14.883 -5.449 1.00 91.00 379 ASP A C 1
ATOM 3004 O O . ASP A 1 379 ? 9.772 -14.510 -5.568 1.00 91.00 379 ASP A O 1
ATOM 3008 N N . PRO A 1 380 ? 11.963 -14.238 -6.048 1.00 81.19 380 PRO A N 1
ATOM 3009 C CA . PRO A 1 380 ? 11.781 -13.087 -6.923 1.00 81.19 380 PRO A CA 1
ATOM 3010 C C . PRO A 1 380 ? 10.957 -13.425 -8.169 1.00 81.19 380 PRO A C 1
ATOM 3012 O O . PRO A 1 380 ? 10.062 -12.677 -8.547 1.00 81.19 380 PRO A O 1
ATOM 3015 N N . PHE A 1 381 ? 11.202 -14.577 -8.785 1.00 83.19 381 PHE A N 1
ATOM 3016 C CA . PHE A 1 381 ? 10.574 -14.948 -10.046 1.00 83.19 381 PHE A CA 1
ATOM 3017 C C . PHE A 1 381 ? 9.087 -15.258 -9.858 1.00 83.19 381 PHE A C 1
ATOM 3019 O O . PHE A 1 381 ? 8.238 -14.822 -10.637 1.00 83.19 381 PHE A O 1
ATOM 3026 N N . LEU A 1 382 ? 8.752 -15.990 -8.794 1.00 75.94 382 LEU A N 1
ATOM 3027 C CA . LEU A 1 382 ? 7.362 -16.311 -8.464 1.00 75.94 382 LEU A CA 1
ATOM 3028 C C . LEU A 1 382 ? 6.652 -15.191 -7.691 1.00 75.94 382 LEU A C 1
ATOM 3030 O O . LEU A 1 382 ? 5.430 -15.238 -7.557 1.00 75.94 382 LEU A O 1
ATOM 3034 N N . ILE A 1 383 ? 7.389 -14.185 -7.206 1.00 82.31 383 ILE A N 1
ATOM 3035 C CA . ILE A 1 383 ? 6.888 -13.103 -6.344 1.00 82.31 383 ILE A CA 1
ATOM 3036 C C . ILE A 1 383 ? 6.135 -13.692 -5.140 1.00 82.31 383 ILE A C 1
ATOM 3038 O O . ILE A 1 383 ? 5.056 -13.238 -4.767 1.00 82.31 383 ILE A O 1
ATOM 3042 N N . ALA A 1 384 ? 6.667 -14.763 -4.554 1.00 84.62 384 ALA A N 1
ATOM 3043 C CA . ALA A 1 384 ? 5.977 -15.539 -3.530 1.00 84.62 384 ALA A CA 1
ATOM 3044 C C . ALA A 1 384 ? 6.943 -16.031 -2.444 1.00 84.62 384 ALA A C 1
ATOM 3046 O O . ALA A 1 384 ? 8.119 -16.260 -2.722 1.00 84.62 384 ALA A O 1
ATOM 3047 N N . PRO A 1 385 ? 6.463 -16.215 -1.203 1.00 91.12 385 PRO A N 1
ATOM 3048 C CA . PRO A 1 385 ? 7.252 -16.843 -0.152 1.00 91.12 385 PRO A CA 1
ATOM 3049 C C . PRO A 1 385 ? 7.362 -18.358 -0.395 1.00 91.12 385 PRO A C 1
ATOM 3051 O O . PRO A 1 385 ? 6.340 -19.033 -0.549 1.00 91.12 385 PRO A O 1
ATOM 3054 N N . ILE A 1 386 ? 8.584 -18.896 -0.406 1.00 91.44 386 ILE A N 1
ATOM 3055 C CA . ILE A 1 386 ? 8.870 -20.315 -0.658 1.00 91.44 386 ILE A CA 1
ATOM 3056 C C . ILE A 1 386 ? 9.686 -20.900 0.489 1.00 91.44 386 ILE A C 1
ATOM 3058 O O . ILE A 1 386 ? 10.672 -20.328 0.941 1.00 91.44 386 ILE A O 1
ATOM 3062 N N . TYR A 1 387 ? 9.250 -22.061 0.972 1.00 94.44 387 TYR A N 1
ATOM 3063 C CA . TYR A 1 387 ? 9.960 -22.821 1.995 1.00 94.44 387 TYR A CA 1
ATOM 3064 C C . TYR A 1 387 ? 11.187 -23.509 1.385 1.00 94.44 387 TYR A C 1
ATOM 3066 O O . TYR A 1 387 ? 11.035 -24.250 0.409 1.00 94.44 387 TYR A O 1
ATOM 3074 N N . ASP A 1 388 ? 12.374 -23.315 1.969 1.00 95.88 388 ASP A N 1
ATOM 3075 C CA . ASP A 1 388 ? 13.568 -24.060 1.560 1.00 95.88 388 ASP A CA 1
ATOM 3076 C C . ASP A 1 388 ? 13.676 -25.390 2.318 1.00 95.88 388 ASP A C 1
ATOM 3078 O O . ASP A 1 388 ? 14.009 -25.457 3.505 1.00 95.88 388 ASP A O 1
ATOM 3082 N N . PHE A 1 389 ? 13.386 -26.478 1.606 1.00 96.19 389 PHE A N 1
ATOM 3083 C CA . PHE A 1 389 ? 13.437 -27.841 2.130 1.00 96.19 389 PHE A CA 1
ATOM 3084 C C . PHE A 1 389 ? 14.853 -28.409 2.269 1.00 96.19 389 PHE A C 1
ATOM 3086 O O . PHE A 1 389 ? 14.991 -29.547 2.717 1.00 96.19 389 PHE A O 1
ATOM 3093 N N . SER A 1 390 ? 15.893 -27.647 1.916 1.00 97.38 390 SER A N 1
ATOM 3094 C CA . SER A 1 390 ? 17.281 -28.012 2.208 1.00 97.38 390 SER A CA 1
ATOM 3095 C C . SER A 1 390 ? 17.563 -28.054 3.721 1.00 97.38 390 SER A C 1
ATOM 3097 O O . SER A 1 390 ? 18.427 -28.808 4.173 1.00 97.38 390 SER A O 1
ATOM 3099 N N . PHE A 1 391 ? 16.783 -27.313 4.519 1.00 96.75 391 PHE A N 1
ATOM 3100 C CA . PHE A 1 391 ? 16.923 -27.241 5.971 1.00 96.75 391 PHE A CA 1
ATOM 3101 C C . PHE A 1 391 ? 16.050 -28.274 6.714 1.00 96.75 391 PHE A C 1
ATOM 3103 O O . PHE A 1 391 ? 14.882 -28.491 6.366 1.00 96.75 391 PHE A O 1
ATOM 3110 N N . PRO A 1 392 ? 16.569 -28.891 7.797 1.00 97.06 392 PRO A N 1
ATOM 3111 C CA . PRO A 1 392 ? 15.966 -30.074 8.416 1.00 97.06 392 PRO A CA 1
ATOM 3112 C C . PRO A 1 392 ? 14.602 -29.819 9.073 1.00 97.06 392 PRO A C 1
ATOM 3114 O O . PRO A 1 392 ? 13.753 -30.713 9.092 1.00 97.06 392 PRO A O 1
ATOM 3117 N N . TYR A 1 393 ? 14.357 -28.618 9.606 1.00 97.44 393 TYR A N 1
ATOM 3118 C CA . TYR A 1 393 ? 13.097 -28.284 10.276 1.00 97.44 393 TYR A CA 1
ATOM 3119 C C . TYR A 1 393 ? 12.115 -27.501 9.409 1.00 97.44 393 TYR A C 1
ATOM 3121 O O . TYR A 1 393 ? 10.972 -27.331 9.840 1.00 97.44 393 TYR A O 1
ATOM 3129 N N . THR A 1 394 ? 12.461 -27.107 8.179 1.00 96.31 394 THR A N 1
ATOM 3130 C CA . THR A 1 394 ? 11.527 -26.383 7.299 1.00 96.31 394 THR A CA 1
ATOM 3131 C C . THR A 1 394 ? 10.224 -27.154 7.085 1.00 96.31 394 THR A C 1
ATOM 3133 O O . THR A 1 394 ? 9.136 -26.589 7.204 1.00 96.31 394 THR A O 1
ATOM 3136 N N . VAL A 1 395 ? 10.303 -28.474 6.869 1.00 96.06 395 VAL A N 1
ATOM 3137 C CA . VAL A 1 395 ? 9.116 -29.338 6.714 1.00 96.06 395 VAL A CA 1
ATOM 3138 C C . VAL A 1 395 ? 8.241 -29.313 7.971 1.00 96.06 395 VAL A C 1
ATOM 3140 O O . VAL A 1 395 ? 7.013 -29.280 7.879 1.00 96.06 395 VAL A O 1
ATOM 3143 N N . VAL A 1 396 ? 8.859 -29.326 9.155 1.00 97.12 396 VAL A N 1
ATOM 3144 C CA . VAL A 1 396 ? 8.146 -29.299 10.440 1.00 97.12 396 VAL A CA 1
ATOM 3145 C C . VAL A 1 396 ? 7.479 -27.942 10.645 1.00 97.12 396 VAL A C 1
ATOM 3147 O O . VAL A 1 396 ? 6.302 -27.898 11.009 1.00 97.12 396 VAL A O 1
ATOM 3150 N N . VAL A 1 397 ? 8.180 -26.842 10.357 1.00 95.94 397 VAL A N 1
ATOM 3151 C CA . VAL A 1 397 ? 7.638 -25.478 10.439 1.00 95.94 397 VAL A CA 1
ATOM 3152 C C . VAL A 1 397 ? 6.463 -25.309 9.479 1.00 95.94 397 VAL A C 1
ATOM 3154 O O . VAL A 1 397 ? 5.394 -24.873 9.907 1.00 95.94 397 VAL A O 1
ATOM 3157 N N . GLN A 1 398 ? 6.605 -25.723 8.216 1.00 94.38 398 GLN A N 1
ATOM 3158 C CA . GLN A 1 398 ? 5.533 -25.651 7.225 1.00 94.38 398 GLN A CA 1
ATOM 3159 C C . GLN A 1 398 ? 4.311 -26.473 7.655 1.00 94.38 398 GLN A C 1
ATOM 3161 O O . GLN A 1 398 ? 3.196 -25.948 7.648 1.00 94.38 398 GLN A O 1
ATOM 3166 N N . LYS A 1 399 ? 4.499 -27.737 8.068 1.00 94.00 399 LYS A N 1
ATOM 3167 C CA . LYS A 1 399 ? 3.402 -28.606 8.533 1.00 94.00 399 LYS A CA 1
ATOM 3168 C C . LYS A 1 399 ? 2.709 -28.025 9.759 1.00 94.00 399 LYS A C 1
ATOM 3170 O O . LYS A 1 399 ? 1.483 -27.965 9.793 1.00 94.00 399 LYS A O 1
ATOM 3175 N N . THR A 1 400 ? 3.474 -27.565 10.745 1.00 96.06 400 THR A N 1
ATOM 3176 C CA . THR A 1 400 ? 2.923 -26.977 11.974 1.00 96.06 400 THR A CA 1
ATOM 3177 C C . THR A 1 400 ? 2.111 -25.731 11.651 1.00 96.06 400 THR A C 1
ATOM 3179 O O . THR A 1 400 ? 0.992 -25.582 12.136 1.00 96.06 400 THR A O 1
ATOM 3182 N N . ALA A 1 401 ? 2.635 -24.863 10.787 1.00 90.25 401 ALA A N 1
ATOM 3183 C CA . ALA A 1 401 ? 1.948 -23.656 10.368 1.00 90.25 401 ALA A CA 1
ATOM 3184 C C . ALA A 1 401 ? 0.662 -23.996 9.589 1.00 90.25 401 ALA A C 1
ATOM 3186 O O . ALA A 1 401 ? -0.405 -23.457 9.884 1.00 90.25 401 ALA A O 1
ATOM 3187 N N . TYR A 1 402 ? 0.732 -24.934 8.640 1.00 89.19 402 TYR A N 1
ATOM 3188 C CA . TYR A 1 402 ? -0.420 -25.465 7.905 1.00 89.19 402 TYR A CA 1
ATOM 3189 C C . TYR A 1 402 ? -1.531 -25.968 8.837 1.00 89.19 402 TYR A C 1
ATOM 3191 O O . TYR A 1 402 ? -2.654 -25.460 8.779 1.00 89.19 402 TYR A O 1
ATOM 3199 N N . PHE A 1 403 ? -1.210 -26.899 9.745 1.00 91.94 403 PHE A N 1
ATOM 3200 C CA . PHE A 1 403 ? -2.172 -27.444 10.703 1.00 91.94 403 PHE A CA 1
ATOM 3201 C C . PHE A 1 403 ? -2.738 -26.362 11.617 1.00 91.94 403 PHE A C 1
ATOM 3203 O O . PHE A 1 403 ? -3.951 -26.309 11.804 1.00 91.94 403 PHE A O 1
ATOM 3210 N N . TYR A 1 404 ? -1.892 -25.466 12.134 1.00 94.12 404 TYR A N 1
ATOM 3211 C CA . TYR A 1 404 ? -2.334 -24.351 12.965 1.00 94.12 404 TYR A CA 1
ATOM 3212 C C . TYR A 1 404 ? -3.386 -23.504 12.243 1.00 94.12 404 TYR A C 1
ATOM 3214 O O . TYR A 1 404 ? -4.482 -23.303 12.764 1.00 94.12 404 TYR A O 1
ATOM 3222 N N . SER A 1 405 ? -3.103 -23.049 11.019 1.00 88.31 405 SER A N 1
ATOM 3223 C CA . SER A 1 405 ? -4.041 -22.193 10.288 1.00 88.31 405 SER A CA 1
ATOM 3224 C C . SER A 1 405 ? -5.325 -22.906 9.901 1.00 88.31 405 SER A C 1
ATOM 3226 O O . SER A 1 405 ? -6.384 -22.293 10.023 1.00 88.31 405 SER A O 1
ATOM 3228 N N . ILE A 1 406 ? -5.275 -24.172 9.480 1.00 84.56 406 ILE A N 1
ATOM 3229 C CA . ILE A 1 406 ? -6.496 -24.922 9.156 1.00 84.56 406 ILE A CA 1
ATOM 3230 C C . ILE A 1 406 ? -7.338 -25.163 10.402 1.00 84.56 406 ILE A C 1
ATOM 3232 O O . ILE A 1 406 ? -8.529 -24.866 10.383 1.00 84.56 406 ILE A O 1
ATOM 3236 N N . VAL A 1 407 ? -6.742 -25.654 11.490 1.00 90.62 407 VAL A N 1
ATOM 3237 C CA . VAL A 1 407 ? -7.474 -25.962 12.725 1.00 90.62 407 VAL A CA 1
ATOM 3238 C C . VAL A 1 407 ? -8.096 -24.694 13.304 1.00 90.62 407 VAL A C 1
ATOM 3240 O O . VAL A 1 407 ? -9.291 -24.678 13.590 1.00 90.62 407 VAL A O 1
ATOM 3243 N N . ILE A 1 408 ? -7.335 -23.600 13.406 1.00 90.88 408 ILE A N 1
ATOM 3244 C CA . ILE A 1 408 ? -7.848 -22.320 13.914 1.00 90.88 408 ILE A CA 1
ATOM 3245 C C . ILE A 1 408 ? -8.942 -21.753 13.001 1.00 90.88 408 ILE A C 1
ATOM 3247 O O . ILE A 1 408 ? -9.976 -21.297 13.498 1.00 90.88 408 ILE A O 1
ATOM 3251 N N . SER A 1 409 ? -8.776 -21.824 11.677 1.00 85.12 409 SER A N 1
ATOM 3252 C CA . SER A 1 409 ? -9.797 -21.356 10.726 1.00 85.12 409 SER A CA 1
ATOM 3253 C C . SER A 1 409 ? -11.065 -22.210 10.778 1.00 85.12 409 SER A C 1
ATOM 3255 O O . SER A 1 409 ? -12.169 -21.669 10.720 1.00 85.12 409 SER A O 1
ATOM 3257 N N . PHE A 1 410 ? -10.932 -23.528 10.935 1.00 86.38 410 PHE A N 1
ATOM 3258 C CA . PHE A 1 410 ? -12.057 -24.451 11.061 1.00 86.38 410 PHE A CA 1
ATOM 3259 C C . PHE A 1 410 ? -12.807 -24.257 12.381 1.00 86.38 410 PHE A C 1
ATOM 3261 O O . PHE A 1 410 ? -14.030 -24.160 12.390 1.00 86.38 410 PHE A O 1
ATOM 3268 N N . ILE A 1 411 ? -12.101 -24.109 13.504 1.00 90.06 411 ILE A N 1
ATOM 3269 C CA . ILE A 1 411 ? -12.746 -23.792 14.783 1.00 90.06 411 ILE A CA 1
ATOM 3270 C C . ILE A 1 411 ? -13.479 -22.449 14.670 1.00 90.06 411 ILE A C 1
ATOM 3272 O O . ILE A 1 411 ? -14.643 -22.349 15.051 1.00 90.06 411 ILE A O 1
ATOM 3276 N N . THR A 1 412 ? -12.846 -21.432 14.079 1.00 87.12 412 THR A N 1
ATOM 3277 C CA . THR A 1 412 ? -13.469 -20.119 13.842 1.00 87.12 412 THR A CA 1
ATOM 3278 C C . THR A 1 412 ? -14.744 -20.230 13.001 1.00 87.12 412 THR A C 1
ATOM 3280 O O . THR A 1 412 ? -15.749 -19.593 13.324 1.00 87.12 412 THR A O 1
ATOM 3283 N N . PHE A 1 413 ? -14.746 -21.080 11.970 1.00 83.56 413 PHE A N 1
ATOM 3284 C CA . PHE A 1 413 ? -15.941 -21.388 11.183 1.00 83.56 413 PHE A CA 1
ATOM 3285 C C . PHE A 1 413 ? -17.069 -21.945 12.043 1.00 83.56 413 PHE A C 1
ATOM 3287 O O . PHE A 1 413 ? -18.179 -21.414 12.027 1.00 83.56 413 PHE A O 1
ATOM 3294 N N . VAL A 1 414 ? -16.776 -22.995 12.815 1.00 87.62 414 VAL A N 1
ATOM 3295 C CA . VAL A 1 414 ? -17.751 -23.664 13.683 1.00 87.62 414 VAL A CA 1
ATOM 3296 C C . VAL A 1 414 ? -18.342 -22.664 14.674 1.00 87.62 414 VAL A C 1
ATOM 3298 O O . VAL A 1 414 ? -19.559 -22.622 14.847 1.00 87.62 414 VAL A O 1
ATOM 3301 N N . LEU A 1 415 ? -17.514 -21.794 15.258 1.00 88.44 415 LEU A N 1
ATOM 3302 C CA . LEU A 1 415 ? -17.970 -20.718 16.137 1.00 88.44 415 LEU A CA 1
ATOM 3303 C C . LEU A 1 415 ? -18.955 -19.774 15.428 1.00 88.44 415 LEU A C 1
ATOM 3305 O O . LEU A 1 415 ? -20.019 -19.473 15.976 1.00 88.44 415 LEU A O 1
ATOM 3309 N N . TYR A 1 416 ? -18.664 -19.349 14.197 1.00 84.69 416 TYR A N 1
ATOM 3310 C CA . TYR A 1 416 ? -19.594 -18.517 13.432 1.00 84.69 416 TYR A CA 1
ATOM 3311 C C . TYR A 1 416 ? -20.884 -19.252 13.050 1.00 84.69 416 TYR A C 1
ATOM 3313 O O . TYR A 1 416 ? -21.957 -18.657 13.147 1.00 84.69 416 TYR A O 1
ATOM 3321 N N . VAL A 1 417 ? -20.826 -20.537 12.691 1.00 82.94 417 VAL A N 1
ATOM 3322 C CA . VAL A 1 417 ? -22.023 -21.358 12.429 1.00 82.94 417 VAL A CA 1
ATOM 3323 C C . VAL A 1 417 ? -22.894 -21.460 13.683 1.00 82.94 417 VAL A C 1
ATOM 3325 O O . VAL A 1 417 ? -24.104 -21.239 13.615 1.00 82.94 417 VAL A O 1
ATOM 3328 N N . VAL A 1 418 ? -22.290 -21.704 14.850 1.00 88.31 418 VAL A N 1
ATOM 3329 C CA . VAL A 1 418 ? -22.997 -21.726 16.140 1.00 88.31 418 VAL A CA 1
ATOM 3330 C C . VAL A 1 418 ? -23.651 -20.374 16.431 1.00 88.31 418 VAL A C 1
ATOM 3332 O O . VAL A 1 418 ? -24.823 -20.342 16.814 1.00 88.31 418 VAL A O 1
ATOM 3335 N N . MET A 1 419 ? -22.953 -19.255 16.198 1.00 83.25 419 MET A N 1
ATOM 3336 C CA . MET A 1 419 ? -23.535 -17.913 16.340 1.00 83.25 419 MET A CA 1
ATOM 3337 C C . MET A 1 419 ? -24.754 -17.714 15.434 1.00 83.25 419 MET A C 1
ATOM 3339 O O . MET A 1 419 ? -25.770 -17.185 15.882 1.00 83.25 419 MET A O 1
ATOM 3343 N N . VAL A 1 420 ? -24.675 -18.141 14.171 1.00 79.25 420 VAL A N 1
ATOM 3344 C CA . VAL A 1 420 ? -25.777 -18.035 13.204 1.00 79.25 420 VAL A CA 1
ATOM 3345 C C . VAL A 1 420 ? -26.982 -18.845 13.660 1.00 79.25 420 VAL A C 1
ATOM 3347 O O . VAL A 1 420 ? -28.090 -18.311 13.726 1.00 79.25 420 VAL A O 1
ATOM 3350 N N . ILE A 1 421 ? -26.774 -20.112 14.027 1.00 86.50 421 ILE A N 1
ATOM 3351 C CA . ILE A 1 421 ? -27.835 -20.992 14.528 1.00 86.50 421 ILE A CA 1
ATOM 3352 C C . ILE A 1 421 ? -28.473 -20.387 15.782 1.00 86.50 421 ILE A C 1
ATOM 3354 O O . ILE A 1 421 ? -29.700 -20.355 15.892 1.00 86.50 421 ILE A O 1
ATOM 3358 N N . TYR A 1 422 ? -27.667 -19.866 16.711 1.00 88.06 422 TYR A N 1
ATOM 3359 C CA . TYR A 1 422 ? -28.161 -19.209 17.919 1.00 88.06 422 TYR A CA 1
ATOM 3360 C C . TYR A 1 422 ? -29.031 -17.990 17.588 1.00 88.06 422 TYR A C 1
ATOM 3362 O O . TYR A 1 422 ? -30.159 -17.896 18.074 1.00 88.06 422 TYR A O 1
ATOM 3370 N N . LEU A 1 423 ? -28.559 -17.102 16.707 1.00 79.62 423 LEU A N 1
ATOM 3371 C CA . LEU A 1 423 ? -29.305 -15.919 16.270 1.00 79.62 423 LEU A CA 1
ATOM 3372 C C . LEU A 1 423 ? -30.617 -16.292 15.564 1.00 79.62 423 LEU A C 1
ATOM 3374 O O . LEU A 1 423 ? -31.643 -15.664 15.824 1.00 79.62 423 LEU A O 1
ATOM 3378 N N . PHE A 1 424 ? -30.627 -17.334 14.726 1.00 81.62 424 PHE A N 1
ATOM 3379 C CA . PHE A 1 424 ? -31.855 -17.836 14.099 1.00 81.62 424 PHE A CA 1
ATOM 3380 C C . PHE A 1 424 ? -32.839 -18.412 15.122 1.00 81.62 424 PHE A C 1
ATOM 3382 O O . PHE A 1 424 ? -34.038 -18.129 15.053 1.00 81.62 424 PHE A O 1
ATOM 3389 N N . ARG A 1 425 ? -32.359 -19.187 16.105 1.00 89.50 425 ARG A N 1
ATOM 3390 C CA . ARG A 1 425 ? -33.208 -19.710 17.191 1.00 89.50 425 ARG A CA 1
ATOM 3391 C C . ARG A 1 425 ? -33.778 -18.578 18.044 1.00 89.50 425 ARG A C 1
ATOM 3393 O O . ARG A 1 425 ? -34.954 -18.630 18.400 1.00 89.50 425 ARG A O 1
ATOM 3400 N N . GLN A 1 426 ? -32.980 -17.553 18.337 1.00 83.94 426 GLN A N 1
ATOM 3401 C CA . GLN A 1 426 ? -33.420 -16.376 19.082 1.00 83.94 426 GLN A CA 1
ATOM 3402 C C . GLN A 1 426 ? -34.476 -15.578 18.306 1.00 83.94 426 GLN A C 1
ATOM 3404 O O . GLN A 1 426 ? -35.494 -15.211 18.887 1.00 83.94 426 GLN A O 1
ATOM 3409 N N . GLN A 1 427 ? -34.290 -15.380 16.996 1.00 81.44 427 GLN A N 1
ATOM 3410 C CA . GLN A 1 427 ? -35.285 -14.723 16.139 1.00 81.44 427 GLN A CA 1
ATOM 3411 C C . GLN A 1 427 ? -36.611 -15.488 16.090 1.00 81.44 427 GLN A C 1
ATOM 3413 O O . GLN A 1 427 ? -37.666 -14.867 16.139 1.00 81.44 427 GLN A O 1
ATOM 3418 N N . ARG A 1 428 ? -36.583 -16.828 16.049 1.00 85.94 428 ARG A N 1
ATOM 3419 C CA . ARG A 1 428 ? -37.814 -17.637 16.084 1.00 85.94 428 ARG A CA 1
ATOM 3420 C C . ARG A 1 428 ? -38.556 -17.541 17.418 1.00 85.94 428 ARG A C 1
ATOM 3422 O O . ARG A 1 428 ? -39.780 -17.544 17.420 1.00 85.94 428 ARG A O 1
ATOM 3429 N N . LYS A 1 429 ? -37.834 -17.474 18.542 1.00 88.69 429 LYS A N 1
ATOM 3430 C CA . LYS A 1 429 ? -38.442 -17.401 19.884 1.00 88.69 429 LYS A CA 1
ATOM 3431 C C . LYS A 1 429 ? -39.053 -16.038 20.199 1.00 88.69 429 LYS A C 1
ATOM 3433 O O . LYS A 1 429 ? -39.979 -15.965 20.996 1.00 88.69 429 LYS A O 1
ATOM 3438 N N . VAL A 1 430 ? -38.536 -14.964 19.609 1.00 80.62 430 VAL A N 1
ATOM 3439 C CA . VAL A 1 430 ? -38.961 -13.596 19.913 1.00 80.62 430 VAL A CA 1
ATOM 3440 C C . VAL A 1 430 ? -39.710 -13.032 18.704 1.00 80.62 430 VAL A C 1
ATOM 3442 O O . VAL A 1 430 ? -39.158 -12.263 17.925 1.00 80.62 430 VAL A O 1
ATOM 3445 N N . GLN A 1 431 ? -40.977 -13.431 18.538 1.00 67.25 431 GLN A N 1
ATOM 3446 C CA . GLN A 1 431 ? -41.817 -13.077 17.379 1.00 67.25 431 GLN A CA 1
ATOM 3447 C C . GLN A 1 431 ? -42.061 -11.563 17.183 1.00 67.25 431 GLN A C 1
ATOM 3449 O O . GLN A 1 431 ? -42.523 -11.170 16.115 1.00 67.25 431 GLN A O 1
ATOM 3454 N N . HIS A 1 432 ? -41.717 -10.695 18.147 1.00 56.03 432 HIS A N 1
ATOM 3455 C CA . HIS A 1 432 ? -42.043 -9.261 18.076 1.00 56.03 432 HIS A CA 1
ATOM 3456 C C . HIS A 1 432 ? -40.930 -8.257 18.404 1.00 56.03 432 HIS A C 1
ATOM 3458 O O . HIS A 1 432 ? -41.179 -7.055 18.352 1.00 56.03 432 HIS A O 1
ATOM 3464 N N . VAL A 1 433 ? -39.691 -8.681 18.669 1.00 57.00 433 VAL A N 1
ATOM 3465 C CA . VAL A 1 433 ? -38.596 -7.719 18.895 1.00 57.00 433 VAL A CA 1
ATOM 3466 C C . VAL A 1 433 ? -37.715 -7.677 17.657 1.00 57.00 433 VAL A C 1
ATOM 3468 O O . VAL A 1 433 ? -36.985 -8.623 17.367 1.00 57.00 433 VAL A O 1
ATOM 3471 N N . GLY A 1 434 ? -37.796 -6.572 16.910 1.00 60.88 434 GLY A N 1
ATOM 3472 C CA . GLY A 1 434 ? -36.904 -6.311 15.785 1.00 60.88 434 GLY A CA 1
ATOM 3473 C C . GLY A 1 434 ? -35.454 -6.458 16.239 1.00 60.88 434 GLY A C 1
ATOM 3474 O O . GLY A 1 434 ? -34.992 -5.695 17.084 1.00 60.88 434 GLY A O 1
ATOM 3475 N N . ALA A 1 435 ? -34.756 -7.470 15.719 1.00 57.66 435 ALA A N 1
ATOM 3476 C CA . ALA A 1 435 ? -33.350 -7.694 16.032 1.00 57.66 435 ALA A CA 1
ATOM 3477 C C . ALA A 1 435 ? -32.562 -6.397 15.791 1.00 57.66 435 ALA A C 1
ATOM 3479 O O . ALA A 1 435 ? -32.702 -5.790 14.725 1.00 57.66 435 ALA A O 1
ATOM 3480 N N . ASP A 1 436 ? -31.748 -5.981 16.766 1.00 66.69 436 ASP A N 1
ATOM 3481 C CA . ASP A 1 436 ? -30.962 -4.752 16.668 1.00 66.69 436 ASP A CA 1
ATOM 3482 C C . ASP A 1 436 ? -30.101 -4.801 15.396 1.00 66.69 436 ASP A C 1
ATOM 3484 O O . ASP A 1 436 ? -29.205 -5.639 15.244 1.00 66.69 436 ASP A O 1
ATOM 3488 N N . PHE A 1 437 ? -30.404 -3.911 14.446 1.00 66.38 437 PHE A N 1
ATOM 3489 C CA . PHE A 1 437 ? -29.748 -3.839 13.140 1.00 66.38 437 PHE A CA 1
ATOM 3490 C C . PHE A 1 437 ? -28.223 -3.744 13.260 1.00 66.38 437 PHE A C 1
ATOM 3492 O O . PHE A 1 437 ? -27.510 -4.190 12.360 1.00 66.38 437 PHE A O 1
ATOM 3499 N N . ASN A 1 438 ? -27.711 -3.208 14.371 1.00 68.94 438 ASN A N 1
ATOM 3500 C CA . ASN A 1 438 ? -26.277 -3.097 14.614 1.00 68.94 438 ASN A CA 1
ATOM 3501 C C . ASN A 1 438 ? -25.587 -4.468 14.719 1.00 68.94 438 ASN A C 1
ATOM 3503 O O . ASN A 1 438 ? -24.476 -4.632 14.215 1.00 68.94 438 ASN A O 1
ATOM 3507 N N . GLN A 1 439 ? -26.248 -5.476 15.298 1.00 68.25 439 GLN A N 1
ATOM 3508 C CA . GLN A 1 439 ? -25.668 -6.814 15.455 1.00 68.25 439 GLN A CA 1
ATOM 3509 C C . GLN A 1 439 ? -25.523 -7.540 14.110 1.00 68.25 439 GLN A C 1
ATOM 3511 O O . GLN A 1 439 ? -24.508 -8.194 13.862 1.00 68.25 439 GLN A O 1
ATOM 3516 N N . ARG A 1 440 ? -26.492 -7.365 13.199 1.00 74.25 440 ARG A N 1
ATOM 3517 C CA . ARG A 1 440 ? -26.455 -7.964 11.851 1.00 74.25 440 ARG A CA 1
ATOM 3518 C C . ARG A 1 440 ? -25.251 -7.486 11.042 1.00 74.25 440 ARG A C 1
ATOM 3520 O O . ARG A 1 440 ? -24.621 -8.284 10.350 1.00 74.25 440 ARG A O 1
ATOM 3527 N N . TRP A 1 441 ? -24.897 -6.206 11.152 1.00 76.69 441 TRP A N 1
ATOM 3528 C CA . TRP A 1 441 ? -23.757 -5.642 10.425 1.00 76.69 441 TRP A CA 1
ATOM 3529 C C . TRP A 1 441 ? -22.408 -6.135 10.951 1.00 76.69 441 TRP A C 1
ATOM 3531 O O . TRP A 1 441 ? -21.535 -6.459 10.150 1.00 76.69 441 TRP A O 1
ATOM 3541 N N . ILE A 1 442 ? -22.254 -6.269 12.273 1.00 73.94 442 ILE A N 1
ATOM 3542 C CA . ILE A 1 442 ? -21.036 -6.830 12.884 1.00 73.94 442 ILE A CA 1
ATOM 3543 C C . ILE A 1 442 ? -20.836 -8.285 12.442 1.00 73.94 442 ILE A C 1
ATOM 3545 O O . ILE A 1 442 ? -19.714 -8.698 12.134 1.00 73.94 442 ILE A O 1
ATOM 3549 N N . PHE A 1 443 ? -21.925 -9.054 12.374 1.00 74.25 443 PHE A N 1
ATOM 3550 C CA . PHE A 1 443 ? -21.885 -10.426 11.886 1.00 74.25 443 PHE A CA 1
ATOM 3551 C C . PHE A 1 443 ? -21.539 -10.498 10.392 1.00 74.25 443 PHE A C 1
ATOM 3553 O O . PHE A 1 443 ? -20.631 -11.228 10.008 1.00 74.25 443 PHE A O 1
ATOM 3560 N N . THR A 1 444 ? -22.191 -9.678 9.562 1.00 76.31 444 THR A N 1
ATOM 3561 C CA . THR A 1 444 ? -21.913 -9.602 8.115 1.00 76.31 444 THR A CA 1
ATOM 3562 C C . THR A 1 444 ? -20.446 -9.268 7.854 1.00 76.31 444 THR A C 1
ATOM 3564 O O . THR A 1 444 ? -19.802 -9.895 7.020 1.00 76.31 444 THR A O 1
ATOM 3567 N N . GLN A 1 445 ? -19.888 -8.332 8.626 1.00 78.44 445 GLN A N 1
ATOM 3568 C CA . GLN A 1 445 ? -18.470 -8.008 8.572 1.00 78.44 445 GLN A CA 1
ATOM 3569 C C . GLN A 1 445 ? -17.576 -9.222 8.861 1.00 78.44 445 GLN A C 1
ATOM 3571 O O . GLN A 1 445 ? -16.587 -9.435 8.164 1.00 78.44 445 GLN A O 1
ATOM 3576 N N . ALA A 1 446 ? -17.909 -9.977 9.914 1.00 77.06 446 ALA A N 1
ATOM 3577 C CA . ALA A 1 446 ? -17.198 -11.196 10.296 1.00 77.06 446 ALA A CA 1
ATOM 3578 C C . ALA A 1 446 ? -17.168 -12.195 9.151 1.00 77.06 446 ALA A C 1
ATOM 3580 O O . ALA A 1 446 ? -16.118 -12.730 8.825 1.00 77.06 446 ALA A O 1
ATOM 3581 N N . LEU A 1 447 ? -18.347 -12.425 8.574 1.00 77.50 447 LEU A N 1
ATOM 3582 C CA . LEU A 1 447 ? -18.574 -13.459 7.587 1.00 77.50 447 LEU A CA 1
ATOM 3583 C C . LEU A 1 447 ? -17.823 -13.155 6.294 1.00 77.50 447 LEU A C 1
ATOM 3585 O O . LEU A 1 447 ? -17.130 -14.029 5.791 1.00 77.50 447 LEU A O 1
ATOM 3589 N N . ILE A 1 448 ? -17.909 -11.916 5.796 1.00 78.62 448 ILE A N 1
ATOM 3590 C CA . ILE A 1 448 ? -17.178 -11.495 4.591 1.00 78.62 448 ILE A CA 1
ATOM 3591 C C . ILE A 1 448 ? -15.678 -11.700 4.792 1.00 78.62 448 ILE A C 1
ATOM 3593 O O . ILE A 1 448 ? -15.030 -12.330 3.964 1.00 78.62 448 ILE A O 1
ATOM 3597 N N . ARG A 1 449 ? -15.137 -11.202 5.909 1.00 81.31 449 ARG A N 1
ATOM 3598 C CA . ARG A 1 449 ? -13.712 -11.338 6.216 1.00 81.31 449 ARG A CA 1
ATOM 3599 C C . ARG A 1 449 ? -13.297 -12.807 6.330 1.00 81.31 449 ARG A C 1
ATOM 3601 O O . ARG A 1 449 ? -12.334 -13.208 5.697 1.00 81.31 449 ARG A O 1
ATOM 3608 N N . TYR A 1 450 ? -14.061 -13.605 7.073 1.00 82.44 450 TYR A N 1
ATOM 3609 C CA . TYR A 1 450 ? -13.787 -15.026 7.258 1.00 82.44 450 TYR A CA 1
ATOM 3610 C C . TYR A 1 450 ? -13.797 -15.803 5.934 1.00 82.44 450 TYR A C 1
ATOM 3612 O O . TYR A 1 450 ? -12.914 -16.621 5.707 1.00 82.44 450 TYR A O 1
ATOM 3620 N N . ILE A 1 451 ? -14.774 -15.553 5.056 1.00 76.44 451 ILE A N 1
ATOM 3621 C CA . ILE A 1 451 ? -14.860 -16.229 3.754 1.00 76.44 451 ILE A CA 1
ATOM 3622 C C . ILE A 1 451 ? -13.628 -15.907 2.906 1.00 76.44 451 ILE A C 1
ATOM 3624 O O . ILE A 1 451 ? -13.049 -16.812 2.314 1.00 76.44 451 ILE A O 1
ATOM 3628 N N . LEU A 1 452 ? -13.208 -14.642 2.867 1.00 79.25 452 LEU A N 1
ATOM 3629 C CA . LEU A 1 452 ? -12.037 -14.227 2.094 1.00 79.25 452 LEU A CA 1
ATOM 3630 C C . LEU A 1 452 ? -10.739 -14.807 2.674 1.00 79.25 452 LEU A C 1
ATOM 3632 O O . LEU A 1 452 ? -9.942 -15.353 1.915 1.00 79.25 452 LEU A O 1
ATOM 3636 N N . ASP A 1 453 ? -10.579 -14.796 4.002 1.00 79.81 453 ASP A N 1
ATOM 3637 C CA . ASP A 1 453 ? -9.476 -15.472 4.698 1.00 79.81 453 ASP A CA 1
ATOM 3638 C C . ASP A 1 453 ? -9.442 -16.972 4.355 1.00 79.81 453 ASP A C 1
ATOM 3640 O O . ASP A 1 453 ? -8.400 -17.508 3.980 1.00 79.81 453 ASP A O 1
ATOM 3644 N N . ALA A 1 454 ? -10.587 -17.657 4.441 1.00 77.06 454 ALA A N 1
ATOM 3645 C CA . ALA A 1 454 ? -10.694 -19.090 4.185 1.00 77.06 454 ALA A CA 1
ATOM 3646 C C . ALA A 1 454 ? -10.380 -19.447 2.726 1.00 77.06 454 ALA A C 1
ATOM 3648 O O . ALA A 1 454 ? -9.671 -20.423 2.483 1.00 77.06 454 ALA A O 1
ATOM 3649 N N . ILE A 1 455 ? -10.859 -18.647 1.765 1.00 79.50 455 ILE A N 1
ATOM 3650 C CA . ILE A 1 455 ? -10.535 -18.813 0.343 1.00 79.50 455 ILE A CA 1
ATOM 3651 C C . ILE A 1 455 ? -9.031 -18.661 0.133 1.00 79.50 455 ILE A C 1
ATOM 3653 O O . ILE A 1 455 ? -8.425 -19.519 -0.499 1.00 79.50 455 ILE A O 1
ATOM 3657 N N . LEU A 1 456 ? -8.410 -17.617 0.689 1.00 80.69 456 LEU A N 1
ATOM 3658 C CA . LEU A 1 456 ? -6.976 -17.386 0.517 1.00 80.69 456 LEU A CA 1
ATOM 3659 C C . LEU A 1 456 ? -6.133 -18.486 1.158 1.00 80.69 456 LEU A C 1
ATOM 3661 O O . LEU A 1 456 ? -5.196 -18.964 0.532 1.00 80.69 456 LEU A O 1
ATOM 3665 N N . VAL A 1 457 ? -6.489 -18.943 2.361 1.00 80.62 457 VAL A N 1
ATOM 3666 C CA . VAL A 1 457 ? -5.815 -20.072 3.021 1.00 80.62 457 VAL A CA 1
ATOM 3667 C C . VAL A 1 457 ? -5.967 -21.357 2.202 1.00 80.62 457 VAL A C 1
ATOM 3669 O O . VAL A 1 457 ? -4.986 -22.074 2.008 1.00 80.62 457 VAL A O 1
ATOM 3672 N N . ALA A 1 458 ? -7.166 -21.643 1.688 1.00 77.50 458 ALA A N 1
ATOM 3673 C CA . ALA A 1 458 ? -7.402 -22.809 0.843 1.00 77.50 458 ALA A CA 1
ATOM 3674 C C . ALA A 1 458 ? -6.589 -22.733 -0.457 1.00 77.50 458 ALA A C 1
ATOM 3676 O O . ALA A 1 458 ? -5.916 -23.697 -0.804 1.00 77.50 458 ALA A O 1
ATOM 3677 N N . VAL A 1 459 ? -6.584 -21.584 -1.138 1.00 77.44 459 VAL A N 1
ATOM 3678 C CA . VAL A 1 459 ? -5.797 -21.368 -2.360 1.00 77.44 459 VAL A CA 1
ATOM 3679 C C . VAL A 1 459 ? -4.295 -21.429 -2.072 1.00 77.44 459 VAL A C 1
ATOM 3681 O O . VAL A 1 459 ? -3.564 -22.022 -2.850 1.00 77.44 459 VAL A O 1
ATOM 3684 N N . PHE A 1 460 ? -3.814 -20.907 -0.945 1.00 79.62 460 PHE A N 1
ATOM 3685 C CA . PHE A 1 460 ? -2.388 -20.947 -0.611 1.00 79.62 460 PHE A CA 1
ATOM 3686 C C . PHE A 1 460 ? -1.875 -22.372 -0.381 1.00 79.62 460 PHE A C 1
ATOM 3688 O O . PHE A 1 460 ? -0.778 -22.713 -0.818 1.00 79.62 460 PHE A O 1
ATOM 3695 N N . PHE A 1 461 ? -2.661 -23.226 0.281 1.00 77.94 461 PHE A N 1
ATOM 3696 C CA . PHE A 1 461 ? -2.220 -24.583 0.612 1.00 77.94 461 PHE A CA 1
ATOM 3697 C C . PHE A 1 461 ? -2.635 -25.658 -0.393 1.00 77.94 461 PHE A C 1
ATOM 3699 O O . PHE A 1 461 ? -1.858 -26.574 -0.647 1.00 77.94 461 PHE A O 1
ATOM 3706 N N . LEU A 1 462 ? -3.843 -25.568 -0.953 1.00 78.69 462 LEU A N 1
ATOM 3707 C CA . LEU A 1 462 ? -4.358 -26.519 -1.946 1.00 78.69 462 LEU A CA 1
ATOM 3708 C C . LEU A 1 462 ? -4.094 -26.045 -3.378 1.00 78.69 462 LEU A C 1
ATOM 3710 O O . LEU A 1 462 ? -4.073 -26.852 -4.300 1.00 78.69 462 LEU A O 1
ATOM 3714 N N . GLY A 1 463 ? -3.873 -24.747 -3.592 1.00 79.81 463 GLY A N 1
ATOM 3715 C CA . GLY A 1 463 ? -3.569 -24.209 -4.917 1.00 79.81 463 GLY A CA 1
ATOM 3716 C C . GLY A 1 463 ? -2.342 -24.859 -5.545 1.00 79.81 463 GLY A C 1
ATOM 3717 O O . GLY A 1 463 ? -2.462 -25.293 -6.680 1.00 79.81 463 GLY A O 1
ATOM 3718 N N . PRO A 1 464 ? -1.208 -25.047 -4.844 1.00 78.75 464 PRO A N 1
ATOM 3719 C CA . PRO A 1 464 ? -0.046 -25.710 -5.437 1.00 78.75 464 PRO A CA 1
ATOM 3720 C C . PRO A 1 464 ? -0.276 -27.169 -5.869 1.00 78.75 464 PRO A C 1
ATOM 3722 O O . PRO A 1 464 ? 0.488 -27.667 -6.691 1.00 78.75 464 PRO A O 1
ATOM 3725 N N . SER A 1 465 ? -1.280 -27.867 -5.317 1.00 81.12 465 SER A N 1
ATOM 3726 C CA . SER A 1 465 ? -1.614 -29.245 -5.710 1.00 81.12 465 SER A CA 1
ATOM 3727 C C . SER A 1 465 ? -2.692 -29.330 -6.792 1.00 81.12 465 SER A C 1
ATOM 3729 O O . SER A 1 465 ? -2.736 -30.321 -7.516 1.00 81.12 465 SER A O 1
ATOM 3731 N N . VAL A 1 466 ? -3.554 -28.314 -6.908 1.00 81.38 466 VAL A N 1
ATOM 3732 C CA . VAL A 1 466 ? -4.695 -28.300 -7.842 1.00 81.38 466 VAL A CA 1
ATOM 3733 C C . VAL A 1 466 ? -4.442 -27.415 -9.064 1.00 81.38 466 VAL A C 1
ATOM 3735 O O . VAL A 1 466 ? -4.946 -27.693 -10.150 1.00 81.38 466 VAL A O 1
ATOM 3738 N N . LEU A 1 467 ? -3.685 -26.334 -8.898 1.00 79.12 467 LEU A N 1
ATOM 3739 C CA . LEU A 1 467 ? -3.441 -25.321 -9.914 1.00 79.12 467 LEU A CA 1
ATOM 3740 C C . LEU A 1 467 ? -2.014 -25.450 -10.470 1.00 79.12 467 LEU A C 1
ATOM 3742 O O . LEU A 1 467 ? -1.081 -25.757 -9.723 1.00 79.12 467 LEU A O 1
ATOM 3746 N N . PRO A 1 468 ? -1.809 -25.188 -11.773 1.00 81.06 468 PRO A N 1
ATOM 3747 C CA . PRO A 1 468 ? -0.475 -25.187 -12.354 1.00 81.06 468 PRO A CA 1
ATOM 3748 C C . PRO A 1 468 ? 0.386 -24.088 -11.721 1.00 81.06 468 PRO A C 1
ATOM 3750 O O . PRO A 1 468 ? -0.099 -23.003 -11.397 1.00 81.06 468 PRO A O 1
ATOM 3753 N N . LYS A 1 469 ? 1.690 -24.344 -11.580 1.00 76.31 469 LYS A N 1
ATOM 3754 C CA . LYS A 1 469 ? 2.645 -23.317 -11.148 1.00 76.31 469 LYS A CA 1
ATOM 3755 C C . LYS A 1 469 ? 2.679 -22.208 -12.201 1.00 76.31 469 LYS A C 1
ATOM 3757 O O . LYS A 1 469 ? 3.225 -22.394 -13.282 1.00 76.31 469 LYS A O 1
ATOM 3762 N N . SER A 1 470 ? 2.070 -21.071 -11.886 1.00 76.62 470 SER A N 1
ATOM 3763 C CA . SER A 1 470 ? 2.006 -19.901 -12.758 1.00 76.62 470 SER A CA 1
ATOM 3764 C C . SER A 1 470 ? 2.279 -18.645 -11.945 1.00 76.62 470 SER A C 1
ATOM 3766 O O . SER A 1 470 ? 1.724 -18.473 -10.856 1.00 76.62 470 SER A O 1
ATOM 3768 N N . ILE A 1 471 ? 3.085 -17.743 -12.507 1.00 70.94 471 ILE A N 1
ATOM 3769 C CA . ILE A 1 471 ? 3.352 -16.418 -11.934 1.00 70.94 471 ILE A CA 1
ATOM 3770 C C . ILE A 1 471 ? 2.056 -15.623 -11.723 1.00 70.94 471 ILE A C 1
ATOM 3772 O O . ILE A 1 471 ? 1.937 -14.870 -10.761 1.00 70.94 471 ILE A O 1
ATOM 3776 N N . TRP A 1 472 ? 1.042 -15.844 -12.565 1.00 66.31 472 TRP A N 1
ATOM 3777 C CA . TRP A 1 472 ? -0.260 -15.192 -12.441 1.00 66.31 472 TRP A CA 1
ATOM 3778 C C . TRP A 1 472 ? -1.042 -15.677 -11.223 1.00 66.31 472 TRP A C 1
ATOM 3780 O O . TRP A 1 472 ? -1.659 -14.869 -10.535 1.00 66.31 472 TRP A O 1
ATOM 3790 N N . ILE A 1 473 ? -0.973 -16.976 -10.914 1.00 70.19 473 ILE A N 1
ATOM 3791 C CA . ILE A 1 473 ? -1.623 -17.551 -9.729 1.00 70.19 473 ILE A CA 1
ATOM 3792 C C . ILE A 1 473 ? -0.931 -17.050 -8.463 1.00 70.19 473 ILE A C 1
ATOM 3794 O O . ILE A 1 473 ? -1.607 -16.635 -7.521 1.00 70.19 473 ILE A O 1
ATOM 3798 N N . ALA A 1 474 ? 0.405 -17.022 -8.460 1.00 72.88 474 ALA A N 1
ATOM 3799 C CA . ALA A 1 474 ? 1.169 -16.446 -7.363 1.00 72.88 474 ALA A CA 1
ATOM 3800 C C . ALA A 1 474 ? 0.813 -14.962 -7.177 1.00 72.88 474 ALA A C 1
ATOM 3802 O O . ALA A 1 474 ? 0.341 -14.576 -6.112 1.00 72.88 474 ALA A O 1
ATOM 3803 N N . GLY A 1 475 ? 0.889 -14.150 -8.233 1.00 69.69 475 GLY A N 1
ATOM 3804 C CA . GLY A 1 475 ? 0.519 -12.735 -8.198 1.00 69.69 475 GLY A CA 1
ATOM 3805 C C . GLY A 1 475 ? -0.923 -12.480 -7.736 1.00 69.69 475 GLY A C 1
ATOM 3806 O O . GLY A 1 475 ? -1.158 -11.577 -6.928 1.00 69.69 475 GLY A O 1
ATOM 3807 N N . ALA A 1 476 ? -1.889 -13.290 -8.180 1.00 68.75 476 ALA A N 1
ATOM 3808 C CA . ALA A 1 476 ? -3.283 -13.211 -7.741 1.00 68.75 476 ALA A CA 1
ATOM 3809 C C . ALA A 1 476 ? -3.431 -13.544 -6.250 1.00 68.75 476 ALA A C 1
ATOM 3811 O O . ALA A 1 476 ? -4.119 -12.826 -5.524 1.00 68.75 476 ALA A O 1
ATOM 3812 N N . MET A 1 477 ? -2.739 -14.578 -5.771 1.00 75.81 477 MET A N 1
ATOM 3813 C CA . MET A 1 477 ? -2.708 -14.960 -4.360 1.00 75.81 477 MET A CA 1
ATOM 3814 C C . MET A 1 477 ? -2.109 -13.846 -3.492 1.00 75.81 477 MET A C 1
ATOM 3816 O O . MET A 1 477 ? -2.711 -13.454 -2.492 1.00 75.81 477 MET A O 1
ATOM 3820 N N . MET A 1 478 ? -0.981 -13.267 -3.908 1.00 78.50 478 MET A N 1
ATOM 3821 C CA . MET A 1 478 ? -0.329 -12.153 -3.213 1.00 78.50 478 MET A CA 1
ATOM 3822 C C . MET A 1 478 ? -1.208 -10.908 -3.163 1.00 78.50 478 MET A C 1
ATOM 3824 O O . MET A 1 478 ? -1.407 -10.313 -2.103 1.00 78.50 478 MET A O 1
ATOM 3828 N N . THR A 1 479 ? -1.789 -10.539 -4.304 1.00 72.31 479 THR A N 1
ATOM 3829 C CA . THR A 1 479 ? -2.725 -9.414 -4.405 1.00 72.31 479 THR A CA 1
ATOM 3830 C C . THR A 1 479 ? -3.957 -9.658 -3.537 1.00 72.31 479 THR A C 1
ATOM 3832 O O . THR A 1 479 ? -4.440 -8.742 -2.867 1.00 72.31 479 THR A O 1
ATOM 3835 N N . GLY A 1 480 ? -4.433 -10.902 -3.497 1.00 75.38 480 GLY A N 1
ATOM 3836 C CA . GLY A 1 480 ? -5.499 -11.361 -2.620 1.00 75.38 480 GLY A CA 1
ATOM 3837 C C . GLY A 1 480 ? -5.167 -11.130 -1.150 1.00 75.38 480 GLY A C 1
ATOM 3838 O O . GLY A 1 480 ? -5.934 -10.456 -0.466 1.00 75.38 480 GLY A O 1
ATOM 3839 N N . TYR A 1 481 ? -4.002 -11.584 -0.677 1.00 82.44 481 TYR A N 1
ATOM 3840 C CA . TYR A 1 481 ? -3.544 -11.360 0.699 1.00 82.44 481 TYR A CA 1
ATOM 3841 C C . TYR A 1 481 ? -3.367 -9.879 1.042 1.00 82.44 481 TYR A C 1
ATOM 3843 O O . TYR A 1 481 ? -3.824 -9.436 2.094 1.00 82.44 481 TYR A O 1
ATOM 3851 N N . VAL A 1 482 ? -2.768 -9.087 0.151 1.00 79.56 482 VAL A N 1
ATOM 3852 C CA . VAL A 1 482 ? -2.630 -7.633 0.327 1.00 79.56 482 VAL A CA 1
ATOM 3853 C C . VAL A 1 482 ? -4.003 -6.980 0.470 1.00 79.56 482 VAL A C 1
ATOM 3855 O O . VAL A 1 482 ? -4.251 -6.229 1.414 1.00 79.56 482 VAL A O 1
ATOM 3858 N N . THR A 1 483 ? -4.925 -7.295 -0.437 1.00 75.31 483 THR A N 1
ATOM 3859 C CA . THR A 1 483 ? -6.275 -6.723 -0.432 1.00 75.31 483 THR A CA 1
ATOM 3860 C C . THR A 1 483 ? -7.041 -7.158 0.815 1.00 75.31 483 THR A C 1
ATOM 3862 O O . THR A 1 483 ? -7.681 -6.347 1.486 1.00 75.31 483 THR A O 1
ATOM 3865 N N . ASN A 1 484 ? -6.944 -8.429 1.175 1.00 83.44 484 ASN A N 1
ATOM 3866 C CA . ASN A 1 484 ? -7.663 -8.999 2.298 1.00 83.44 484 ASN A CA 1
ATOM 3867 C C . ASN A 1 484 ? -7.133 -8.547 3.661 1.00 83.44 484 ASN A C 1
ATOM 3869 O O . ASN A 1 484 ? -7.930 -8.290 4.560 1.00 83.44 484 ASN A O 1
ATOM 3873 N N . ASN A 1 485 ? -5.822 -8.358 3.809 1.00 83.06 485 ASN A N 1
ATOM 3874 C CA . ASN A 1 485 ? -5.233 -7.992 5.096 1.00 83.06 485 ASN A CA 1
ATOM 3875 C C . ASN A 1 485 ? -5.125 -6.471 5.265 1.00 83.06 485 ASN A C 1
ATOM 3877 O O . ASN A 1 485 ? -5.378 -5.962 6.354 1.00 83.06 485 ASN A O 1
ATOM 3881 N N . LEU A 1 486 ? -4.809 -5.716 4.205 1.00 77.81 486 LEU A N 1
ATOM 3882 C CA . LEU A 1 486 ? -4.580 -4.266 4.302 1.00 77.81 486 LEU A CA 1
ATOM 3883 C C . LEU A 1 486 ? -5.776 -3.413 3.879 1.00 77.81 486 LEU A C 1
ATOM 3885 O O . LEU A 1 486 ? -5.943 -2.312 4.402 1.00 77.81 486 LEU A O 1
ATOM 3889 N N . PHE A 1 487 ? -6.601 -3.875 2.937 1.00 79.00 487 PHE A N 1
ATOM 3890 C CA . PHE A 1 487 ? -7.652 -3.042 2.342 1.00 79.00 487 PHE A CA 1
ATOM 3891 C C . PHE A 1 487 ? -9.042 -3.335 2.912 1.00 79.00 487 PHE A C 1
ATOM 3893 O O . PHE A 1 487 ? -9.720 -2.437 3.421 1.00 79.00 487 PHE A O 1
ATOM 3900 N N . ILE A 1 488 ? -9.466 -4.596 2.857 1.00 78.94 488 ILE A N 1
ATOM 3901 C CA . ILE A 1 488 ? -10.814 -5.028 3.234 1.00 78.94 488 ILE A CA 1
ATOM 3902 C C . ILE A 1 488 ? -11.156 -4.684 4.693 1.00 78.94 488 ILE A C 1
ATOM 3904 O O . ILE A 1 488 ? -12.233 -4.130 4.917 1.00 78.94 488 ILE A O 1
ATOM 3908 N N . PRO A 1 489 ? -10.297 -4.914 5.703 1.00 83.56 489 PRO A N 1
ATOM 3909 C CA . PRO A 1 489 ? -10.678 -4.704 7.093 1.00 83.56 489 PRO A CA 1
ATOM 3910 C C . PRO A 1 489 ? -10.931 -3.228 7.425 1.00 83.56 489 PRO A C 1
ATOM 3912 O O . PRO A 1 489 ? -12.015 -2.938 7.939 1.00 83.56 489 PRO A O 1
ATOM 3915 N N . PRO A 1 490 ? -10.040 -2.271 7.082 1.00 79.31 490 PRO A N 1
ATOM 3916 C CA . PRO A 1 490 ? -10.333 -0.847 7.226 1.00 79.31 490 PRO A CA 1
ATOM 3917 C C . PRO A 1 490 ? -11.587 -0.419 6.470 1.00 79.31 490 PRO A C 1
ATOM 3919 O O . PRO A 1 490 ? -12.400 0.315 7.033 1.00 79.31 490 PRO A O 1
ATOM 3922 N N . MET A 1 491 ? -11.777 -0.891 5.232 1.00 78.12 491 MET A N 1
ATOM 3923 C CA . MET A 1 491 ? -12.975 -0.568 4.455 1.00 78.12 491 MET A CA 1
ATOM 3924 C C . MET A 1 491 ? -14.236 -1.074 5.149 1.00 78.12 491 MET A C 1
ATOM 3926 O O . MET A 1 491 ? -15.166 -0.302 5.358 1.00 78.12 491 MET A O 1
ATOM 3930 N N . LEU A 1 492 ? -14.258 -2.326 5.604 1.00 78.38 492 LEU A N 1
ATOM 3931 C CA . LEU A 1 492 ? -15.385 -2.887 6.342 1.00 78.38 492 LEU A CA 1
ATOM 3932 C C . LEU A 1 492 ? -15.648 -2.122 7.648 1.00 78.38 492 LEU A C 1
ATOM 3934 O O . LEU A 1 492 ? -16.799 -1.777 7.918 1.00 78.38 492 LEU A O 1
ATOM 3938 N N . TYR A 1 493 ? -14.610 -1.788 8.428 1.00 81.88 493 TYR A N 1
ATOM 3939 C CA . TYR A 1 493 ? -14.760 -0.998 9.657 1.00 81.88 493 TYR A CA 1
ATOM 3940 C C . TYR A 1 493 ? -15.387 0.367 9.368 1.00 81.88 493 TYR A C 1
ATOM 3942 O O . TYR A 1 493 ? -16.354 0.763 10.019 1.00 81.88 493 TYR A O 1
ATOM 3950 N N . VAL A 1 494 ? -14.860 1.081 8.375 1.00 78.75 494 VAL A N 1
ATOM 3951 C CA . VAL A 1 494 ? -15.312 2.425 8.011 1.00 78.75 494 VAL A CA 1
ATOM 3952 C C . VAL A 1 494 ? -16.701 2.398 7.373 1.00 78.75 494 VAL A C 1
ATOM 3954 O O . VAL A 1 494 ? -17.512 3.285 7.626 1.00 78.75 494 VAL A O 1
ATOM 3957 N N . CYS A 1 495 ? -17.017 1.397 6.558 1.00 74.81 495 CYS A N 1
ATOM 3958 C CA . CYS A 1 495 ? -18.290 1.316 5.854 1.00 74.81 495 CYS A CA 1
ATOM 3959 C C . CYS A 1 495 ? -19.441 0.886 6.769 1.00 74.81 495 CYS A C 1
ATOM 3961 O O . CYS A 1 495 ? -20.530 1.464 6.674 1.00 74.81 495 CYS A O 1
ATOM 3963 N N . LEU A 1 496 ? -19.205 -0.097 7.644 1.00 74.38 496 LEU A N 1
ATOM 3964 C CA . LEU A 1 496 ? -20.249 -0.772 8.419 1.00 74.38 496 LEU A CA 1
ATOM 3965 C C . LEU A 1 496 ? -20.469 -0.150 9.800 1.00 74.38 496 LEU A C 1
ATOM 3967 O O . LEU A 1 496 ? -21.601 -0.113 10.281 1.00 74.38 496 LEU A O 1
ATOM 3971 N N . ASN A 1 497 ? -19.428 0.401 10.430 1.00 81.50 497 ASN A N 1
ATOM 3972 C CA . ASN A 1 497 ? -19.568 1.041 11.732 1.00 81.50 497 ASN A CA 1
ATOM 3973 C C . ASN A 1 497 ? -19.875 2.532 11.563 1.00 81.50 497 ASN A C 1
ATOM 3975 O O . ASN A 1 497 ? -18.993 3.352 11.319 1.00 81.50 497 ASN A O 1
ATOM 3979 N N . LYS A 1 498 ? -21.151 2.901 11.721 1.00 79.25 498 LYS A N 1
ATOM 3980 C CA . LYS A 1 498 ? -21.617 4.288 11.579 1.00 79.25 498 LYS A CA 1
ATOM 3981 C C . LYS A 1 498 ? -20.883 5.258 12.511 1.00 79.25 498 LYS A C 1
ATOM 3983 O O . LYS A 1 498 ? -20.567 6.362 12.073 1.00 79.25 498 LYS A O 1
ATOM 3988 N N . THR A 1 499 ? -20.628 4.866 13.757 1.00 84.31 499 THR A N 1
ATOM 3989 C CA . THR A 1 499 ? -19.946 5.711 14.748 1.00 84.31 499 THR A CA 1
ATOM 3990 C C . THR A 1 499 ? -18.502 5.946 14.334 1.00 84.31 499 THR A C 1
ATOM 3992 O O . THR A 1 499 ? -18.067 7.091 14.231 1.00 84.31 499 THR A O 1
ATOM 3995 N N . LEU A 1 500 ? -17.789 4.876 13.976 1.00 82.38 500 LEU A N 1
ATOM 3996 C CA . LEU A 1 500 ? -16.420 4.977 13.484 1.00 82.38 500 LEU A CA 1
ATOM 3997 C C . LEU A 1 500 ? -16.352 5.786 12.187 1.00 82.38 500 LEU A C 1
ATOM 3999 O O . LEU A 1 500 ? -15.500 6.654 12.056 1.00 82.38 500 LEU A O 1
ATOM 4003 N N . ARG A 1 501 ? -17.286 5.575 11.255 1.00 84.12 501 ARG A N 1
ATOM 4004 C CA . ARG A 1 501 ? -17.400 6.350 10.013 1.00 84.12 501 ARG A CA 1
ATOM 4005 C C . ARG A 1 501 ? -17.563 7.835 10.292 1.00 84.12 501 ARG A C 1
ATOM 4007 O O . ARG A 1 501 ? -16.905 8.655 9.662 1.00 84.12 501 ARG A O 1
ATOM 4014 N N . GLN A 1 502 ? -18.431 8.185 11.236 1.00 82.56 502 GLN A N 1
ATOM 4015 C CA . GLN A 1 502 ? -18.621 9.568 11.660 1.00 82.56 502 GLN A CA 1
ATOM 4016 C C . GLN A 1 502 ? -17.362 10.137 12.309 1.00 82.56 502 GLN A C 1
ATOM 4018 O O . GLN A 1 502 ? -17.086 11.309 12.124 1.00 82.56 502 GLN A O 1
ATOM 4023 N N . GLU A 1 503 ? -16.577 9.349 13.037 1.00 84.12 503 GLU A N 1
ATOM 4024 C CA . GLU A 1 503 ? -15.323 9.817 13.634 1.00 84.12 503 GLU A CA 1
ATOM 4025 C C . GLU A 1 503 ? -14.181 9.938 12.615 1.00 84.12 503 GLU A C 1
ATOM 4027 O O . GLU A 1 503 ? -13.418 10.908 12.647 1.00 84.12 503 GLU A O 1
ATOM 4032 N N . VAL A 1 504 ? -14.101 9.009 11.663 1.00 79.56 504 VAL A N 1
ATOM 4033 C CA . VAL A 1 504 ? -13.155 9.042 10.541 1.00 79.56 504 VAL A CA 1
ATOM 4034 C C . VAL A 1 504 ? -13.479 10.219 9.618 1.00 79.56 504 VAL A C 1
ATOM 4036 O O . VAL A 1 504 ? -12.583 10.987 9.277 1.00 79.56 504 VAL A O 1
ATOM 4039 N N . PHE A 1 505 ? -14.756 10.439 9.295 1.00 76.81 505 PHE A N 1
ATOM 4040 C CA . PHE A 1 505 ? -15.219 11.469 8.360 1.00 76.81 505 PHE A CA 1
ATOM 4041 C C . PHE A 1 505 ? -15.981 12.611 9.028 1.00 76.81 505 PHE A C 1
ATOM 4043 O O . PHE A 1 505 ? -16.875 13.179 8.405 1.00 76.81 505 PHE A O 1
ATOM 4050 N N . LYS A 1 506 ? -15.637 12.988 10.266 1.00 63.06 506 LYS A N 1
ATOM 4051 C CA . LYS A 1 506 ? -16.353 13.981 11.106 1.00 63.06 506 LYS A CA 1
ATOM 4052 C C . LYS A 1 506 ? -16.513 15.396 10.505 1.00 63.06 506 LYS A C 1
ATOM 4054 O O . LYS A 1 506 ? -16.897 16.320 11.207 1.00 63.06 506 LYS A O 1
ATOM 4059 N N . ARG A 1 507 ? -16.231 15.576 9.212 1.00 50.62 507 ARG A N 1
ATOM 4060 C CA . ARG A 1 507 ? -16.465 16.773 8.400 1.00 50.62 507 ARG A CA 1
ATOM 4061 C C . ARG A 1 507 ? -17.526 16.641 7.293 1.00 50.62 507 ARG A C 1
ATOM 4063 O O . ARG A 1 507 ? -17.797 17.651 6.665 1.00 50.62 507 ARG A O 1
ATOM 4070 N N . ALA A 1 508 ? -18.161 15.489 7.052 1.00 45.00 508 ALA A N 1
ATOM 4071 C CA . ALA A 1 508 ? -19.185 15.375 6.001 1.00 45.00 508 ALA A CA 1
ATOM 4072 C C . ALA A 1 508 ? -20.486 14.750 6.528 1.00 45.00 508 ALA A C 1
ATOM 4074 O O . ALA A 1 508 ? -20.561 13.560 6.823 1.00 45.00 508 ALA A O 1
ATOM 4075 N N . ASN A 1 509 ? -21.533 15.567 6.635 1.00 43.50 509 ASN A N 1
ATOM 4076 C CA . ASN A 1 509 ? -22.848 15.217 7.177 1.00 43.50 509 ASN A CA 1
ATOM 4077 C C . ASN A 1 509 ? -23.708 14.408 6.175 1.00 43.50 509 ASN A C 1
ATOM 4079 O O . ASN A 1 509 ? -24.897 14.663 6.003 1.00 43.50 509 ASN A O 1
ATOM 4083 N N . LEU A 1 510 ? -23.111 13.445 5.469 1.00 44.75 510 LEU A N 1
ATOM 4084 C CA . LEU A 1 510 ? -23.793 12.640 4.455 1.00 44.75 510 LEU A CA 1
ATOM 4085 C C . LEU A 1 510 ? -24.191 11.284 5.052 1.00 44.75 510 LEU A C 1
ATOM 4087 O O . LEU A 1 510 ? -23.350 10.498 5.489 1.00 44.75 510 LEU A O 1
ATOM 4091 N N . ARG A 1 511 ? -25.501 11.007 5.096 1.00 41.44 511 ARG A N 1
ATOM 4092 C CA . ARG A 1 511 ? -26.065 9.694 5.450 1.00 41.44 511 ARG A CA 1
ATOM 4093 C C . ARG A 1 511 ? -26.337 8.891 4.170 1.00 41.44 511 ARG A C 1
ATOM 4095 O O . ARG A 1 511 ? -27.388 9.096 3.573 1.00 41.44 511 ARG A O 1
ATOM 4102 N N . PRO A 1 512 ? -25.492 7.926 3.777 1.00 48.25 512 PRO A N 1
ATOM 4103 C CA . PRO A 1 512 ? -25.898 6.925 2.802 1.00 48.25 512 PRO A CA 1
ATOM 4104 C C . PRO A 1 512 ? -26.673 5.813 3.529 1.00 48.25 512 PRO A C 1
ATOM 4106 O O . PRO A 1 512 ? -26.138 5.140 4.414 1.00 48.25 512 PRO A O 1
ATOM 4109 N N . ARG A 1 513 ? -27.954 5.642 3.191 1.00 45.94 513 ARG A N 1
ATOM 4110 C CA . ARG A 1 513 ? -28.775 4.470 3.538 1.00 45.94 513 ARG A CA 1
ATOM 4111 C C . ARG A 1 513 ? -29.115 3.778 2.215 1.00 45.94 513 ARG A C 1
ATOM 4113 O O . ARG A 1 513 ? -29.818 4.367 1.411 1.00 45.94 513 ARG A O 1
ATOM 4120 N N . GLY A 1 514 ? -28.573 2.584 1.971 1.00 50.12 514 GLY A N 1
ATOM 4121 C CA . GLY A 1 514 ? -28.933 1.740 0.817 1.00 50.12 514 GLY A CA 1
ATOM 4122 C C . GLY A 1 514 ? -27.790 1.364 -0.135 1.00 50.12 514 GLY A C 1
ATOM 4123 O O . GLY A 1 514 ? -27.779 0.246 -0.633 1.00 50.12 514 GLY A O 1
ATOM 4124 N N . SER A 1 515 ? -26.773 2.211 -0.331 1.00 56.28 515 SER A N 1
ATOM 4125 C CA . SER A 1 515 ? -25.725 1.961 -1.345 1.00 56.28 515 SER A CA 1
ATOM 4126 C C . SER A 1 515 ? -24.726 0.848 -0.997 1.00 56.28 515 SER A C 1
ATOM 4128 O O . SER A 1 515 ? -23.969 0.404 -1.857 1.00 56.28 515 SER A O 1
ATOM 4130 N N . LEU A 1 516 ? -24.696 0.390 0.257 1.00 52.78 516 LEU A N 1
ATOM 4131 C CA . LEU A 1 516 ? -23.615 -0.469 0.737 1.00 52.78 516 LEU A CA 1
ATOM 4132 C C . LEU A 1 516 ? -23.791 -1.945 0.371 1.00 52.78 516 LEU A C 1
ATOM 4134 O O . LEU A 1 516 ? -22.826 -2.572 -0.046 1.00 52.78 516 LEU A O 1
ATOM 4138 N N . ALA A 1 517 ? -25.007 -2.487 0.489 1.00 57.16 517 ALA A N 1
ATOM 4139 C CA . ALA A 1 517 ? -25.278 -3.875 0.107 1.00 57.16 517 ALA A CA 1
ATOM 4140 C C . ALA A 1 517 ? -25.034 -4.090 -1.395 1.00 57.16 517 ALA A C 1
ATOM 4142 O O . ALA A 1 517 ? -24.390 -5.057 -1.783 1.00 57.16 517 ALA A O 1
ATOM 4143 N N . LEU A 1 518 ? -25.463 -3.126 -2.216 1.00 58.09 518 LEU A N 1
ATOM 4144 C CA . LEU A 1 518 ? -25.207 -3.105 -3.657 1.00 58.09 518 LEU A CA 1
ATOM 4145 C C . LEU A 1 518 ? -23.709 -3.021 -3.975 1.00 58.09 518 LEU A C 1
ATOM 4147 O O . LEU A 1 518 ? -23.236 -3.754 -4.833 1.00 58.09 518 LEU A O 1
ATOM 4151 N N . SER A 1 519 ? -22.952 -2.191 -3.249 1.00 58.88 519 SER A N 1
ATOM 4152 C CA . SER A 1 519 ? -21.495 -2.118 -3.413 1.00 58.88 519 SER A CA 1
ATOM 4153 C C . SER A 1 519 ? -20.818 -3.446 -3.054 1.00 58.88 519 SER A C 1
ATOM 4155 O O . SER A 1 519 ? -20.034 -3.963 -3.841 1.00 58.88 519 SER A O 1
ATOM 4157 N N . CYS A 1 520 ? -21.165 -4.063 -1.918 1.00 53.78 520 CYS A N 1
ATOM 4158 C CA . CYS A 1 520 ? -20.624 -5.373 -1.539 1.00 53.78 520 CYS A CA 1
ATOM 4159 C C . CYS A 1 520 ? -20.953 -6.466 -2.567 1.00 53.78 520 CYS A C 1
ATOM 4161 O O . CYS A 1 520 ? -20.073 -7.257 -2.899 1.00 53.78 520 CYS A O 1
ATOM 4163 N N . LEU A 1 521 ? -22.183 -6.502 -3.093 1.00 65.56 521 LEU A N 1
ATOM 4164 C CA . LEU A 1 521 ? -22.567 -7.441 -4.151 1.00 65.56 521 LEU A CA 1
ATOM 4165 C C . LEU A 1 521 ? -21.767 -7.202 -5.438 1.00 65.56 521 LEU A C 1
ATOM 4167 O O . LEU A 1 521 ? -21.255 -8.160 -6.007 1.00 65.56 521 LEU A O 1
ATOM 4171 N N . ALA A 1 522 ? -21.590 -5.942 -5.849 1.00 65.75 522 ALA A N 1
ATOM 4172 C CA . ALA A 1 522 ? -20.797 -5.588 -7.026 1.00 65.75 522 ALA A CA 1
ATOM 4173 C C . ALA A 1 522 ? -19.324 -6.010 -6.883 1.00 65.75 522 ALA A C 1
ATOM 4175 O O . ALA A 1 522 ? -18.753 -6.585 -7.807 1.00 65.75 522 ALA A O 1
ATOM 4176 N N . TRP A 1 523 ? -18.722 -5.794 -5.709 1.00 62.47 523 TRP A N 1
ATOM 4177 C CA . TRP A 1 523 ? -17.352 -6.234 -5.427 1.00 62.47 523 TRP A CA 1
ATOM 4178 C C . TRP A 1 523 ? -17.221 -7.755 -5.378 1.00 62.47 523 TRP A C 1
ATOM 4180 O O . TRP A 1 523 ? -16.264 -8.297 -5.920 1.00 62.47 523 TRP A O 1
ATOM 4190 N N . THR A 1 524 ? -18.187 -8.447 -4.769 1.00 59.72 524 THR A N 1
ATOM 4191 C CA . THR A 1 524 ? -18.192 -9.918 -4.713 1.00 59.72 524 THR A CA 1
ATOM 4192 C C . THR A 1 524 ? -18.295 -10.502 -6.119 1.00 59.72 524 THR A C 1
ATOM 4194 O O . THR A 1 524 ? -17.524 -11.389 -6.469 1.00 59.72 524 THR A O 1
ATOM 4197 N N . TYR A 1 525 ? -19.192 -9.955 -6.945 1.00 75.56 525 TYR A N 1
ATOM 4198 C CA . TYR A 1 525 ? -19.315 -10.319 -8.352 1.00 75.56 525 TYR A CA 1
ATOM 4199 C C . TYR A 1 525 ? -17.993 -10.114 -9.106 1.00 75.56 525 TYR A C 1
ATOM 4201 O O . TYR A 1 525 ? -17.492 -11.053 -9.717 1.00 75.56 525 TYR A O 1
ATOM 4209 N N . GLY A 1 526 ? -17.389 -8.924 -9.000 1.00 68.00 526 GLY A N 1
ATOM 4210 C CA . GLY A 1 526 ? -16.119 -8.618 -9.663 1.00 68.00 526 GLY A CA 1
ATOM 4211 C C . GLY A 1 526 ? -14.969 -9.529 -9.222 1.00 68.00 526 GLY A C 1
ATOM 4212 O O . GLY A 1 526 ? -14.184 -9.970 -10.055 1.00 68.00 526 GLY A O 1
ATOM 4213 N N . PHE A 1 527 ? -14.893 -9.866 -7.932 1.00 57.97 527 PHE A N 1
ATOM 4214 C CA . PHE A 1 527 ? -13.852 -10.746 -7.396 1.00 57.97 527 PHE A CA 1
ATOM 4215 C C . PHE A 1 527 ? -14.005 -12.196 -7.866 1.00 57.97 527 PHE A C 1
ATOM 4217 O O . PHE A 1 527 ? -13.023 -12.820 -8.267 1.00 57.97 527 PHE A O 1
ATOM 4224 N N . VAL A 1 528 ? -15.232 -12.730 -7.849 1.00 64.31 528 VAL A N 1
ATOM 4225 C CA . VAL A 1 528 ? -15.525 -14.076 -8.368 1.00 64.31 528 VAL A CA 1
ATOM 4226 C C . VAL A 1 528 ? -15.207 -14.143 -9.860 1.00 64.31 528 VAL A C 1
ATOM 4228 O O . VAL A 1 528 ? -14.505 -15.054 -10.288 1.00 64.31 528 VAL A O 1
ATOM 4231 N N . TYR A 1 529 ? -15.649 -13.146 -10.631 1.00 76.38 529 TYR A N 1
ATOM 4232 C CA . TYR A 1 529 ? -15.362 -13.047 -12.061 1.00 76.38 529 TYR A CA 1
ATOM 4233 C C . TYR A 1 529 ? -13.852 -13.041 -12.342 1.00 76.38 529 TYR A C 1
ATOM 4235 O O . TYR A 1 529 ? -13.366 -13.807 -13.170 1.00 76.38 529 TYR A O 1
ATOM 4243 N N . PHE A 1 530 ? -13.099 -12.227 -11.596 1.00 67.19 530 PHE A N 1
ATOM 4244 C CA . PHE A 1 530 ? -11.644 -12.144 -11.706 1.00 67.19 530 PHE A CA 1
ATOM 4245 C C . PHE A 1 530 ? -10.943 -13.449 -11.305 1.00 67.19 530 PHE A C 1
ATOM 4247 O O . PHE A 1 530 ? -10.024 -13.886 -11.983 1.00 67.19 530 PHE A O 1
ATOM 4254 N N . THR A 1 531 ? -11.403 -14.118 -10.246 1.00 58.62 531 THR A N 1
ATOM 4255 C CA . THR A 1 531 ? -10.814 -15.390 -9.796 1.00 58.62 531 THR A CA 1
ATOM 4256 C C . THR A 1 531 ? -10.987 -16.489 -10.845 1.00 58.62 531 THR A C 1
ATOM 4258 O O . THR A 1 531 ? -10.060 -17.262 -11.071 1.00 58.62 531 THR A O 1
ATOM 4261 N N . ILE A 1 532 ? -12.141 -16.540 -11.521 1.00 65.75 532 ILE A N 1
ATOM 4262 C CA . ILE A 1 532 ? -12.365 -17.481 -12.629 1.00 65.75 532 ILE A CA 1
ATOM 4263 C C . ILE A 1 532 ? -11.439 -17.144 -13.807 1.00 65.75 532 ILE A C 1
ATOM 4265 O O . ILE A 1 532 ? -10.844 -18.056 -14.374 1.00 65.75 532 ILE A O 1
ATOM 4269 N N . LEU A 1 533 ? -11.260 -15.858 -14.129 1.00 68.62 533 LEU A N 1
ATOM 4270 C CA . LEU A 1 533 ? -10.317 -15.392 -15.157 1.00 68.62 533 LEU A CA 1
ATOM 4271 C C . LEU A 1 533 ? -8.843 -15.690 -14.856 1.00 68.62 533 LEU A C 1
ATOM 4273 O O . LEU A 1 533 ? -8.038 -15.722 -15.773 1.00 68.62 533 LEU A O 1
ATOM 4277 N N . CYS A 1 534 ? -8.471 -15.862 -13.588 1.00 58.19 534 CYS A N 1
ATOM 4278 C CA . CYS A 1 534 ? -7.115 -16.259 -13.202 1.00 58.19 534 CYS A CA 1
ATOM 4279 C C . CYS A 1 534 ? -6.939 -17.786 -13.113 1.00 58.19 534 CYS A C 1
ATOM 4281 O O . CYS A 1 534 ? -5.865 -18.257 -12.735 1.00 58.19 534 CYS A O 1
ATOM 4283 N N . SER A 1 535 ? -7.989 -18.563 -13.385 1.00 68.00 535 SER A N 1
ATOM 4284 C CA . SER A 1 535 ? -7.958 -20.026 -13.327 1.00 68.00 535 SER A CA 1
ATOM 4285 C C . SER A 1 535 ? -7.425 -20.621 -14.639 1.00 68.00 535 SER A C 1
ATOM 4287 O O . SER A 1 535 ? -7.519 -19.982 -15.677 1.00 68.00 535 SER A O 1
ATOM 4289 N N . PRO A 1 536 ? -6.938 -21.874 -14.664 1.00 70.81 536 PRO A N 1
ATOM 4290 C CA . PRO A 1 536 ? -6.514 -22.514 -15.915 1.00 70.81 536 PRO A CA 1
ATOM 4291 C C . PRO A 1 536 ? -7.674 -22.794 -16.888 1.00 70.81 536 PRO A C 1
ATOM 4293 O O . PRO A 1 536 ? -7.447 -23.253 -18.003 1.00 70.81 536 PRO A O 1
ATOM 4296 N N . PHE A 1 537 ? -8.921 -22.574 -16.466 1.00 80.00 537 PHE A N 1
ATOM 4297 C CA . PHE A 1 537 ? -10.107 -22.875 -17.262 1.00 80.00 537 PHE A CA 1
ATOM 4298 C C . PHE A 1 537 ? -10.623 -21.675 -18.060 1.00 80.00 537 PHE A C 1
ATOM 4300 O O . PHE A 1 537 ? -11.455 -21.869 -18.950 1.00 80.00 537 PHE A O 1
ATOM 4307 N N . ALA A 1 538 ? -10.169 -20.461 -17.739 1.00 86.38 538 ALA A N 1
ATOM 4308 C CA . ALA A 1 538 ? -10.513 -19.248 -18.463 1.00 86.38 538 ALA A CA 1
ATOM 4309 C C . ALA A 1 538 ? -9.344 -18.264 -18.450 1.00 86.38 538 ALA A C 1
ATOM 4311 O O . ALA A 1 538 ? -8.718 -18.094 -17.414 1.00 86.38 538 ALA A O 1
ATOM 4312 N N . ASP A 1 539 ? -9.093 -17.590 -19.570 1.00 80.50 539 ASP A N 1
ATOM 4313 C CA . ASP A 1 539 ? -7.998 -16.622 -19.684 1.00 80.50 539 ASP A CA 1
ATOM 4314 C C . ASP A 1 539 ? -8.409 -15.407 -20.531 1.00 80.50 539 ASP A C 1
ATOM 4316 O O . ASP A 1 539 ? -9.314 -15.469 -21.376 1.00 80.50 539 ASP A O 1
ATOM 4320 N N . LEU A 1 540 ? -7.733 -14.285 -20.286 1.00 79.25 540 LEU A N 1
ATOM 4321 C CA . LEU A 1 540 ? -7.761 -13.092 -21.121 1.00 79.25 540 LEU A CA 1
ATOM 4322 C C . LEU A 1 540 ? -6.405 -12.934 -21.794 1.00 79.25 540 LEU A C 1
ATOM 4324 O O . LEU A 1 540 ? -5.431 -12.477 -21.197 1.00 79.25 540 LEU A O 1
ATOM 4328 N N . THR A 1 541 ? -6.374 -13.208 -23.089 1.00 79.25 541 THR A N 1
ATOM 4329 C CA . THR A 1 541 ? -5.208 -12.923 -23.908 1.00 79.25 541 THR A CA 1
ATOM 4330 C C . THR A 1 541 ? -5.197 -11.443 -24.269 1.00 79.25 541 THR A C 1
ATOM 4332 O O . THR A 1 541 ? -6.154 -10.872 -24.799 1.00 79.25 541 THR A O 1
ATOM 4335 N N . VAL A 1 542 ? -4.089 -10.776 -23.958 1.00 71.75 542 VAL A N 1
ATOM 4336 C CA . VAL A 1 542 ? -3.831 -9.432 -24.471 1.00 71.75 542 VAL A CA 1
ATOM 4337 C C . VAL A 1 542 ? -3.305 -9.607 -25.885 1.00 71.75 542 VAL A C 1
ATOM 4339 O O . VAL A 1 542 ? -2.197 -10.107 -26.046 1.00 71.75 542 VAL A O 1
ATOM 4342 N N . ILE A 1 543 ? -4.070 -9.193 -26.898 1.00 77.56 543 ILE A N 1
ATOM 4343 C CA . ILE A 1 543 ? -3.604 -9.182 -28.290 1.00 77.56 543 ILE A CA 1
ATOM 4344 C C . ILE A 1 543 ? -2.941 -7.823 -28.534 1.00 77.56 543 ILE A C 1
ATOM 4346 O O . ILE A 1 543 ? -3.637 -6.827 -28.778 1.00 77.56 543 ILE A O 1
ATOM 4350 N N . PRO A 1 544 ? -1.599 -7.721 -28.471 1.00 64.25 544 PRO A N 1
ATOM 4351 C CA . PRO A 1 544 ? -0.934 -6.423 -28.432 1.00 64.25 544 PRO A CA 1
ATOM 4352 C C . PRO A 1 544 ? -1.078 -5.659 -29.750 1.00 64.25 544 PRO A C 1
ATOM 4354 O O . PRO A 1 544 ? -1.051 -4.434 -29.745 1.00 64.25 544 PRO A O 1
ATOM 4357 N N . SER A 1 545 ? -1.259 -6.371 -30.868 1.00 71.25 545 SER A N 1
ATOM 4358 C CA . SER A 1 545 ? -1.466 -5.796 -32.202 1.00 71.25 545 SER A CA 1
ATOM 4359 C C . SER A 1 545 ? -2.841 -5.146 -32.381 1.00 71.25 545 SER A C 1
ATOM 4361 O O . SER A 1 545 ? -2.986 -4.248 -33.207 1.00 71.25 545 SER A O 1
ATOM 4363 N N . GLN A 1 546 ? -3.838 -5.574 -31.604 1.00 69.25 546 GLN A N 1
ATOM 4364 C CA . GLN A 1 546 ? -5.212 -5.074 -31.685 1.00 69.25 546 GLN A CA 1
ATOM 4365 C C . GLN A 1 546 ? -5.575 -4.151 -30.524 1.00 69.25 546 GLN A C 1
ATOM 4367 O O . GLN A 1 546 ? -6.630 -3.527 -30.557 1.00 69.25 546 GLN A O 1
ATOM 4372 N N . PHE A 1 547 ? -4.713 -4.033 -29.509 1.00 63.69 547 PHE A N 1
ATOM 4373 C CA . PHE A 1 547 ? -4.962 -3.203 -28.325 1.00 63.69 547 PHE A CA 1
ATOM 4374 C C . PHE A 1 547 ? -6.261 -3.575 -27.601 1.00 63.69 547 PHE A C 1
ATOM 4376 O O . PHE A 1 547 ? -6.960 -2.729 -27.043 1.00 63.69 547 PHE A O 1
ATOM 4383 N N . LYS A 1 548 ? -6.569 -4.871 -27.631 1.00 72.75 548 LYS A N 1
ATOM 4384 C CA . LYS A 1 548 ? -7.781 -5.470 -27.090 1.00 72.75 548 LYS A CA 1
ATOM 4385 C C . LYS A 1 548 ? -7.387 -6.615 -26.169 1.00 72.75 548 LYS A C 1
ATOM 4387 O O . LYS A 1 548 ? -6.455 -7.370 -26.449 1.00 72.75 548 LYS A O 1
ATOM 4392 N N . THR A 1 549 ? -8.107 -6.731 -25.065 1.00 76.00 549 THR A N 1
ATOM 4393 C CA . THR A 1 549 ? -8.169 -7.968 -24.296 1.00 76.00 549 THR A CA 1
ATOM 4394 C C . THR A 1 549 ? -9.241 -8.844 -24.930 1.00 76.00 549 THR A C 1
ATOM 4396 O O . THR A 1 549 ? -10.403 -8.439 -25.034 1.00 76.00 549 THR A O 1
ATOM 4399 N N . SER A 1 550 ? -8.846 -10.018 -25.412 1.00 82.94 550 SER A N 1
ATOM 4400 C CA . SER A 1 550 ? -9.765 -11.028 -25.921 1.00 82.94 550 SER A CA 1
ATOM 4401 C C . SER A 1 550 ? -9.847 -12.187 -24.951 1.00 82.94 550 SER A C 1
ATOM 4403 O O . SER A 1 550 ? -8.860 -12.602 -24.353 1.00 82.94 550 SER A O 1
ATOM 4405 N N . TYR A 1 551 ? -11.046 -12.725 -24.825 1.00 87.88 551 TYR A N 1
ATOM 4406 C CA . TYR A 1 551 ? -11.269 -14.007 -24.187 1.00 87.88 551 TYR A CA 1
ATOM 4407 C C . TYR A 1 551 ? -10.560 -15.096 -24.998 1.00 87.88 551 TYR A C 1
ATOM 4409 O O . TYR A 1 551 ? -10.769 -15.186 -26.209 1.00 87.88 551 TYR A O 1
ATOM 4417 N N . ASP A 1 552 ? -9.714 -15.901 -24.350 1.00 89.38 552 ASP A N 1
ATOM 4418 C CA . ASP A 1 552 ? -9.153 -17.092 -24.987 1.00 89.38 552 ASP A CA 1
ATOM 4419 C C . ASP A 1 552 ? -10.236 -18.169 -25.125 1.00 89.38 552 ASP A C 1
ATOM 4421 O O . ASP A 1 552 ? -10.524 -18.934 -24.199 1.00 89.38 552 ASP A O 1
ATOM 4425 N N . MET A 1 553 ? -10.857 -18.199 -26.302 1.00 92.88 553 MET A N 1
ATOM 4426 C CA . MET A 1 553 ? -11.943 -19.120 -26.634 1.00 92.88 553 MET A CA 1
ATOM 4427 C C . MET A 1 553 ? -11.499 -20.584 -26.723 1.00 92.88 553 MET A C 1
ATOM 4429 O O . MET A 1 553 ? -12.358 -21.455 -26.843 1.00 92.88 553 MET A O 1
ATOM 4433 N N . SER A 1 554 ? -10.193 -20.870 -26.670 1.00 94.81 554 SER A N 1
ATOM 4434 C CA . 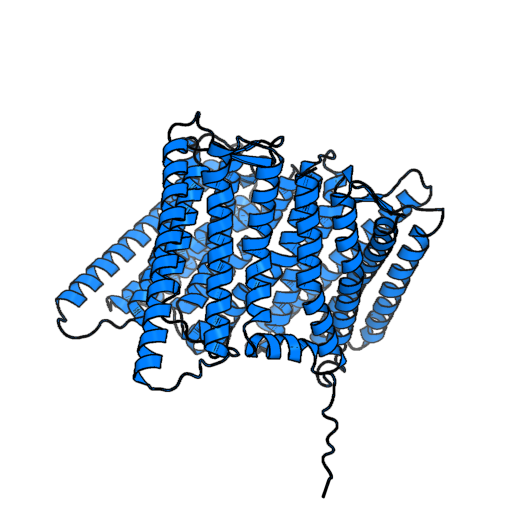SER A 1 554 ? -9.691 -22.246 -26.640 1.00 94.81 554 SER A CA 1
ATOM 4435 C C . SER A 1 554 ? -9.914 -22.933 -25.287 1.00 94.81 554 SER A C 1
ATOM 4437 O O . SER A 1 554 ? -9.946 -24.163 -25.220 1.00 94.81 554 SER A O 1
ATOM 4439 N N . LEU A 1 555 ? -10.117 -22.160 -24.215 1.00 90.50 555 LEU A N 1
ATOM 4440 C CA . LEU A 1 555 ? -10.308 -22.682 -22.864 1.00 90.50 555 LEU A CA 1
ATOM 4441 C C . LEU A 1 555 ? -11.801 -22.899 -22.543 1.00 90.50 555 LEU A C 1
ATOM 4443 O O . LEU A 1 555 ? -12.655 -22.113 -22.956 1.00 90.50 555 LEU A O 1
ATOM 4447 N N . PRO A 1 556 ? -12.153 -23.953 -21.781 1.00 93.25 556 PRO A N 1
ATOM 4448 C CA . PRO A 1 556 ? -13.529 -24.450 -21.691 1.00 93.25 556 PRO A CA 1
ATOM 4449 C C . PRO A 1 556 ? -14.506 -23.518 -20.959 1.00 93.25 556 PRO A C 1
ATOM 4451 O O . PRO A 1 556 ? -15.701 -23.531 -21.255 1.00 93.25 556 PRO A O 1
ATOM 4454 N N . VAL A 1 557 ? -14.038 -22.715 -19.997 1.00 91.62 557 VAL A N 1
ATOM 4455 C CA . VAL A 1 557 ? -14.903 -21.828 -19.193 1.00 91.62 557 VAL A CA 1
ATOM 4456 C C . VAL A 1 557 ? -14.962 -20.415 -19.776 1.00 91.62 557 VAL A C 1
ATOM 4458 O O . VAL A 1 557 ? -15.930 -19.693 -19.522 1.00 91.62 557 VAL A O 1
ATOM 4461 N N . THR A 1 558 ? -14.000 -20.020 -20.614 1.00 90.94 558 THR A N 1
ATOM 4462 C CA . THR A 1 558 ? -13.942 -18.669 -21.184 1.00 90.94 558 THR A CA 1
ATOM 4463 C C . THR A 1 558 ? -15.212 -18.254 -21.942 1.00 90.94 558 THR A C 1
ATOM 4465 O O . THR A 1 558 ? -15.708 -17.160 -21.664 1.00 90.94 558 THR A O 1
ATOM 4468 N N . PRO A 1 559 ? -15.816 -19.078 -22.829 1.00 94.00 559 PRO A N 1
ATOM 4469 C CA . PRO A 1 559 ? -17.013 -18.672 -23.572 1.00 94.00 559 PRO A CA 1
ATOM 4470 C C . PRO A 1 559 ? -18.214 -18.416 -22.656 1.00 94.00 559 PRO A C 1
ATOM 4472 O O . PRO A 1 559 ? -18.979 -17.470 -22.854 1.00 94.00 559 PRO A O 1
ATOM 4475 N N . VAL A 1 560 ? -18.361 -19.239 -21.611 1.00 93.12 560 VAL A N 1
ATOM 4476 C CA . VAL A 1 560 ? -19.409 -19.076 -20.595 1.00 93.12 560 VAL A CA 1
ATOM 4477 C C . VAL A 1 560 ? -19.178 -17.787 -19.815 1.00 93.12 560 VAL A C 1
ATOM 4479 O O . VAL A 1 560 ? -20.116 -17.019 -19.606 1.00 93.12 560 VAL A O 1
ATOM 4482 N N . LEU A 1 561 ? -17.933 -17.517 -19.425 1.00 87.75 561 LEU A N 1
ATOM 4483 C CA . LEU A 1 561 ? -17.576 -16.327 -18.665 1.00 87.75 561 LEU A CA 1
ATOM 4484 C C . LEU A 1 561 ? -17.769 -15.044 -19.480 1.00 87.75 561 LEU A C 1
ATOM 4486 O O . LEU A 1 561 ? -18.371 -14.099 -18.978 1.00 87.75 561 LEU A O 1
ATOM 4490 N N . GLN A 1 562 ? -17.362 -15.038 -20.753 1.00 91.50 562 GLN A N 1
ATOM 4491 C CA . GLN A 1 562 ? -17.624 -13.938 -21.680 1.00 91.50 562 GLN A CA 1
ATOM 4492 C C . GLN A 1 562 ? -19.126 -13.677 -21.821 1.00 91.50 562 GLN A C 1
ATOM 4494 O O . GLN A 1 562 ? -19.554 -12.519 -21.789 1.00 91.50 562 GLN A O 1
ATOM 4499 N N . LYS A 1 563 ? -19.934 -14.736 -21.954 1.00 91.06 563 LYS A N 1
ATOM 4500 C CA . LYS A 1 563 ? -21.393 -14.620 -22.030 1.00 91.06 563 LYS A CA 1
ATOM 4501 C C . LYS A 1 563 ? -21.971 -14.025 -20.745 1.00 91.06 563 LYS A C 1
ATOM 4503 O O . LYS A 1 563 ? -22.702 -13.046 -20.820 1.00 91.06 563 LYS A O 1
ATOM 4508 N N . ILE A 1 564 ? -21.574 -14.529 -19.573 1.00 86.00 564 ILE A N 1
ATOM 4509 C CA . ILE A 1 564 ? -21.991 -13.986 -18.268 1.00 86.00 564 ILE A CA 1
ATOM 4510 C C . ILE A 1 564 ? -21.589 -12.513 -18.131 1.00 86.00 564 ILE A C 1
ATOM 4512 O O . ILE A 1 564 ? -22.403 -11.688 -17.717 1.00 86.00 564 ILE A O 1
ATOM 4516 N N . GLY A 1 565 ? -20.355 -12.156 -18.492 1.00 82.88 565 GLY A N 1
ATOM 4517 C CA . GLY A 1 565 ? -19.863 -10.779 -18.447 1.00 82.88 565 GLY A CA 1
ATOM 4518 C C . GLY A 1 565 ? -20.661 -9.847 -19.360 1.00 82.88 565 GLY A C 1
ATOM 4519 O O . GLY A 1 565 ? -21.041 -8.750 -18.950 1.00 82.88 565 GLY A O 1
ATOM 4520 N N . THR A 1 566 ? -20.989 -10.312 -20.566 1.00 84.31 566 THR A N 1
ATOM 4521 C CA . THR A 1 566 ? -21.786 -9.561 -21.547 1.00 84.31 566 THR A CA 1
ATOM 4522 C C . THR A 1 566 ? -23.236 -9.396 -21.080 1.00 84.31 566 THR A C 1
ATOM 4524 O O . THR A 1 566 ? -23.726 -8.269 -20.978 1.00 84.31 566 THR A O 1
ATOM 4527 N N . ASP A 1 567 ? -23.899 -10.497 -20.715 1.00 86.81 567 ASP A N 1
ATOM 4528 C CA . ASP A 1 567 ? -25.299 -10.520 -20.279 1.00 86.81 567 ASP A CA 1
ATOM 4529 C C . ASP A 1 567 ? -25.493 -9.707 -18.994 1.00 86.81 567 ASP A C 1
ATOM 4531 O O . ASP A 1 567 ? -26.419 -8.906 -18.893 1.00 86.81 567 ASP A O 1
ATOM 4535 N N . SER A 1 568 ? -24.594 -9.850 -18.017 1.00 83.12 568 SER A N 1
ATOM 4536 C CA . SER A 1 568 ? -24.656 -9.084 -16.767 1.00 83.12 568 SER A CA 1
ATOM 4537 C C . SER A 1 568 ? -24.500 -7.582 -17.001 1.00 83.12 568 SER A C 1
ATOM 4539 O O . SER A 1 568 ? -25.252 -6.803 -16.413 1.00 83.12 568 SER A O 1
ATOM 4541 N N . THR A 1 569 ? -23.581 -7.165 -17.878 1.00 79.31 569 THR A N 1
ATOM 4542 C CA . THR A 1 569 ? -23.374 -5.750 -18.217 1.00 79.31 569 THR A CA 1
ATOM 4543 C C . THR A 1 569 ? -24.613 -5.177 -18.904 1.00 79.31 569 THR A C 1
ATOM 4545 O O . THR A 1 569 ? -25.094 -4.109 -18.519 1.00 79.31 569 THR A O 1
ATOM 4548 N N . LEU A 1 570 ? -25.194 -5.923 -19.849 1.00 81.62 570 LEU A N 1
ATOM 4549 C CA . LEU A 1 570 ? -26.431 -5.563 -20.545 1.00 81.62 570 LEU A CA 1
ATOM 4550 C C . LEU A 1 570 ? -27.638 -5.469 -19.610 1.00 81.62 570 LEU A C 1
ATOM 4552 O O . LEU A 1 570 ? -28.356 -4.470 -19.636 1.00 81.62 570 LEU A O 1
ATOM 4556 N N . ILE A 1 571 ? -27.845 -6.469 -18.750 1.00 84.38 571 ILE A N 1
ATOM 4557 C CA . ILE A 1 571 ? -28.927 -6.474 -17.760 1.00 84.38 571 ILE A CA 1
ATOM 4558 C C . ILE A 1 571 ? -28.753 -5.302 -16.791 1.00 84.38 571 ILE A C 1
ATOM 4560 O O . ILE A 1 571 ? -29.715 -4.581 -16.530 1.00 84.38 571 ILE A O 1
ATOM 4564 N N . CYS A 1 572 ? -27.538 -5.056 -16.289 1.00 78.31 572 CYS A N 1
ATOM 4565 C CA . CYS A 1 572 ? -27.264 -3.921 -15.408 1.00 78.31 572 CYS A CA 1
ATOM 4566 C C . CYS A 1 572 ? -27.563 -2.585 -16.095 1.00 78.31 572 CYS A C 1
ATOM 4568 O O . CYS A 1 572 ? -28.190 -1.716 -15.484 1.00 78.31 572 CYS A O 1
ATOM 4570 N N . ALA A 1 573 ? -27.161 -2.421 -17.358 1.00 77.19 573 ALA A N 1
ATOM 4571 C CA . ALA A 1 573 ? -27.454 -1.226 -18.141 1.00 77.19 573 ALA A CA 1
ATOM 4572 C C . ALA A 1 573 ? -28.969 -1.046 -18.346 1.00 77.19 573 ALA A C 1
ATOM 4574 O O . ALA A 1 573 ? -29.500 0.030 -18.069 1.00 77.19 573 ALA A O 1
ATOM 4575 N N . ALA A 1 574 ? -29.689 -2.104 -18.732 1.00 80.31 574 ALA A N 1
ATOM 4576 C CA . ALA A 1 574 ? -31.137 -2.077 -18.939 1.00 80.31 574 ALA A CA 1
ATOM 4577 C C . ALA A 1 574 ? -31.913 -1.778 -17.645 1.00 80.31 574 ALA A C 1
ATOM 4579 O O . ALA A 1 574 ? -32.799 -0.924 -17.629 1.00 80.31 574 ALA A O 1
ATOM 4580 N N . VAL A 1 575 ? -31.553 -2.420 -16.530 1.00 79.00 575 VAL A N 1
ATOM 4581 C CA . VAL A 1 575 ? -32.155 -2.150 -15.215 1.00 79.00 575 VAL A CA 1
ATOM 4582 C C . VAL A 1 575 ? -31.871 -0.713 -14.780 1.00 79.00 575 VAL A C 1
ATOM 4584 O O . VAL A 1 575 ? -32.776 -0.025 -14.313 1.00 79.00 575 VAL A O 1
ATOM 4587 N N . THR A 1 576 ? -30.643 -0.225 -14.975 1.00 76.75 576 THR A N 1
ATOM 4588 C CA . THR A 1 576 ? -30.271 1.164 -14.667 1.00 76.75 576 THR A CA 1
ATOM 4589 C C . THR A 1 576 ? -31.098 2.154 -15.489 1.00 76.75 576 THR A C 1
ATOM 4591 O O . THR A 1 576 ? -31.601 3.136 -14.942 1.00 76.75 576 THR A O 1
ATOM 4594 N N . PHE A 1 577 ? -31.310 1.872 -16.776 1.00 77.38 577 PHE A N 1
ATOM 4595 C CA . PHE A 1 577 ? -32.169 2.671 -17.647 1.00 77.38 577 PHE A CA 1
ATOM 4596 C C . PHE A 1 577 ? -33.620 2.712 -17.157 1.00 77.38 577 PHE A C 1
ATOM 4598 O O . PHE A 1 577 ? -34.190 3.794 -17.009 1.00 77.38 577 PHE A O 1
ATOM 4605 N N . LEU A 1 578 ? -34.205 1.550 -16.849 1.00 80.56 578 LEU A N 1
ATOM 4606 C CA . LEU A 1 578 ? -35.573 1.448 -16.336 1.00 80.56 578 LEU A CA 1
ATOM 4607 C C . LEU A 1 578 ? -35.734 2.191 -15.008 1.00 80.56 578 LEU A C 1
ATOM 4609 O O . LEU A 1 578 ? -36.706 2.920 -14.825 1.00 80.56 578 LEU A O 1
ATOM 4613 N N . LEU A 1 579 ? -34.765 2.066 -14.099 1.00 78.25 579 LEU A N 1
ATOM 4614 C CA . LEU A 1 579 ? -34.764 2.813 -12.842 1.00 78.25 579 LEU A CA 1
ATOM 4615 C C . LEU A 1 579 ? -34.721 4.323 -13.089 1.00 78.25 579 LEU A C 1
ATOM 4617 O O . LEU A 1 579 ? -35.462 5.062 -12.441 1.00 78.25 579 LEU A O 1
ATOM 4621 N N . TYR A 1 580 ? -33.914 4.793 -14.043 1.00 76.06 580 TYR A N 1
ATOM 4622 C CA . TYR A 1 580 ? -33.906 6.207 -14.407 1.00 76.06 580 TYR A CA 1
ATOM 4623 C C . TYR A 1 580 ? -35.225 6.663 -15.026 1.00 76.06 580 TYR A C 1
ATOM 4625 O O . TYR A 1 580 ? -35.711 7.727 -14.643 1.00 76.06 580 TYR A O 1
ATOM 4633 N N . LEU A 1 581 ? -35.851 5.865 -15.895 1.00 77.94 581 LEU A N 1
ATOM 4634 C CA . LEU A 1 581 ? -37.187 6.160 -16.418 1.00 77.94 581 LEU A CA 1
ATOM 4635 C C . LEU A 1 581 ? -38.222 6.264 -15.296 1.00 77.94 581 LEU A C 1
ATOM 4637 O O . LEU A 1 581 ? -38.962 7.242 -15.246 1.00 77.94 581 LEU A O 1
ATOM 4641 N N . VAL A 1 582 ? -38.229 5.322 -14.350 1.00 79.88 582 VAL A N 1
ATOM 4642 C CA . VAL A 1 582 ? -39.131 5.355 -13.189 1.00 79.88 582 VAL A CA 1
ATOM 4643 C C . VAL A 1 582 ? -38.906 6.615 -12.354 1.00 79.88 582 VAL A C 1
ATOM 4645 O O . VAL A 1 582 ? -39.873 7.284 -11.992 1.00 79.88 582 VAL A O 1
ATOM 4648 N N . VAL A 1 583 ? -37.650 6.984 -12.082 1.00 73.44 583 VAL A N 1
ATOM 4649 C CA . VAL A 1 583 ? -37.318 8.214 -11.346 1.00 73.44 583 VAL A CA 1
ATOM 4650 C C . VAL A 1 583 ? -37.797 9.453 -12.105 1.00 73.44 583 VAL A C 1
ATOM 4652 O O . VAL A 1 583 ? -38.388 10.341 -11.493 1.00 73.44 583 VAL A O 1
ATOM 4655 N N . VAL A 1 584 ? -37.606 9.514 -13.426 1.00 75.75 584 VAL A N 1
ATOM 4656 C CA . VAL A 1 584 ? -38.089 10.625 -14.263 1.00 75.75 584 VAL A CA 1
ATOM 4657 C C . VAL A 1 584 ? -39.610 10.706 -14.243 1.00 75.75 584 VAL A C 1
ATOM 4659 O O . VAL A 1 584 ? -40.149 11.766 -13.936 1.00 75.75 584 VAL A O 1
ATOM 4662 N N . CYS A 1 585 ? -40.308 9.602 -14.508 1.00 81.56 585 CYS A N 1
ATOM 4663 C CA . CYS A 1 585 ? -41.768 9.538 -14.487 1.00 81.56 585 CYS A CA 1
ATOM 4664 C C . CYS A 1 585 ? -42.325 9.931 -13.115 1.00 81.56 585 CYS A C 1
ATOM 4666 O O . CYS A 1 585 ? -43.275 10.707 -13.042 1.00 81.56 585 CYS A O 1
ATOM 4668 N N . TYR A 1 586 ? -41.707 9.460 -12.029 1.00 82.31 586 TYR A N 1
ATOM 4669 C CA . TYR A 1 586 ? -42.084 9.822 -10.665 1.00 82.31 586 TYR A CA 1
ATOM 4670 C C . TYR A 1 586 ? -41.897 11.321 -10.398 1.00 82.31 586 TYR A C 1
ATOM 4672 O O . TYR A 1 586 ? -42.809 11.971 -9.887 1.00 82.31 586 TYR A O 1
ATOM 4680 N N . LEU A 1 587 ? -40.751 11.895 -10.781 1.00 73.50 587 LEU A N 1
ATOM 4681 C CA . LEU A 1 587 ? -40.488 13.327 -10.626 1.00 73.50 587 LEU A CA 1
ATOM 4682 C C . LEU A 1 587 ? -41.463 14.172 -11.458 1.00 73.50 587 LEU A C 1
ATOM 4684 O O . LEU A 1 587 ? -42.002 15.153 -10.947 1.00 73.50 587 LEU A O 1
ATOM 4688 N N . VAL A 1 588 ? -41.741 13.781 -12.706 1.00 77.88 588 VAL A N 1
ATOM 4689 C CA . VAL A 1 588 ? -42.730 14.445 -13.571 1.00 77.88 588 VAL A CA 1
ATOM 4690 C C . VAL A 1 588 ? -44.124 14.366 -12.946 1.00 77.88 588 VAL A C 1
ATOM 4692 O O . VAL A 1 588 ? -44.781 15.395 -12.799 1.00 77.88 588 VAL A O 1
ATOM 4695 N N . HIS A 1 589 ? -44.551 13.184 -12.497 1.00 84.00 589 HIS A N 1
ATOM 4696 C CA . HIS A 1 589 ? -45.843 12.982 -11.841 1.00 84.00 589 HIS A CA 1
ATOM 4697 C C . HIS A 1 589 ? -45.985 13.835 -10.572 1.00 84.00 589 HIS A C 1
ATOM 4699 O O . HIS A 1 589 ? -46.984 14.534 -10.395 1.00 84.00 589 HIS A O 1
ATOM 4705 N N . GLN A 1 590 ? -44.965 13.843 -9.708 1.00 80.06 590 GLN A N 1
ATOM 4706 C CA . GLN A 1 590 ? -44.962 14.644 -8.484 1.00 80.06 590 GLN A CA 1
ATOM 4707 C C . GLN A 1 590 ? -45.070 16.146 -8.794 1.00 80.06 590 GLN A C 1
ATOM 4709 O O . GLN A 1 590 ? -45.782 16.871 -8.098 1.00 80.06 590 GLN A O 1
ATOM 4714 N N . LYS A 1 591 ? -44.410 16.625 -9.856 1.00 76.31 591 LYS A N 1
ATOM 4715 C CA . LYS A 1 591 ? -44.459 18.037 -10.269 1.00 76.31 591 LYS A CA 1
ATOM 4716 C C . LYS A 1 591 ? -45.794 18.420 -10.906 1.00 76.31 591 LYS A C 1
ATOM 4718 O O . LYS A 1 591 ? -46.310 19.491 -10.586 1.00 76.31 591 LYS A O 1
ATOM 4723 N N . LEU A 1 592 ? -46.382 17.546 -11.727 1.00 82.81 592 LEU A N 1
ATOM 4724 C CA . LEU A 1 592 ? -47.741 17.725 -12.251 1.00 82.81 592 LEU A CA 1
ATOM 4725 C C . LEU A 1 592 ? -48.757 17.825 -11.103 1.00 82.81 592 LEU A C 1
ATOM 4727 O O . LEU A 1 592 ? -49.613 18.707 -11.112 1.00 82.81 592 LEU A O 1
ATOM 4731 N N . LYS A 1 593 ? -48.600 16.997 -10.059 1.00 89.06 593 LYS A N 1
ATOM 4732 C CA . LYS A 1 593 ? -49.460 17.016 -8.867 1.00 89.06 593 LYS A CA 1
ATOM 4733 C C . LYS A 1 593 ? -49.316 18.294 -8.031 1.00 89.06 593 LYS A C 1
ATOM 4735 O O . LYS A 1 593 ? -50.309 18.785 -7.506 1.00 89.06 593 LYS A O 1
ATOM 4740 N N . MET A 1 594 ? -48.110 18.855 -7.912 1.00 83.19 594 MET A N 1
ATOM 4741 C CA . MET A 1 594 ? -47.861 20.054 -7.093 1.00 83.19 594 MET A CA 1
ATOM 4742 C C . MET A 1 594 ? -48.108 21.391 -7.820 1.00 83.19 594 MET A C 1
ATOM 4744 O O . MET A 1 594 ? -47.837 22.442 -7.237 1.00 83.19 594 MET A O 1
ATOM 4748 N N . LYS A 1 595 ? -48.574 21.385 -9.085 1.00 87.38 595 LYS A N 1
ATOM 4749 C CA . LYS A 1 595 ? -48.793 22.579 -9.944 1.00 87.38 595 LYS A CA 1
ATOM 4750 C C . LYS A 1 595 ? -47.625 23.586 -9.960 1.00 87.38 595 LYS A C 1
ATOM 4752 O O . LYS A 1 595 ? -47.794 24.755 -10.294 1.00 87.38 595 LYS A O 1
ATOM 4757 N N . THR A 1 596 ? -46.419 23.147 -9.610 1.00 67.69 596 THR A N 1
ATOM 4758 C CA . THR A 1 596 ? -45.224 23.988 -9.490 1.00 67.69 596 THR A CA 1
ATOM 4759 C C . THR A 1 596 ? -44.140 23.435 -10.407 1.00 67.69 596 THR A C 1
ATOM 4761 O O . THR A 1 596 ? -43.447 22.471 -10.095 1.00 67.69 596 THR A O 1
ATOM 4764 N N . ILE A 1 597 ? -43.988 24.071 -11.571 1.00 67.75 597 ILE A N 1
ATOM 4765 C CA . ILE A 1 597 ? -43.122 23.610 -12.675 1.00 67.75 597 ILE A CA 1
ATOM 4766 C C . ILE A 1 597 ? -41.628 23.916 -12.419 1.00 67.75 597 ILE A C 1
ATOM 4768 O O . ILE A 1 597 ? -40.746 23.531 -13.186 1.00 67.75 597 ILE A O 1
ATOM 4772 N N . LYS A 1 598 ? -41.273 24.574 -11.308 1.00 74.12 598 LYS A N 1
ATOM 4773 C CA . LYS A 1 598 ? -39.864 24.857 -10.997 1.00 74.12 598 LYS A CA 1
ATOM 4774 C C . LYS A 1 598 ? -39.161 23.599 -10.464 1.00 74.12 598 LYS A C 1
ATOM 4776 O O . LYS A 1 598 ? -39.267 23.232 -9.293 1.00 74.12 598 LYS A O 1
ATOM 4781 N N . ILE A 1 599 ? -38.418 22.929 -11.346 1.00 71.25 599 ILE A N 1
ATOM 4782 C CA . ILE A 1 599 ? -37.437 21.896 -10.979 1.00 71.25 599 ILE A CA 1
ATOM 4783 C C . ILE A 1 599 ? -36.259 22.590 -10.291 1.00 71.25 599 ILE A C 1
ATOM 4785 O O . ILE A 1 599 ? -35.700 23.550 -10.836 1.00 71.25 599 ILE A O 1
ATOM 4789 N N . SER A 1 600 ? -35.884 22.116 -9.101 1.00 78.19 600 SER A N 1
ATOM 4790 C CA . SER A 1 600 ? -34.766 22.706 -8.367 1.00 78.19 600 SER A CA 1
ATOM 4791 C C . SER A 1 600 ? -33.456 22.482 -9.135 1.00 78.19 600 SER A C 1
ATOM 4793 O O . SER A 1 600 ? -33.275 21.477 -9.823 1.00 78.19 600 SER A O 1
ATOM 4795 N N . PHE A 1 601 ? -32.514 23.424 -9.047 1.00 73.00 601 PHE A N 1
ATOM 4796 C CA . PHE A 1 601 ? -31.237 23.298 -9.764 1.00 73.00 601 PHE A CA 1
ATOM 4797 C C . PHE A 1 601 ? -30.475 22.023 -9.361 1.00 73.00 601 PHE A C 1
ATOM 4799 O O . PHE A 1 601 ? -29.822 21.412 -10.199 1.00 73.00 601 PHE A O 1
ATOM 4806 N N . ASN A 1 602 ? -30.598 21.596 -8.101 1.00 70.06 602 ASN A N 1
ATOM 4807 C CA . ASN A 1 602 ? -29.946 20.389 -7.593 1.00 70.06 602 ASN A CA 1
ATOM 4808 C C . ASN A 1 602 ? -30.554 19.108 -8.187 1.00 70.06 602 ASN A C 1
ATOM 4810 O O . ASN A 1 602 ? -29.803 18.205 -8.539 1.00 70.06 602 ASN A O 1
ATOM 4814 N N . GLU A 1 603 ? -31.880 19.045 -8.358 1.00 70.38 603 GLU A N 1
ATOM 4815 C CA . GLU A 1 603 ? -32.553 17.930 -9.047 1.00 70.38 603 GLU A CA 1
ATOM 4816 C C . GLU A 1 603 ? -32.089 17.819 -10.505 1.00 70.38 603 GLU A C 1
ATOM 4818 O O . GLU A 1 603 ? -31.705 16.735 -10.940 1.00 70.38 603 GLU A O 1
ATOM 4823 N N . LYS A 1 604 ? -32.038 18.945 -11.241 1.00 77.44 604 LYS A N 1
ATOM 4824 C CA . LYS A 1 604 ? -31.527 18.969 -12.627 1.00 77.44 604 LYS A CA 1
ATOM 4825 C C . LYS A 1 604 ? -30.082 18.491 -12.701 1.00 77.44 604 LYS A C 1
ATOM 4827 O O . LYS A 1 604 ? -29.731 17.731 -13.591 1.00 77.44 604 LYS A O 1
ATOM 4832 N N . ALA A 1 605 ? -29.255 18.942 -11.764 1.00 71.81 605 ALA A N 1
ATOM 4833 C CA . ALA A 1 605 ? -27.844 18.607 -11.707 1.00 71.81 605 ALA A CA 1
ATOM 4834 C C . ALA A 1 605 ? -27.654 17.087 -11.501 1.00 71.81 605 ALA A C 1
ATOM 4836 O O . ALA A 1 605 ? -26.992 16.437 -12.309 1.00 71.81 605 ALA A O 1
ATOM 4837 N N . ILE A 1 606 ? -28.299 16.508 -10.481 1.00 71.88 606 ILE A N 1
ATOM 4838 C CA . ILE A 1 606 ? -28.242 15.061 -10.210 1.00 71.88 606 ILE A CA 1
ATOM 4839 C C . ILE A 1 606 ? -28.729 14.262 -11.425 1.00 71.88 606 ILE A C 1
ATOM 4841 O O . ILE A 1 606 ? -28.098 13.277 -11.803 1.00 71.88 606 ILE A O 1
ATOM 4845 N N . PHE A 1 607 ? -29.807 14.716 -12.068 1.00 75.75 607 PHE A N 1
ATOM 4846 C CA . PHE A 1 607 ? -30.341 14.071 -13.261 1.00 75.75 607 PHE A CA 1
ATOM 4847 C C . PHE A 1 607 ? -29.368 14.117 -14.449 1.00 75.75 607 PHE A C 1
ATOM 4849 O O . PHE A 1 607 ? -29.116 13.089 -15.066 1.00 75.75 607 PHE A O 1
ATOM 4856 N N . VAL A 1 608 ? -28.759 15.274 -14.733 1.00 77.94 608 VAL A N 1
ATOM 4857 C CA . VAL A 1 608 ? -27.760 15.425 -15.806 1.00 77.94 608 VAL A CA 1
ATOM 4858 C C . VAL A 1 608 ? -26.539 14.540 -15.553 1.00 77.94 608 VAL A C 1
ATOM 4860 O O . VAL A 1 608 ? -26.054 13.897 -16.479 1.00 77.94 608 VAL A O 1
ATOM 4863 N N . GLN A 1 609 ? -26.063 14.453 -14.308 1.00 75.81 609 GLN A N 1
ATOM 4864 C CA . GLN A 1 609 ? -24.958 13.561 -13.947 1.00 75.81 609 GLN A CA 1
ATOM 4865 C C . GLN A 1 609 ? -25.303 12.093 -14.207 1.00 75.81 609 GLN A C 1
ATOM 4867 O O . GLN A 1 609 ? -24.521 11.378 -14.830 1.00 75.81 609 GLN A O 1
ATOM 4872 N N . ALA A 1 610 ? -26.465 11.655 -13.724 1.00 73.38 610 ALA A N 1
ATOM 4873 C CA . ALA A 1 610 ? -26.957 10.297 -13.905 1.00 73.38 610 ALA A CA 1
ATOM 4874 C C . ALA A 1 610 ? -27.138 9.945 -15.390 1.00 73.38 610 ALA A C 1
ATOM 4876 O O . ALA A 1 610 ? -26.698 8.884 -15.830 1.00 73.38 610 ALA A O 1
ATOM 4877 N N . PHE A 1 611 ? -27.715 10.865 -16.166 1.00 80.56 611 PHE A N 1
ATOM 4878 C CA . PHE A 1 611 ? -27.938 10.707 -17.599 1.00 80.56 611 PHE A CA 1
ATOM 4879 C C . PHE A 1 611 ? -26.628 10.623 -18.386 1.00 80.56 611 PHE A C 1
ATOM 4881 O O . PHE A 1 611 ? -26.430 9.675 -19.138 1.00 80.56 611 PHE A O 1
ATOM 4888 N N . LEU A 1 612 ? -25.699 11.564 -18.181 1.00 79.94 612 LEU A N 1
ATOM 4889 C CA . LEU A 1 612 ? -24.401 11.549 -18.866 1.00 79.94 612 LEU A CA 1
ATOM 4890 C C . LEU A 1 612 ? -23.601 10.291 -18.525 1.00 79.94 612 LEU A C 1
ATOM 4892 O O . LEU A 1 612 ? -22.958 9.715 -19.400 1.00 79.94 612 LEU A O 1
ATOM 4896 N N . ARG A 1 613 ? -23.682 9.834 -17.270 1.00 79.06 613 ARG A N 1
ATOM 4897 C CA . ARG A 1 613 ? -23.053 8.582 -16.857 1.00 79.06 613 ARG A CA 1
ATOM 4898 C C . ARG A 1 613 ? -23.667 7.375 -17.565 1.00 79.06 613 ARG A C 1
ATOM 4900 O O . ARG A 1 613 ? -22.931 6.552 -18.094 1.00 79.06 613 ARG A O 1
ATOM 4907 N N . PHE A 1 614 ? -24.995 7.299 -17.604 1.00 80.44 614 PHE A N 1
ATOM 4908 C CA . PHE A 1 614 ? -25.720 6.231 -18.287 1.00 80.44 614 PHE A CA 1
ATOM 4909 C C . PHE A 1 614 ? -25.395 6.166 -19.783 1.00 80.44 614 PHE A C 1
ATOM 4911 O O . PHE A 1 614 ? -25.123 5.087 -20.307 1.00 80.44 614 PHE A O 1
ATOM 4918 N N . VAL A 1 615 ? -25.390 7.316 -20.464 1.00 80.62 615 VAL A N 1
ATOM 4919 C CA . VAL A 1 615 ? -25.051 7.401 -21.890 1.00 80.62 615 VAL A CA 1
ATOM 4920 C C . VAL A 1 615 ? -23.610 6.953 -22.123 1.00 80.62 615 VAL A C 1
ATOM 4922 O O . VAL A 1 615 ? -23.375 6.162 -23.032 1.00 80.62 615 VAL A O 1
ATOM 4925 N N . GLY A 1 616 ? -22.661 7.389 -21.288 1.00 79.06 616 GLY A N 1
ATOM 4926 C CA . GLY A 1 616 ? -21.264 6.950 -21.366 1.00 79.06 616 GLY A CA 1
ATOM 4927 C C . GLY A 1 616 ? -21.108 5.435 -21.206 1.00 79.06 616 GLY A C 1
ATOM 4928 O O . GLY A 1 616 ? -20.520 4.787 -22.071 1.00 79.06 616 GLY A O 1
ATOM 4929 N N . ASP A 1 617 ? -21.705 4.858 -20.159 1.00 76.00 617 ASP A N 1
ATOM 4930 C CA . ASP A 1 617 ? -21.656 3.414 -19.883 1.00 76.00 617 ASP A CA 1
ATOM 4931 C C . ASP A 1 617 ? -22.323 2.591 -21.006 1.00 76.00 617 ASP A C 1
ATOM 4933 O O . ASP A 1 617 ? -21.769 1.589 -21.467 1.00 76.00 617 ASP A O 1
ATOM 4937 N N . THR A 1 618 ? -23.474 3.046 -21.514 1.00 80.31 618 THR A N 1
ATOM 4938 C CA . THR A 1 618 ? -24.190 2.387 -22.623 1.00 80.31 618 THR A CA 1
ATOM 4939 C C . THR A 1 618 ? -23.389 2.460 -23.918 1.00 80.31 618 THR A C 1
ATOM 4941 O O . THR A 1 618 ? -23.249 1.455 -24.608 1.00 80.31 618 THR A O 1
ATOM 4944 N N . THR A 1 619 ? -22.804 3.620 -24.226 1.00 83.94 619 THR A N 1
ATOM 4945 C CA . THR A 1 619 ? -21.985 3.811 -25.433 1.00 83.94 619 THR A CA 1
ATOM 4946 C C . THR A 1 619 ? -20.777 2.878 -25.418 1.00 83.94 619 THR A C 1
ATOM 4948 O O . THR A 1 619 ? -20.503 2.230 -26.423 1.00 83.94 619 THR A O 1
ATOM 4951 N N . MET A 1 620 ? -20.092 2.745 -24.276 1.00 85.75 620 MET A N 1
ATOM 4952 C CA . MET A 1 620 ? -18.952 1.827 -24.154 1.00 85.75 620 MET A CA 1
ATOM 4953 C C . MET A 1 620 ? -19.365 0.362 -24.276 1.00 85.75 620 MET A C 1
ATOM 4955 O O . MET A 1 620 ? -18.693 -0.407 -24.956 1.00 85.75 620 MET A O 1
ATOM 4959 N N . THR A 1 621 ? -20.504 -0.009 -23.691 1.00 80.56 621 THR A N 1
ATOM 4960 C CA . THR A 1 621 ? -21.051 -1.369 -23.801 1.00 80.56 621 THR A CA 1
ATOM 4961 C C . THR A 1 621 ? -21.401 -1.710 -25.253 1.00 80.56 621 THR A C 1
ATOM 4963 O O . THR A 1 621 ? -21.059 -2.789 -25.734 1.00 80.56 621 THR A O 1
ATOM 4966 N N . VAL A 1 622 ? -22.032 -0.780 -25.979 1.00 82.94 622 VAL A N 1
ATOM 4967 C CA . VAL A 1 622 ? -22.357 -0.939 -27.406 1.00 82.94 622 VAL A CA 1
ATOM 4968 C C . VAL A 1 622 ? -21.084 -1.057 -28.244 1.00 82.94 622 VAL A C 1
ATOM 4970 O O . VAL A 1 622 ? -20.962 -1.996 -29.031 1.00 82.94 622 VAL A O 1
ATOM 4973 N N . LEU A 1 623 ? -20.116 -0.158 -28.037 1.00 84.50 623 LEU A N 1
ATOM 4974 C CA . LEU A 1 623 ? -18.835 -0.172 -28.749 1.00 84.50 623 LEU A CA 1
ATOM 4975 C C . LEU A 1 623 ? -18.039 -1.459 -28.517 1.00 84.50 623 LEU A C 1
ATOM 4977 O O . LEU A 1 623 ? -17.416 -1.945 -29.453 1.00 84.50 623 LEU A O 1
ATOM 4981 N N . TYR A 1 624 ? -18.076 -2.023 -27.308 1.00 82.88 624 TYR A N 1
ATOM 4982 C CA . TYR A 1 624 ? -17.313 -3.227 -26.979 1.00 82.88 624 TYR A CA 1
ATOM 4983 C C . TYR A 1 624 ? -17.998 -4.525 -27.423 1.00 82.88 624 TYR A C 1
ATOM 4985 O O . TYR A 1 624 ? -17.320 -5.432 -27.897 1.00 82.88 624 TYR A O 1
ATOM 4993 N N . HIS A 1 625 ? -19.324 -4.633 -27.288 1.00 82.19 625 HIS A N 1
ATOM 4994 C CA . HIS A 1 625 ? -20.032 -5.897 -27.529 1.00 82.19 625 HIS A CA 1
ATOM 4995 C C . HIS A 1 625 ? -20.752 -5.979 -28.879 1.00 82.19 625 HIS A C 1
ATOM 4997 O O . HIS A 1 625 ? -20.816 -7.059 -29.459 1.00 82.19 625 HIS A O 1
ATOM 5003 N N . PHE A 1 626 ? -21.300 -4.872 -29.389 1.00 84.56 626 PHE A N 1
ATOM 5004 C CA . PHE A 1 626 ? -22.210 -4.900 -30.544 1.00 84.56 626 PHE A CA 1
ATOM 5005 C C . PHE A 1 626 ? -21.564 -4.422 -31.838 1.00 84.56 626 PHE A C 1
ATOM 5007 O O . PHE A 1 626 ? -21.889 -4.931 -32.906 1.00 84.56 626 PHE A O 1
ATOM 5014 N N . ILE A 1 627 ? -20.647 -3.459 -31.761 1.00 86.81 627 ILE A N 1
ATOM 5015 C CA . ILE A 1 627 ? -19.996 -2.912 -32.954 1.00 86.81 627 ILE A CA 1
ATOM 5016 C C . ILE A 1 627 ? -18.975 -3.879 -33.582 1.00 86.81 627 ILE A C 1
ATOM 5018 O O . ILE A 1 627 ? -18.988 -3.978 -34.810 1.00 86.81 627 ILE A O 1
ATOM 5022 N N . PRO A 1 628 ? -18.142 -4.635 -32.830 1.00 86.56 628 PRO A N 1
ATOM 5023 C CA . PRO A 1 628 ? -17.152 -5.517 -33.452 1.00 86.56 628 PRO A CA 1
ATOM 5024 C C . PRO A 1 628 ? -17.764 -6.604 -34.355 1.00 86.56 628 PRO A C 1
ATOM 5026 O O . PRO A 1 628 ? -17.251 -6.793 -35.454 1.00 86.56 628 PRO A O 1
ATOM 5029 N N . PRO A 1 629 ? -18.891 -7.259 -33.996 1.00 85.44 629 PRO A N 1
ATOM 5030 C CA . PRO A 1 629 ? -19.573 -8.188 -34.903 1.00 85.44 629 PRO A CA 1
ATOM 5031 C C . PRO A 1 629 ? -20.116 -7.558 -36.196 1.00 85.44 629 PRO A C 1
ATOM 5033 O O . PRO A 1 629 ? -20.251 -8.258 -37.193 1.00 85.44 629 PRO A O 1
ATOM 5036 N N . ILE A 1 630 ? -20.458 -6.264 -36.185 1.00 92.25 630 ILE A N 1
ATOM 5037 C CA . ILE A 1 630 ? -21.082 -5.572 -37.327 1.00 92.25 630 ILE A CA 1
ATOM 5038 C C . ILE A 1 630 ? -20.022 -5.008 -38.275 1.00 92.25 630 ILE A C 1
ATOM 5040 O O . ILE A 1 630 ? -20.137 -5.126 -39.490 1.00 92.25 630 ILE A O 1
ATOM 5044 N N . VAL A 1 631 ? -19.010 -4.349 -37.710 1.00 89.38 631 VAL A N 1
ATOM 5045 C CA . VAL A 1 631 ? -18.004 -3.580 -38.462 1.00 89.38 631 VAL A CA 1
ATOM 5046 C C . VAL A 1 631 ? -16.726 -4.398 -38.697 1.00 89.38 631 VAL A C 1
ATOM 5048 O O . VAL A 1 631 ? -15.878 -4.011 -39.498 1.00 89.38 631 VAL A O 1
ATOM 5051 N N . GLY A 1 632 ? -16.595 -5.545 -38.027 1.00 89.94 632 GLY A N 1
ATOM 5052 C CA . GLY A 1 632 ? -15.358 -6.311 -37.945 1.00 89.94 632 GLY A CA 1
ATOM 5053 C C . GLY A 1 632 ? -14.410 -5.756 -36.879 1.00 89.94 632 GLY A C 1
ATOM 5054 O O . GLY A 1 632 ? -14.510 -4.603 -36.443 1.00 89.94 632 GLY A O 1
ATOM 5055 N N . ASP A 1 633 ? -13.463 -6.590 -36.446 1.00 82.50 633 ASP A N 1
ATOM 5056 C CA . ASP A 1 633 ? -12.402 -6.165 -35.535 1.00 82.50 633 ASP A CA 1
ATOM 5057 C C . ASP A 1 633 ? -11.454 -5.204 -36.270 1.00 82.50 633 ASP A C 1
ATOM 5059 O O . ASP A 1 633 ? -10.613 -5.609 -37.071 1.00 82.50 633 ASP A O 1
ATOM 5063 N N . SER A 1 634 ? -11.586 -3.906 -35.989 1.00 86.44 634 SER A N 1
ATOM 5064 C CA . SER A 1 634 ? -10.637 -2.889 -36.445 1.00 86.44 634 SER A CA 1
ATOM 5065 C C . SER A 1 634 ? -9.797 -2.364 -35.282 1.00 86.44 634 SER A C 1
ATOM 5067 O O . SER A 1 634 ? -10.272 -2.202 -34.151 1.00 86.44 634 SER A O 1
ATOM 5069 N N . SER A 1 635 ? -8.532 -2.046 -35.561 1.00 78.31 635 SER A N 1
ATOM 5070 C CA . SER A 1 635 ? -7.628 -1.453 -34.568 1.00 78.31 635 SER A CA 1
ATOM 5071 C C . SER A 1 635 ? -8.146 -0.098 -34.074 1.00 78.31 635 SER A C 1
ATOM 5073 O O . SER A 1 635 ? -8.002 0.221 -32.897 1.00 78.31 635 SER A O 1
ATOM 5075 N N . ILE A 1 636 ? -8.807 0.676 -34.947 1.00 79.25 636 ILE A N 1
ATOM 5076 C CA . ILE A 1 636 ? -9.430 1.961 -34.593 1.00 79.25 636 ILE A CA 1
ATOM 5077 C C . ILE A 1 636 ? -10.558 1.739 -33.585 1.00 79.25 636 ILE A C 1
ATOM 5079 O O . ILE A 1 636 ? -10.563 2.386 -32.543 1.00 79.25 636 ILE A O 1
ATOM 5083 N N . LEU A 1 637 ? -11.463 0.787 -33.839 1.00 80.38 637 LEU A N 1
ATOM 5084 C CA . LEU A 1 637 ? -12.558 0.471 -32.919 1.00 80.38 637 LEU A CA 1
ATOM 5085 C C . LEU A 1 637 ? -12.037 0.022 -31.549 1.00 80.38 637 LEU A C 1
ATOM 5087 O O . LEU A 1 637 ? -12.540 0.480 -30.524 1.00 80.38 637 LEU A O 1
ATOM 5091 N N . SER A 1 638 ? -11.006 -0.822 -31.518 1.00 76.69 638 SER A N 1
ATOM 5092 C CA . SER A 1 638 ? -10.408 -1.307 -30.267 1.00 76.69 638 SER A CA 1
ATOM 5093 C C . SER A 1 638 ? -9.761 -0.174 -29.462 1.00 76.69 638 SER A C 1
ATOM 5095 O O . SER A 1 638 ? -10.010 -0.042 -28.262 1.00 76.69 638 SER A O 1
ATOM 5097 N N . VAL A 1 639 ? -9.017 0.717 -30.129 1.00 71.31 639 VAL A N 1
ATOM 5098 C CA . VAL A 1 639 ? -8.421 1.912 -29.507 1.00 71.31 639 VAL A CA 1
ATOM 5099 C C . VAL A 1 639 ? -9.495 2.875 -29.003 1.00 71.31 639 VAL A C 1
ATOM 5101 O O . VAL A 1 639 ? -9.429 3.316 -27.854 1.00 71.31 639 VAL A O 1
ATOM 5104 N N . SER A 1 640 ? -10.503 3.182 -29.823 1.00 75.50 640 SER A N 1
ATOM 5105 C CA . SER A 1 640 ? -11.624 4.046 -29.440 1.00 75.50 640 SER A CA 1
ATOM 5106 C C . SER A 1 640 ? -12.380 3.487 -28.240 1.00 75.50 640 SER A C 1
ATOM 5108 O O . SER A 1 640 ? -12.719 4.239 -27.328 1.00 75.50 640 SER A O 1
ATOM 5110 N N . THR A 1 641 ? -12.588 2.171 -28.204 1.00 77.31 641 THR A N 1
ATOM 5111 C CA . THR A 1 641 ? -13.258 1.498 -27.092 1.00 77.31 641 THR A CA 1
ATOM 5112 C C . THR A 1 641 ? -12.422 1.597 -25.820 1.00 77.31 641 THR A C 1
ATOM 5114 O O . THR A 1 641 ? -12.934 2.020 -24.789 1.00 77.31 641 THR A O 1
ATOM 5117 N N . PHE A 1 642 ? -11.118 1.316 -25.879 1.00 74.81 642 PHE A N 1
ATOM 5118 C CA . PHE A 1 642 ? -10.241 1.413 -24.710 1.00 74.81 642 PHE A CA 1
ATOM 5119 C C . PHE A 1 642 ? -10.115 2.840 -24.153 1.00 74.81 642 PHE A C 1
ATOM 5121 O O . PHE A 1 642 ? -10.274 3.054 -22.949 1.00 74.81 642 PHE A O 1
ATOM 5128 N N . ILE A 1 643 ? -9.870 3.836 -25.016 1.00 69.94 643 ILE A N 1
ATOM 5129 C CA . ILE A 1 643 ? -9.833 5.251 -24.609 1.00 69.94 643 ILE A CA 1
ATOM 5130 C C . ILE A 1 643 ? -11.182 5.652 -24.021 1.00 69.94 643 ILE A C 1
ATOM 5132 O O . ILE A 1 643 ? -11.237 6.297 -22.974 1.00 69.94 643 ILE A O 1
ATOM 5136 N N . GLY A 1 644 ? -12.268 5.237 -24.669 1.00 71.25 644 GLY A N 1
ATOM 5137 C CA . GLY A 1 644 ? -13.618 5.461 -24.192 1.00 71.25 644 GLY A CA 1
ATOM 5138 C C . GLY A 1 644 ? -13.843 4.876 -22.795 1.00 71.25 644 GLY A C 1
ATOM 5139 O O . GLY A 1 644 ? -14.382 5.579 -21.945 1.00 71.25 644 GLY A O 1
ATOM 5140 N N . TYR A 1 645 ? -13.351 3.666 -22.498 1.00 76.56 645 TYR A N 1
ATOM 5141 C CA . TYR A 1 645 ? -13.375 3.090 -21.149 1.00 76.56 645 TYR A CA 1
ATOM 5142 C C . TYR A 1 645 ? -12.588 3.947 -20.149 1.00 76.56 645 TYR A C 1
ATOM 5144 O O . TYR A 1 645 ? -13.102 4.263 -19.078 1.00 76.56 645 TYR A O 1
ATOM 5152 N N . ILE A 1 646 ? -11.375 4.396 -20.476 1.00 64.56 646 ILE A N 1
ATOM 5153 C CA . ILE A 1 646 ? -10.604 5.261 -19.567 1.00 64.56 646 ILE A CA 1
ATOM 5154 C C . ILE A 1 646 ? -11.350 6.571 -19.301 1.00 64.56 646 ILE A C 1
ATOM 5156 O O . ILE A 1 646 ? -11.583 6.937 -18.148 1.00 64.56 646 ILE A O 1
ATOM 5160 N N . VAL A 1 647 ? -11.755 7.276 -20.357 1.00 65.81 647 VAL A N 1
ATOM 5161 C CA . VAL A 1 647 ? -12.450 8.560 -20.234 1.00 65.81 647 VAL A CA 1
ATOM 5162 C C . VAL A 1 647 ? -13.744 8.376 -19.452 1.00 65.81 647 VAL A C 1
ATOM 5164 O O . VAL A 1 647 ? -14.003 9.118 -18.506 1.00 65.81 647 VAL A O 1
ATOM 5167 N N . ASN A 1 648 ? -14.530 7.359 -19.795 1.00 72.19 648 ASN A N 1
ATOM 5168 C CA . ASN A 1 648 ? -15.799 7.102 -19.149 1.00 72.19 648 ASN A CA 1
ATOM 5169 C C . ASN A 1 648 ? -15.609 6.702 -17.683 1.00 72.19 648 ASN A C 1
ATOM 5171 O O . ASN A 1 648 ? -16.247 7.296 -16.832 1.00 72.19 648 ASN A O 1
ATOM 5175 N N . TYR A 1 649 ? -14.750 5.748 -17.322 1.00 67.00 649 TYR A N 1
ATOM 5176 C CA . TYR A 1 649 ? -14.681 5.241 -15.941 1.00 67.00 649 TYR A CA 1
ATOM 5177 C C . TYR A 1 649 ? -13.777 6.053 -15.005 1.00 67.00 649 TYR A C 1
ATOM 5179 O O . TYR A 1 649 ? -14.091 6.151 -13.819 1.00 67.00 649 TYR A O 1
ATOM 5187 N N . LEU A 1 650 ? -12.698 6.662 -15.504 1.00 53.75 650 LEU A N 1
ATOM 5188 C CA . LEU A 1 650 ? -11.739 7.405 -14.674 1.00 53.75 650 LEU A CA 1
ATOM 5189 C C . LEU A 1 650 ? -11.967 8.917 -14.705 1.00 53.75 650 LEU A C 1
ATOM 5191 O O . LEU A 1 650 ? -11.915 9.563 -13.661 1.00 53.75 650 LEU A O 1
ATOM 5195 N N . VAL A 1 651 ? -12.210 9.492 -15.885 1.00 58.72 651 VAL A N 1
ATOM 5196 C CA . VAL A 1 651 ? -12.182 10.954 -16.077 1.00 58.72 651 VAL A CA 1
ATOM 5197 C C . VAL A 1 651 ? -13.561 11.583 -15.883 1.00 58.72 651 VAL A C 1
ATOM 5199 O O . VAL A 1 651 ? -13.709 12.588 -15.184 1.00 58.72 651 VAL A O 1
ATOM 5202 N N . LEU A 1 652 ? -14.593 10.978 -16.469 1.00 63.12 652 LEU A N 1
ATOM 5203 C CA . LEU A 1 652 ? -15.947 11.518 -16.483 1.00 63.12 652 LEU A CA 1
ATOM 5204 C C . LEU A 1 652 ? -16.574 11.631 -15.075 1.00 63.12 652 LEU A C 1
ATOM 5206 O O . LEU A 1 652 ? -17.146 12.684 -14.791 1.00 63.12 652 LEU A O 1
ATOM 5210 N N . PRO A 1 653 ? -16.464 10.652 -14.147 1.00 69.38 653 PRO A N 1
ATOM 5211 C CA . PRO A 1 653 ? -17.146 10.741 -12.855 1.00 69.38 653 PRO A CA 1
ATOM 5212 C C . PRO A 1 653 ? -16.620 11.873 -11.954 1.00 69.38 653 PRO A C 1
ATOM 5214 O O . PRO A 1 653 ? -17.449 12.610 -11.412 1.00 69.38 653 PRO A O 1
ATOM 5217 N N . PRO A 1 654 ? -15.294 12.095 -11.807 1.00 56.84 654 PRO A N 1
ATOM 5218 C CA . PRO A 1 654 ? -14.768 13.258 -11.091 1.00 56.84 654 PRO A CA 1
ATOM 5219 C C . PRO A 1 654 ? -15.198 14.589 -11.714 1.00 56.84 654 PRO A C 1
ATOM 5221 O O . PRO A 1 654 ? -15.654 15.477 -10.990 1.00 56.84 654 PRO A O 1
ATOM 5224 N N . ILE A 1 655 ? -15.111 14.715 -13.046 1.00 64.94 655 ILE A N 1
ATOM 5225 C CA . ILE A 1 655 ? -15.503 15.935 -13.764 1.00 64.94 655 ILE A CA 1
ATOM 5226 C C . ILE A 1 655 ? -16.987 16.226 -13.547 1.00 64.94 655 ILE A C 1
ATOM 5228 O O . ILE A 1 655 ? -17.340 17.338 -13.153 1.00 64.94 655 ILE A O 1
ATOM 5232 N N . LEU A 1 656 ? -17.858 15.230 -13.731 1.00 64.69 656 LEU A N 1
ATOM 5233 C CA . LEU A 1 656 ? -19.291 15.385 -13.500 1.00 64.69 656 LEU A CA 1
ATOM 5234 C C . LEU A 1 656 ? -19.579 15.755 -12.046 1.00 64.69 656 LEU A C 1
ATOM 5236 O O . LEU A 1 656 ? -20.307 16.712 -11.812 1.00 64.69 656 LEU A O 1
ATOM 5240 N N . CYS A 1 657 ? -18.968 15.090 -11.062 1.00 65.75 657 CYS A N 1
ATOM 5241 C CA . CYS A 1 657 ? -19.140 15.441 -9.649 1.00 65.75 657 CYS A CA 1
ATOM 5242 C C . CYS A 1 657 ? -18.790 16.912 -9.359 1.00 65.75 657 CYS A C 1
ATOM 5244 O O . CYS A 1 657 ? -19.532 17.584 -8.637 1.00 65.75 657 CYS A O 1
ATOM 5246 N N . ILE A 1 658 ? -17.700 17.428 -9.937 1.00 65.62 658 ILE A N 1
ATOM 5247 C CA . ILE A 1 658 ? -17.259 18.822 -9.766 1.00 65.62 658 ILE A CA 1
ATOM 5248 C C . ILE A 1 658 ? -18.185 19.797 -10.508 1.00 65.62 658 ILE A C 1
ATOM 5250 O O . ILE A 1 658 ? -18.619 20.801 -9.937 1.00 65.62 658 ILE A O 1
ATOM 5254 N N . ILE A 1 659 ? -18.527 19.515 -11.769 1.00 71.00 659 ILE A N 1
ATOM 5255 C CA . ILE A 1 659 ? -19.395 20.379 -12.582 1.00 71.00 659 ILE A CA 1
ATOM 5256 C C . ILE A 1 659 ? -20.801 20.437 -11.994 1.00 71.00 659 ILE A C 1
ATOM 5258 O O . ILE A 1 659 ? -21.437 21.484 -12.016 1.00 71.00 659 ILE A O 1
ATOM 5262 N N . VAL A 1 660 ? -21.307 19.342 -11.443 1.00 66.62 660 VAL A N 1
ATOM 5263 C CA . VAL A 1 660 ? -22.721 19.203 -11.096 1.00 66.62 660 VAL A CA 1
ATOM 5264 C C . VAL A 1 660 ? -22.991 19.653 -9.665 1.00 66.62 660 VAL A C 1
ATOM 5266 O O . VAL A 1 660 ? -23.876 20.481 -9.428 1.00 66.62 660 VAL A O 1
ATOM 5269 N N . SER A 1 661 ? -22.205 19.186 -8.695 1.00 64.25 661 SER A N 1
ATOM 5270 C CA . SER A 1 661 ? -22.455 19.502 -7.291 1.00 64.25 661 SER A CA 1
ATOM 5271 C C . SER A 1 661 ? -22.007 20.924 -6.983 1.00 64.25 661 SER A C 1
ATOM 5273 O O . SER A 1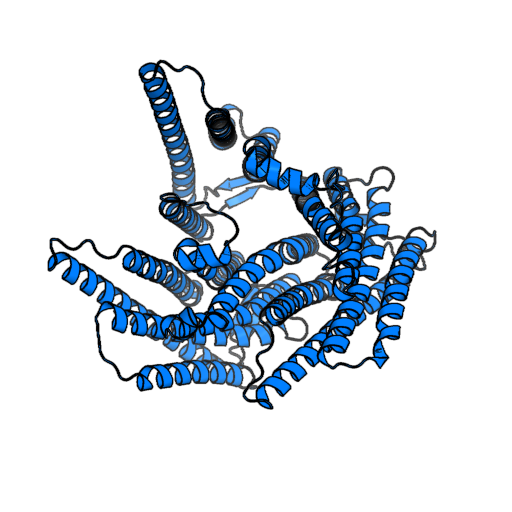 661 ? -20.827 21.174 -6.806 1.00 64.25 661 SER A O 1
ATOM 5275 N N . ARG A 1 662 ? -22.932 21.889 -6.878 1.00 68.12 662 ARG A N 1
ATOM 5276 C CA . ARG A 1 662 ? -22.590 23.272 -6.483 1.00 68.12 662 ARG A CA 1
ATOM 5277 C C . ARG A 1 662 ? -21.897 23.340 -5.130 1.00 68.12 662 ARG A C 1
ATOM 5279 O O . ARG A 1 662 ? -21.093 24.239 -4.944 1.00 68.12 662 ARG A O 1
ATOM 5286 N N . HIS A 1 663 ? -22.211 22.441 -4.196 1.00 63.03 663 HIS A N 1
ATOM 5287 C CA . HIS A 1 663 ? -21.549 22.427 -2.896 1.00 63.03 663 HIS A CA 1
ATOM 5288 C C . HIS A 1 663 ? -20.144 21.861 -3.010 1.00 63.03 663 HIS A C 1
ATOM 5290 O O . HIS A 1 663 ? -19.230 22.539 -2.586 1.00 63.03 663 HIS A O 1
ATOM 5296 N N . LEU A 1 664 ? -19.947 20.721 -3.686 1.00 52.00 664 LEU A N 1
ATOM 5297 C CA . LEU A 1 664 ? -18.604 20.190 -3.931 1.00 52.00 664 LEU A CA 1
ATOM 5298 C C . LEU A 1 664 ? -17.792 21.153 -4.791 1.00 52.00 664 LEU A C 1
ATOM 5300 O O . LEU A 1 664 ? -16.620 21.330 -4.544 1.00 52.00 664 LEU A O 1
ATOM 5304 N N . ARG A 1 665 ? -18.411 21.817 -5.763 1.00 70.06 665 ARG A N 1
ATOM 5305 C CA . ARG A 1 665 ? -17.793 22.854 -6.577 1.00 70.06 665 ARG A CA 1
ATOM 5306 C C . ARG A 1 665 ? -17.496 24.087 -5.764 1.00 70.06 665 ARG A C 1
ATOM 5308 O O . ARG A 1 665 ? -16.458 24.645 -5.985 1.00 70.06 665 ARG A O 1
ATOM 5315 N N . LYS A 1 666 ? -18.353 24.540 -4.851 1.00 66.19 666 LYS A N 1
ATOM 5316 C CA . LYS A 1 666 ? -18.033 25.647 -3.939 1.00 66.19 666 LYS A CA 1
ATOM 5317 C C . LYS A 1 666 ? -17.028 25.226 -2.890 1.00 66.19 666 LYS A C 1
ATOM 5319 O O . LYS A 1 666 ? -16.292 26.078 -2.442 1.00 66.19 666 LYS A O 1
ATOM 5324 N N . ASP A 1 667 ? -16.967 23.962 -2.509 1.00 58.66 667 ASP A N 1
ATOM 5325 C CA . ASP A 1 667 ? -15.957 23.435 -1.613 1.00 58.66 667 ASP A CA 1
ATOM 5326 C C . ASP A 1 667 ? -14.672 23.383 -2.407 1.00 58.66 667 ASP A C 1
ATOM 5328 O O . ASP A 1 667 ? -13.861 24.240 -2.174 1.00 58.66 667 ASP A O 1
ATOM 5332 N N . VAL A 1 668 ? -14.533 22.558 -3.442 1.00 53.31 668 VAL A N 1
ATOM 5333 C CA . VAL A 1 668 ? -13.406 22.524 -4.393 1.00 53.31 668 VAL A CA 1
ATOM 5334 C C . VAL A 1 668 ? -13.011 23.915 -4.906 1.00 53.31 668 VAL A C 1
ATOM 5336 O O . VAL A 1 668 ? -11.827 24.220 -4.926 1.00 53.31 668 VAL A O 1
ATOM 5339 N N . LEU A 1 669 ? -13.955 24.795 -5.242 1.00 60.31 669 LEU A N 1
ATOM 5340 C CA . LEU A 1 669 ? -13.671 26.164 -5.670 1.00 60.31 669 LEU A CA 1
ATOM 5341 C C . LEU A 1 669 ? -13.389 27.102 -4.513 1.00 60.31 669 LEU A C 1
ATOM 5343 O O . LEU A 1 669 ? -12.584 27.960 -4.748 1.00 60.31 669 LEU A O 1
ATOM 5347 N N . SER A 1 670 ? -13.936 26.986 -3.302 1.00 57.03 670 SER A N 1
ATOM 5348 C CA . SER A 1 670 ? -13.495 27.800 -2.143 1.00 57.03 670 SER A CA 1
ATOM 5349 C C . SER A 1 670 ? -12.133 27.334 -1.660 1.00 57.03 670 SER A C 1
ATOM 5351 O O . SER A 1 670 ? -11.267 28.121 -1.319 1.00 57.03 670 SER A O 1
ATOM 5353 N N . ILE A 1 671 ? -11.893 26.037 -1.752 1.00 50.00 671 ILE A N 1
ATOM 5354 C CA . ILE A 1 671 ? -10.598 25.389 -1.715 1.00 50.00 671 ILE A CA 1
ATOM 5355 C C . ILE A 1 671 ? -9.656 26.066 -2.743 1.00 50.00 671 ILE A C 1
ATOM 5357 O O . ILE A 1 671 ? -8.488 26.254 -2.422 1.00 50.00 671 ILE A O 1
ATOM 5361 N N . ILE A 1 672 ? -10.150 26.511 -3.906 1.00 49.47 672 ILE A N 1
ATOM 5362 C CA . ILE A 1 672 ? -9.385 27.242 -4.940 1.00 49.47 672 ILE A CA 1
ATOM 5363 C C . ILE A 1 672 ? -9.461 28.792 -4.804 1.00 49.47 672 ILE A C 1
ATOM 5365 O O . ILE A 1 672 ? -8.535 29.478 -5.219 1.00 49.47 672 ILE A O 1
ATOM 5369 N N . SER A 1 673 ? -10.512 29.365 -4.206 1.00 46.34 673 SER A N 1
ATOM 5370 C CA . SER A 1 673 ? -10.931 30.777 -4.297 1.00 46.34 673 SER A CA 1
ATOM 5371 C C . SER A 1 673 ? -10.985 31.488 -2.945 1.00 46.34 673 SER A C 1
ATOM 5373 O O . SER A 1 673 ? -11.396 32.645 -2.886 1.00 46.34 673 SER A O 1
ATOM 5375 N N . TRP A 1 674 ? -10.577 30.840 -1.849 1.00 46.12 674 TRP A N 1
ATOM 5376 C CA . TRP A 1 674 ? -10.342 31.468 -0.540 1.00 46.12 674 TRP A CA 1
ATOM 5377 C C . TRP A 1 674 ? -9.096 32.364 -0.603 1.00 46.12 674 TRP A C 1
ATOM 5379 O O . TRP A 1 674 ? -8.131 32.176 0.127 1.00 46.12 674 TRP A O 1
ATOM 5389 N N . ASN A 1 675 ? -9.079 33.306 -1.542 1.00 48.03 675 ASN A N 1
ATOM 5390 C CA . ASN A 1 675 ? -7.974 34.231 -1.739 1.00 48.03 675 ASN A CA 1
ATOM 5391 C C . ASN A 1 675 ? -8.424 35.649 -2.125 1.00 48.03 675 ASN A C 1
ATOM 5393 O O . ASN A 1 675 ? -7.588 36.491 -2.427 1.00 48.03 675 ASN A O 1
ATOM 5397 N N . SER A 1 676 ? -9.722 35.959 -2.065 1.00 45.47 676 SER A N 1
ATOM 5398 C CA . SER A 1 676 ? -10.227 37.311 -2.323 1.00 45.47 676 SER A CA 1
ATOM 5399 C C . SER A 1 676 ? -11.256 37.729 -1.268 1.00 45.47 676 SER A C 1
ATOM 5401 O O . SER A 1 676 ? -12.434 37.407 -1.385 1.00 45.47 676 SER A O 1
ATOM 5403 N N . GLY A 1 677 ? -10.806 38.459 -0.242 1.00 53.56 677 GLY A N 1
ATOM 5404 C CA . GLY A 1 677 ? -11.673 39.320 0.571 1.00 53.56 677 GLY A CA 1
ATOM 5405 C C . GLY A 1 677 ? -12.184 38.743 1.894 1.00 53.56 677 GLY A C 1
ATOM 5406 O O . GLY A 1 677 ? -13.345 38.371 2.015 1.00 53.56 677 GLY A O 1
ATOM 5407 N N . SER A 1 678 ? -11.356 38.784 2.939 1.00 44.78 678 SER A N 1
ATOM 5408 C CA . SER A 1 678 ? -11.861 38.997 4.306 1.00 44.78 678 SER A CA 1
ATOM 5409 C C . SER A 1 678 ? -10.887 39.861 5.114 1.00 44.78 678 SER A C 1
ATOM 5411 O O . SER A 1 678 ? -10.438 39.501 6.200 1.00 44.78 678 SER A O 1
ATOM 5413 N N . THR A 1 679 ? -10.530 41.014 4.556 1.00 48.34 679 THR A N 1
ATOM 5414 C CA . THR A 1 679 ? -10.085 42.189 5.314 1.00 48.34 679 THR A CA 1
ATOM 5415 C C . THR A 1 679 ? -11.316 43.039 5.621 1.00 48.34 679 THR A C 1
ATOM 5417 O O . THR A 1 679 ? -11.467 44.119 5.068 1.00 48.34 679 THR A O 1
ATOM 5420 N N . ASN A 1 680 ? -12.227 42.542 6.461 1.00 45.00 680 ASN A N 1
ATOM 5421 C CA . ASN A 1 680 ? -13.169 43.426 7.143 1.00 45.00 680 ASN A CA 1
ATOM 5422 C C . ASN A 1 680 ? -12.632 43.636 8.549 1.00 45.00 680 ASN A C 1
ATOM 5424 O O . ASN A 1 680 ? -12.501 42.691 9.329 1.00 45.00 680 ASN A O 1
ATOM 5428 N N . GLY A 1 681 ? -12.228 44.881 8.793 1.00 51.00 681 GLY A N 1
ATOM 5429 C CA . GLY A 1 681 ? -11.688 45.345 10.052 1.00 51.00 681 GLY A CA 1
ATOM 5430 C C . GLY A 1 681 ? -12.688 45.149 11.180 1.00 51.00 681 GLY A C 1
ATOM 5431 O O . GLY A 1 681 ? -13.829 45.594 11.109 1.00 51.00 681 GLY A O 1
ATOM 5432 N N . SER A 1 682 ? -12.223 44.509 12.244 1.00 44.88 682 SER A N 1
ATOM 5433 C CA . SER A 1 682 ? -12.748 44.754 13.576 1.00 44.88 682 SER A CA 1
ATOM 5434 C C . SER A 1 682 ? -12.227 46.119 14.022 1.00 44.88 682 SER A C 1
ATOM 5436 O O . SER A 1 682 ? -11.063 46.243 14.412 1.00 44.88 682 SER A O 1
ATOM 5438 N N . GLN A 1 683 ? -13.082 47.137 13.910 1.00 43.72 683 GLN A N 1
ATOM 5439 C CA . GLN A 1 683 ? -12.982 48.337 14.732 1.00 43.72 683 GLN A CA 1
ATOM 5440 C C . GLN A 1 683 ? -13.002 47.897 16.201 1.00 43.72 683 GLN A C 1
ATOM 5442 O O . GLN A 1 683 ? -13.919 47.199 16.630 1.00 43.72 683 GLN A O 1
ATOM 5447 N N . LEU A 1 684 ? -11.945 48.255 16.930 1.00 44.38 684 LEU A N 1
ATOM 5448 C CA . LEU A 1 684 ? -11.945 48.285 18.384 1.00 44.38 684 LEU A CA 1
ATOM 5449 C C . LEU A 1 684 ? -12.713 49.535 18.829 1.00 44.38 684 LEU A C 1
ATOM 5451 O O . LEU A 1 684 ? -12.312 50.648 18.485 1.00 44.38 684 LEU A O 1
ATOM 5455 N N . SER A 1 685 ? -13.771 49.318 19.605 1.00 48.53 685 SER A N 1
ATOM 5456 C CA . SER A 1 685 ? -14.231 50.195 20.685 1.00 48.53 685 SER A CA 1
ATOM 5457 C C . SER A 1 685 ? -14.353 49.341 21.934 1.00 48.53 685 SER A C 1
ATOM 5459 O O . SER A 1 685 ? -15.005 48.275 21.797 1.00 48.53 685 SER A O 1
#

Secondary structure (DSSP, 8-state):
-HHHHHHHHHHHHHHHHHHHHHHHHHHHHHH-HHHHT-HHHHHHHHHHHHHHHHHHHHHHHHHHHHHSS-GGGHHHHHHHHHHHHHHHHHHHHHHHHHHHHHHHHT-GGGHHHHHHHHHHHHHHHHHHHHHHHSTT-EEEEEGGGTEEEEETTSTTHHHHHHHHHHHHHHHHHHHHHHHHHHHHHHHHHHHH-TT----HHHHHHHHHHHHHHHHHHHHHHHHHTHHHHS---HHHHHHHHHHHHIIIIIHIIIIIHHHHHHHHHHHH-HHHHTSHHHHHHHHHHHHHHHHHHHHHHHHHHHHHTS-GGGHHHHHHHHHHHHHHHHHHHHHHHHHHHHHHHH-----HHHHHHHHHHHHHHHHHHHHHHTSTT-EEEEETTTTEEEEETTSTTHHHHHHHHHHHHHHHHHHHHHHHHHHHHHHHHHHHH-TTS---HHHHHHHHHHHHHHHHHHHHHHHHHHHHHHS---HHHHHHHHHHHHIIIIIHHHHHHHHH-HHHHHHHTTT------SHHHHHHHHHHHHHHHHHHHTSTT--EEEETTTTEEEE-TTSSSHHHHHHHHHHHHHHHHHHHHHHHHHHHHHHHHHHHHTT-----HHHHHHHHHHHHHHHHHHHHHHHHHTHHHHH---HHHHHHHHHHHHIIIIIHHHHHHHHH-HHHHHHHHHHHHTTS---------

Sequence (685 aa):
MFLQISIAVLYISLCVVFTPFYVKLIHVFITNKKYKFLKAYKLMTQIGVVQCASCPAFIMLGYSIAVGYDPHNIASFLIKIMNGCRRAEAFLSVALGLERFQTIFRFQHFRFLVDGLIIVAWLYGLTNIALFNSPLSEFAVVPEKFGPAYNRSFPATAIIEKVNFCSSVTASVTTFLLYLLIVGHLLHQKLSVKTFQMEVNEKSIFIQAFVRFFGDTAMSLMYHVVPLLVPKSTVLQITTTLGYIVNSLVLPPVLSMIVSRVLYIFLIKKQYRSLQCYQIMIQIGIVQCLMGPAWMLLGLSGLLDYDPLGMASFLVDINASCLRIEAGLSFLLALDRIKIVCKVNYPQVAIVVANALIWIYGILQFAILQTPWADLYADPFLIAPIYDFSFPYTVVVQKTAYFYSIVISFITFVLYVVMVIYLFRQQRKVQHVGADFNQRWIFTQALIRYILDAILVAVFFLGPSVLPKSIWIAGAMMTGYVTNNLFIPPMLYVCLNKTLRQEVFKRANLRPRGSLALSCLAWTYGFVYFTILCSPFADLTVIPSQFKTSYDMSLPVTPVLQKIGTDSTLICAAVTFLLYLVVVCYLVHQKLKMKTIKISFNEKAIFVQAFLRFVGDTTMTVLYHFIPPIVGDSSILSVSTFIGYIVNYLVLPPILCIIVSRHLRKDVLSIISWNSGSTNGSQLS

Foldseek 3Di:
DVLLLVLLCLLQVLLVVCLLVLVLLLVCCCPDPVNVPDPLSVLVSLLSVLVSLLSVLSNQLSVCLNVVHRVVQPNQLSVLLNLLSLQLNLLSLLLSLVSVLCVLVVPPPCPVVSVVSNVVSNVSSVVSSVCCVDQQWHWGRRSVLSGIDTDVVHNCRVVSLVVSLVSNLVSLVSSVVSLVVVVVVVVVCCVVDVDDPDDLVVVLVSQLSVLLSLLSNLLSCLVRVLPVQDDDDSVLSSLNSVCNCCSNRNPSVPQVNLLVVLLSCCVPDPVNVVQPLSVLVNVLSVLLVLLVSLLSQLSSLLSSQHRVVQVNQLSVLSNLLSLQLNLQSLLLSLVSLCCVQVVDDDDPVVSVVSNVVSNVSSVVSSVVCVDQQWHWGRRNNLSAIDTDPVHPCNVVSVVVSLCSNVVSLVSSVVSLVVSVVSVVVVCVVCVPDDDDPLSVLVSVLSVVLSVLSVVLSCCVPCVPVPAPSDSLSSVLSSVSCNCSSRPSNSCSCLVRPPVSVCVSCVPDPDDDDPVVVVVVVVVVVVSVLVVVCSGPQWHFDCPVVLLDTDTPPVHNCRVVSVVCVLVVLVVVLVVLVVVLVVVVVVVVVVCVVVVHPDDDLLNVLVNVLSVVLSCLSVVLSCLVPPVCVVVNRDSVSSVCSVVSCCCNVPPSNVVSCCVRDPVNVCVSVCSVPVPDDDPPDDDDD

InterPro domains:
  IPR019425 7TM GPCR, serpentine receptor class t (Srt) [PTHR23021] (7-253)

Radius of gyration: 28.04 Å; chains: 1; bounding box: 82×80×72 Å